Protein AF-L0PEI6-F1 (afdb_monomer_lite)

Secondary structure (DSSP, 8-state):
-HHHHHHHHHHHH---GGGTTSHHHHHHHHHHHHHHTT-TT--HHHHHS--HHHHHHHHHHHHHHHHHHHHHHHHHHHHHHHHHHHHHHHHHHHHHHHHHHHHHHHHHHHHHHHHHHHHHHHHHHHHHHHHHHHHHHHHHHHHHHHHHHHHHHHHHHHHHHHHHHHHHHHHHHHHHHHTTS---HHHHHHHHHHHHHHHHHHHHHHHHHHHHHHHHHHHHHHHHHHHHHHHHHHHHHHHHHHHHHHHHHHHHHHHHHHHHHHHHHHHHHHHHHHHHHHHHHHHHHHHHHHHHHHHHHHHHHHHHHHHHHHHHHHHHHHHHHHHHHHHHHHHHHHHHHHHHHHHHHHHHHHHHHHHHHHHHHHHHHHHHHHHHHTT-

Organism: Pneumocystis jirovecii (NCBI:txid42068)

InterPro domains:
  IPR005549 Kinetochore protein Nuf2, N-terminal [PF03800] (32-83)
  IPR038275 Nuf2, N-terminal domain superfamily [G3DSA:1.10.418.60] (26-105)
  IPR041112 Nuf2, DHR10-like domain [PF18595] (197-311)

Structure (mmCIF, N/CA/C/O backbone):
data_AF-L0PEI6-F1
#
_entry.id   AF-L0PEI6-F1
#
loop_
_atom_site.group_PDB
_atom_site.id
_atom_site.type_symbol
_atom_site.label_atom_id
_atom_site.label_alt_id
_atom_site.label_comp_id
_atom_site.label_asym_id
_atom_site.label_entity_id
_atom_site.label_seq_id
_atom_site.pdbx_PDB_ins_code
_atom_site.Cartn_x
_atom_site.Cartn_y
_atom_site.Cartn_z
_atom_site.occupancy
_atom_site.B_iso_or_equiv
_atom_site.auth_seq_id
_atom_site.auth_comp_id
_atom_site.auth_asym_id
_atom_site.auth_atom_id
_atom_site.pdbx_PDB_model_num
ATOM 1 N N . MET A 1 1 ? 43.734 39.176 -32.594 1.00 61.41 1 MET A N 1
ATOM 2 C CA . MET A 1 1 ? 44.671 38.708 -31.549 1.00 61.41 1 MET A CA 1
ATOM 3 C C . MET A 1 1 ? 44.105 38.915 -30.159 1.00 61.41 1 MET A C 1
ATOM 5 O O . MET A 1 1 ? 43.966 37.919 -29.477 1.00 61.41 1 MET A O 1
ATOM 9 N N . LYS A 1 2 ? 43.687 40.128 -29.771 1.00 66.62 2 LYS A N 1
ATOM 10 C CA . LYS A 1 2 ? 43.020 40.373 -28.478 1.00 66.62 2 LYS A CA 1
ATOM 11 C C . LYS A 1 2 ? 41.844 39.415 -28.192 1.00 66.62 2 LYS A C 1
ATOM 13 O O . LYS A 1 2 ? 41.918 38.651 -27.249 1.00 66.62 2 LYS A O 1
ATOM 18 N N . LEU A 1 3 ? 40.897 39.306 -29.129 1.00 69.81 3 LEU A N 1
ATOM 19 C CA . LEU A 1 3 ? 39.779 38.342 -29.079 1.00 69.81 3 LEU A CA 1
ATOM 20 C C . LEU A 1 3 ? 40.199 36.871 -28.902 1.00 69.81 3 LEU A C 1
ATOM 22 O O . LEU A 1 3 ? 39.442 36.066 -28.377 1.00 69.81 3 LEU A O 1
ATOM 26 N N . VAL A 1 4 ? 41.388 36.501 -29.385 1.00 72.12 4 VAL A N 1
ATOM 27 C CA . VAL A 1 4 ? 41.893 35.125 -29.281 1.00 72.12 4 VAL A CA 1
ATOM 28 C C . VAL A 1 4 ? 42.423 34.877 -27.871 1.00 72.12 4 VAL A C 1
ATOM 30 O O . VAL A 1 4 ? 42.142 33.833 -27.299 1.00 72.12 4 VAL A O 1
ATOM 33 N N . TYR A 1 5 ? 43.149 35.840 -27.298 1.00 71.19 5 TYR A N 1
ATOM 34 C CA . TYR A 1 5 ? 43.621 35.765 -25.915 1.00 71.19 5 TYR A CA 1
ATOM 35 C C . TYR A 1 5 ? 42.473 35.842 -24.905 1.00 71.19 5 TYR A C 1
ATOM 37 O O . TYR A 1 5 ? 42.450 35.038 -23.978 1.00 71.19 5 TYR A O 1
ATOM 45 N N . GLU A 1 6 ? 41.485 36.704 -25.153 1.00 71.62 6 GLU A N 1
ATOM 46 C CA . GLU A 1 6 ? 40.248 36.790 -24.366 1.00 71.62 6 GLU A CA 1
ATOM 47 C C . GLU A 1 6 ? 39.507 35.440 -24.377 1.00 71.62 6 GLU A C 1
ATOM 49 O O . GLU A 1 6 ? 39.239 34.876 -23.321 1.00 71.62 6 GLU A O 1
ATOM 54 N N . ALA A 1 7 ? 39.307 34.829 -25.552 1.00 72.81 7 ALA A N 1
ATOM 55 C CA . ALA A 1 7 ? 38.669 33.513 -25.648 1.00 72.81 7 ALA A CA 1
ATOM 56 C C . ALA A 1 7 ? 39.441 32.404 -24.906 1.00 72.81 7 ALA A C 1
ATOM 58 O O . ALA A 1 7 ? 38.833 31.523 -24.299 1.00 72.81 7 ALA A O 1
ATOM 59 N N . PHE A 1 8 ? 40.777 32.425 -24.932 1.00 72.56 8 PHE A N 1
ATOM 60 C CA . PHE A 1 8 ? 41.575 31.459 -24.171 1.00 72.56 8 PHE A CA 1
ATOM 61 C C . PHE A 1 8 ? 41.505 31.702 -22.662 1.00 72.56 8 PHE A C 1
ATOM 63 O O . PHE A 1 8 ? 41.464 30.732 -21.908 1.00 72.56 8 PHE A O 1
ATOM 70 N N . SER A 1 9 ? 41.457 32.960 -22.224 1.00 70.19 9 SER A N 1
ATOM 71 C CA . SER A 1 9 ? 41.293 33.320 -20.814 1.00 70.19 9 SER A CA 1
ATOM 72 C C . SER A 1 9 ? 39.944 32.850 -20.270 1.00 70.19 9 SER A C 1
ATOM 74 O O . SER A 1 9 ? 39.902 32.175 -19.241 1.00 70.19 9 SER A O 1
ATOM 76 N N . ASP A 1 10 ? 38.862 33.085 -21.013 1.00 71.88 10 ASP A N 1
ATOM 77 C CA . ASP A 1 10 ? 37.513 32.647 -20.642 1.00 71.88 10 ASP A CA 1
ATOM 78 C C . ASP A 1 10 ? 37.439 31.117 -20.515 1.00 71.88 10 ASP A C 1
ATOM 80 O O . ASP A 1 10 ? 36.929 30.578 -19.531 1.00 71.88 10 ASP A O 1
ATOM 84 N N . ILE A 1 11 ? 38.009 30.390 -21.482 1.00 73.75 11 ILE A N 1
ATOM 85 C CA . ILE A 1 11 ? 37.981 28.922 -21.500 1.00 73.75 11 ILE A CA 1
ATOM 86 C C . ILE A 1 11 ? 38.849 28.327 -20.386 1.00 73.75 11 ILE A C 1
ATOM 88 O O . ILE A 1 11 ? 38.460 27.325 -19.776 1.00 73.75 11 ILE A O 1
ATOM 92 N N . LEU A 1 12 ? 40.041 28.880 -20.145 1.00 70.06 12 LEU A N 1
ATOM 93 C CA . LEU A 1 12 ? 41.026 28.317 -19.216 1.00 70.06 12 LEU A CA 1
ATOM 94 C C . LEU A 1 12 ? 40.775 28.717 -17.759 1.00 70.06 12 LEU A C 1
ATOM 96 O O . LEU A 1 12 ? 40.947 27.869 -16.886 1.00 70.06 12 LEU A O 1
ATOM 100 N N . MET A 1 13 ? 40.334 29.951 -17.501 1.00 68.88 13 MET A N 1
ATOM 101 C CA . MET A 1 13 ? 40.130 30.478 -16.145 1.00 68.88 13 MET A CA 1
ATOM 102 C C . MET A 1 13 ? 38.657 30.566 -15.724 1.00 68.88 13 MET A C 1
ATOM 104 O O . MET A 1 13 ? 38.385 30.772 -14.543 1.00 68.88 13 MET A O 1
ATOM 108 N N . GLY A 1 14 ? 37.700 30.392 -16.645 1.00 64.81 14 GLY A N 1
ATOM 109 C CA . GLY A 1 14 ? 36.267 30.430 -16.326 1.00 64.81 14 GLY A CA 1
ATOM 110 C C . GLY A 1 14 ? 35.760 31.813 -15.898 1.00 64.81 14 GLY A C 1
ATOM 111 O O . GLY A 1 14 ? 34.736 31.906 -15.225 1.00 64.81 14 GLY A O 1
ATOM 112 N N . ILE A 1 15 ? 36.481 32.882 -16.249 1.00 58.91 15 ILE A N 1
ATOM 113 C CA . ILE A 1 15 ? 36.090 34.267 -15.967 1.00 58.91 15 ILE A CA 1
ATOM 114 C C . ILE A 1 15 ? 35.105 34.696 -17.057 1.00 58.91 15 ILE A C 1
ATOM 116 O O . ILE A 1 15 ? 35.416 34.611 -18.237 1.00 58.91 15 ILE A O 1
ATOM 120 N N . THR A 1 16 ? 33.898 35.119 -16.682 1.00 55.66 16 THR A N 1
ATOM 121 C CA . THR A 1 16 ? 32.890 35.606 -17.633 1.00 55.66 16 THR A CA 1
ATOM 122 C C . THR A 1 16 ? 33.048 37.106 -17.906 1.00 55.66 16 THR A C 1
ATOM 124 O O . THR A 1 16 ? 33.539 37.869 -17.069 1.00 55.66 16 THR A O 1
ATOM 127 N N . TRP A 1 17 ? 32.578 37.532 -19.084 1.00 49.84 17 TRP A N 1
ATOM 128 C CA . TRP A 1 17 ? 32.646 38.899 -19.630 1.00 49.84 17 TRP A CA 1
ATOM 129 C C . TRP A 1 17 ? 32.175 40.027 -18.689 1.00 49.84 17 TRP A C 1
ATOM 131 O O . TRP A 1 17 ? 32.570 41.173 -18.882 1.00 49.84 17 TRP A O 1
ATOM 141 N N . GLU A 1 18 ? 31.388 39.732 -17.651 1.00 52.88 18 GLU A N 1
ATOM 142 C CA . GLU A 1 18 ? 30.913 40.731 -16.677 1.00 52.88 18 GLU A CA 1
ATOM 143 C C . GLU A 1 18 ? 32.040 41.336 -15.816 1.00 52.88 18 GLU A C 1
ATOM 145 O O . GLU A 1 18 ? 31.894 42.441 -15.301 1.00 52.88 18 GLU A O 1
ATOM 150 N N . ASN A 1 19 ? 33.201 40.676 -15.709 1.00 51.94 19 ASN A N 1
ATOM 151 C CA . ASN A 1 19 ? 34.357 41.196 -14.964 1.00 51.94 19 ASN A CA 1
ATOM 152 C C . ASN A 1 19 ? 35.347 42.023 -15.815 1.00 51.94 19 ASN A C 1
ATOM 154 O O . ASN A 1 19 ? 36.285 42.611 -15.265 1.00 51.94 19 ASN A O 1
ATOM 158 N N . TYR A 1 20 ? 35.139 42.105 -17.136 1.00 53.09 20 TYR A N 1
ATOM 159 C CA . TYR A 1 20 ? 36.054 42.735 -18.101 1.00 53.09 20 TYR A CA 1
ATOM 160 C C . TYR A 1 20 ? 35.846 44.247 -18.300 1.00 53.09 20 TYR A C 1
ATOM 162 O O . TYR A 1 20 ? 36.570 44.867 -19.081 1.00 53.09 20 TYR A O 1
ATOM 170 N N . ASP A 1 21 ? 34.933 44.873 -17.550 1.00 53.91 21 ASP A N 1
ATOM 171 C CA . ASP A 1 21 ? 34.608 46.307 -17.672 1.00 53.91 21 ASP A CA 1
ATOM 172 C C . ASP A 1 21 ? 35.801 47.240 -17.341 1.00 53.91 21 ASP A C 1
ATOM 174 O O . ASP A 1 21 ? 35.794 48.435 -17.627 1.00 53.91 21 ASP A O 1
ATOM 178 N N . ASN A 1 22 ? 36.888 46.681 -16.792 1.00 59.09 22 ASN A N 1
ATOM 179 C CA . ASN A 1 22 ? 38.166 47.358 -16.598 1.00 59.09 22 ASN A CA 1
ATOM 180 C C . ASN A 1 22 ? 39.273 46.702 -17.437 1.00 59.09 22 ASN A C 1
ATOM 182 O O . ASN A 1 22 ? 39.826 45.671 -17.054 1.00 59.09 22 ASN A O 1
ATOM 186 N N . ALA A 1 23 ? 39.695 47.365 -18.520 1.00 59.72 23 ALA A N 1
ATOM 187 C CA . ALA A 1 23 ? 40.789 46.916 -19.397 1.00 59.72 23 ALA A CA 1
ATOM 188 C C . ALA A 1 23 ? 42.120 46.630 -18.660 1.00 59.72 23 ALA A C 1
ATOM 190 O O . ALA A 1 23 ? 42.945 45.852 -19.134 1.00 59.72 23 ALA A O 1
ATOM 191 N N . VAL A 1 24 ? 42.321 47.233 -17.482 1.00 62.94 24 VAL A N 1
ATOM 192 C CA . VAL A 1 24 ? 43.481 46.990 -16.608 1.00 62.94 24 VAL A CA 1
ATOM 193 C C . VAL A 1 24 ? 43.405 45.624 -15.915 1.00 62.94 24 VAL A C 1
ATOM 195 O O . VAL A 1 24 ? 44.426 44.952 -15.802 1.00 62.94 24 VAL A O 1
ATOM 198 N N . ARG A 1 25 ? 42.211 45.186 -15.485 1.00 64.06 25 ARG A N 1
ATOM 199 C CA . ARG A 1 25 ? 42.018 43.861 -14.865 1.00 64.06 25 ARG A CA 1
ATOM 200 C C . ARG A 1 25 ? 42.159 42.749 -15.896 1.00 64.06 25 ARG A C 1
ATOM 202 O O . ARG A 1 25 ? 42.898 41.809 -15.656 1.00 64.06 25 ARG A O 1
ATOM 209 N N . ALA A 1 26 ? 41.578 42.946 -17.077 1.00 64.56 26 ALA A N 1
ATOM 210 C CA . ALA A 1 26 ? 41.730 42.047 -18.217 1.00 64.56 26 ALA A CA 1
ATOM 211 C C . ALA A 1 26 ? 43.206 41.758 -18.542 1.00 64.56 26 ALA A C 1
ATOM 213 O O . ALA A 1 26 ? 43.623 40.608 -18.614 1.00 64.56 26 ALA A O 1
ATOM 214 N N . CYS A 1 27 ? 44.022 42.812 -18.657 1.00 67.06 27 CYS A N 1
ATOM 215 C CA . CYS A 1 27 ? 45.449 42.665 -18.931 1.00 67.06 27 CYS A CA 1
ATOM 216 C C . CYS A 1 27 ? 46.205 42.001 -17.767 1.00 67.06 27 CYS A C 1
ATOM 218 O O . CYS A 1 27 ? 47.161 41.266 -17.999 1.00 67.06 27 CYS A O 1
ATOM 220 N N . HIS A 1 28 ? 45.809 42.261 -16.520 1.00 73.38 28 HIS A N 1
ATOM 221 C CA . HIS A 1 28 ? 46.411 41.630 -15.345 1.00 73.38 28 HIS A CA 1
ATOM 222 C C . HIS A 1 28 ? 46.111 40.123 -15.291 1.00 73.38 28 HIS A C 1
ATOM 224 O O . HIS A 1 28 ? 47.006 39.325 -15.015 1.00 73.38 28 HIS A O 1
ATOM 230 N N . ASP A 1 29 ? 44.879 39.729 -15.604 1.00 72.19 29 ASP A N 1
ATOM 231 C CA . ASP A 1 29 ? 44.455 38.329 -15.612 1.00 72.19 29 ASP A CA 1
ATOM 232 C C . ASP A 1 29 ? 45.081 37.558 -16.784 1.00 72.19 29 ASP A C 1
ATOM 234 O O . ASP A 1 29 ? 45.526 36.424 -16.607 1.00 72.19 29 ASP A O 1
ATOM 238 N N . GLU A 1 30 ? 45.243 38.200 -17.946 1.00 74.38 30 GLU A N 1
ATOM 239 C CA . GLU A 1 30 ? 46.002 37.651 -19.077 1.00 74.38 30 GLU A CA 1
ATOM 240 C C . GLU A 1 30 ? 47.490 37.471 -18.742 1.00 74.38 30 GLU A C 1
ATOM 242 O O . GLU A 1 30 ? 48.063 36.429 -19.048 1.00 74.38 30 GLU A O 1
ATOM 247 N N . VAL A 1 31 ? 48.127 38.441 -18.074 1.00 77.75 31 VAL A N 1
ATOM 248 C CA . VAL A 1 31 ? 49.526 38.311 -17.619 1.00 77.75 31 VAL A CA 1
ATOM 249 C C . VAL A 1 31 ? 49.667 37.156 -16.629 1.00 77.75 31 VAL A C 1
ATOM 251 O O . VAL A 1 31 ? 50.595 36.354 -16.751 1.00 77.75 31 VAL A O 1
ATOM 254 N N . ARG A 1 32 ? 48.728 37.029 -15.685 1.00 78.69 32 ARG A N 1
ATOM 255 C CA . ARG A 1 32 ? 48.715 35.947 -14.696 1.00 78.69 32 ARG A CA 1
ATOM 256 C C . ARG A 1 32 ? 48.568 34.575 -15.355 1.00 78.69 32 ARG A C 1
ATOM 258 O O . ARG A 1 32 ? 49.350 33.679 -15.050 1.00 78.69 32 ARG A O 1
ATOM 265 N N . LEU A 1 33 ? 47.638 34.436 -16.301 1.00 79.94 33 LEU A N 1
ATOM 266 C CA . LEU A 1 33 ? 47.477 33.212 -17.085 1.00 79.94 33 LEU A CA 1
ATOM 267 C C . LEU A 1 33 ? 48.756 32.879 -17.861 1.00 79.94 33 LEU A C 1
ATOM 269 O O . LEU A 1 33 ? 49.202 31.738 -17.857 1.00 79.94 33 LEU A O 1
ATOM 273 N N . MET A 1 34 ? 49.375 33.871 -18.505 1.00 82.69 34 MET A N 1
ATOM 274 C CA . MET A 1 34 ? 50.603 33.650 -19.274 1.00 82.69 34 MET A CA 1
ATOM 275 C C . MET A 1 34 ? 51.776 33.240 -18.380 1.00 82.69 34 MET A C 1
ATOM 277 O O . MET A 1 34 ? 52.560 32.386 -18.787 1.00 82.69 34 MET A O 1
ATOM 281 N N . THR A 1 35 ? 51.841 33.743 -17.144 1.00 82.88 35 THR A N 1
ATOM 282 C CA . THR A 1 35 ? 52.819 33.287 -16.141 1.00 82.88 35 THR A CA 1
ATOM 283 C C . THR A 1 35 ? 52.577 31.823 -15.757 1.00 82.88 35 THR A C 1
ATOM 285 O O . THR A 1 35 ? 53.510 31.026 -15.752 1.00 82.88 35 THR A O 1
ATOM 288 N N . GLU A 1 36 ? 51.324 31.418 -15.521 1.00 80.19 36 GLU A N 1
ATOM 289 C CA . GLU A 1 36 ? 50.969 30.021 -15.204 1.00 80.19 36 GLU A CA 1
ATOM 290 C C . GLU A 1 36 ? 51.220 29.053 -16.378 1.00 80.19 36 GLU A C 1
ATOM 292 O O . GLU A 1 36 ? 51.556 27.886 -16.177 1.00 80.19 36 GLU A O 1
ATOM 297 N N . VAL A 1 37 ? 51.122 29.551 -17.613 1.00 84.06 37 VAL A N 1
ATOM 298 C CA . VAL A 1 37 ? 51.432 28.824 -18.855 1.00 84.06 37 VAL A CA 1
ATOM 299 C C . VAL A 1 37 ? 52.952 28.747 -19.129 1.00 84.06 37 VAL A C 1
ATOM 301 O O . VAL A 1 37 ? 53.386 27.975 -19.988 1.00 84.06 37 VAL A O 1
ATOM 304 N N . GLY A 1 38 ? 53.780 29.493 -18.383 1.00 82.50 38 GLY A N 1
ATOM 305 C CA . GLY A 1 38 ? 55.248 29.466 -18.464 1.00 82.50 38 GLY A CA 1
ATOM 306 C C . GLY A 1 38 ? 55.876 30.575 -19.318 1.00 82.50 38 GLY A C 1
ATOM 307 O O . GLY A 1 38 ? 56.949 30.380 -19.895 1.00 82.50 38 GLY A O 1
ATOM 308 N N . ILE A 1 39 ? 55.201 31.720 -19.452 1.00 85.44 39 ILE A N 1
ATOM 309 C CA . ILE A 1 39 ? 55.691 32.928 -20.128 1.00 85.44 39 ILE A CA 1
ATOM 310 C C . ILE A 1 39 ? 55.701 34.089 -19.135 1.00 85.44 39 ILE A C 1
ATOM 312 O O . ILE A 1 39 ? 54.695 34.767 -18.930 1.00 85.44 39 ILE A O 1
ATOM 316 N N . ASP A 1 40 ? 56.873 34.339 -18.559 1.00 82.69 40 ASP A N 1
ATOM 317 C CA . ASP A 1 40 ? 57.063 35.342 -17.502 1.00 82.69 40 ASP A CA 1
ATOM 318 C C . ASP A 1 40 ? 57.185 36.779 -18.039 1.00 82.69 40 ASP A C 1
ATOM 320 O O . ASP A 1 40 ? 57.067 37.747 -17.291 1.00 82.69 40 ASP A O 1
ATOM 324 N N . ASP A 1 41 ? 57.445 36.941 -19.341 1.00 84.19 41 ASP A N 1
ATOM 325 C CA . ASP A 1 41 ? 57.743 38.227 -19.977 1.00 84.19 41 ASP A CA 1
ATOM 326 C C . ASP A 1 41 ? 56.590 38.775 -20.834 1.00 84.19 41 ASP A C 1
ATOM 328 O O . ASP A 1 41 ? 56.821 39.616 -21.705 1.00 84.19 41 ASP A O 1
ATOM 332 N N . PHE A 1 42 ? 55.353 38.310 -20.621 1.00 83.62 42 PHE A N 1
ATOM 333 C CA . PHE A 1 42 ? 54.173 38.782 -21.355 1.00 83.62 42 PHE A CA 1
ATOM 334 C C . PHE A 1 42 ? 53.860 40.254 -21.037 1.00 83.62 42 PHE A C 1
ATOM 336 O O . PHE A 1 42 ? 53.832 40.668 -19.879 1.00 83.62 42 PHE A O 1
ATOM 343 N N . SER A 1 43 ? 53.621 41.069 -22.069 1.00 81.69 43 SER A N 1
ATOM 344 C CA . SER A 1 43 ? 53.422 42.516 -21.915 1.00 81.69 43 SER A CA 1
ATOM 345 C C . SER A 1 43 ? 52.320 43.051 -22.829 1.00 81.69 43 SER A C 1
ATOM 347 O O . SER A 1 43 ? 51.993 42.455 -23.850 1.00 81.69 43 SER A O 1
ATOM 349 N N . ILE A 1 44 ? 51.812 44.255 -22.540 1.00 77.31 44 ILE A N 1
ATOM 350 C CA . ILE A 1 44 ? 50.818 44.979 -23.360 1.00 77.31 44 ILE A CA 1
ATOM 351 C C . ILE A 1 44 ? 51.262 45.105 -24.830 1.00 77.31 44 ILE A C 1
ATOM 353 O O . ILE A 1 44 ? 50.433 45.150 -25.742 1.00 77.31 44 ILE A O 1
ATOM 357 N N . ARG A 1 45 ? 52.576 45.115 -25.093 1.00 79.25 45 ARG A N 1
ATOM 358 C CA . ARG A 1 45 ? 53.123 45.119 -26.458 1.00 79.25 45 ARG A CA 1
ATOM 359 C C . ARG A 1 45 ? 52.677 43.898 -27.274 1.00 79.25 45 ARG A C 1
ATOM 361 O O . ARG A 1 45 ? 52.441 44.052 -28.468 1.00 79.25 45 ARG A O 1
ATOM 368 N N . ASP A 1 46 ? 52.485 42.745 -26.641 1.00 81.44 46 ASP A N 1
ATOM 369 C CA . ASP A 1 46 ? 52.046 41.503 -27.290 1.00 81.44 46 ASP A CA 1
ATOM 370 C C . ASP A 1 46 ? 50.578 41.546 -27.726 1.00 81.44 46 ASP A C 1
ATOM 372 O O . ASP A 1 46 ? 50.190 40.885 -28.692 1.00 81.44 46 ASP A O 1
ATOM 376 N N . LEU A 1 47 ? 49.779 42.389 -27.067 1.00 75.44 47 LEU A N 1
ATOM 377 C CA . LEU A 1 47 ? 48.377 42.639 -27.395 1.00 75.44 47 LEU A CA 1
ATOM 378 C C . LEU A 1 47 ? 48.226 43.714 -28.478 1.00 75.44 47 LEU A C 1
ATOM 380 O O . LEU A 1 47 ? 47.423 43.562 -29.400 1.00 75.44 47 LEU A O 1
ATOM 384 N N . VAL A 1 48 ? 48.999 44.800 -28.372 1.00 77.38 48 VAL A N 1
ATOM 385 C CA . VAL A 1 48 ? 48.854 45.996 -29.222 1.00 77.38 48 VAL A CA 1
ATOM 386 C C . VAL A 1 48 ? 49.678 45.903 -30.511 1.00 77.38 48 VAL A C 1
ATOM 388 O O . VAL A 1 48 ? 49.251 46.409 -31.548 1.00 77.38 48 VAL A O 1
ATOM 391 N N . LYS A 1 49 ? 50.847 45.251 -30.484 1.00 81.94 49 LYS A N 1
ATOM 392 C CA . LYS A 1 49 ? 51.747 45.123 -31.642 1.00 81.94 49 LYS A CA 1
ATOM 393 C C . LYS A 1 49 ? 52.375 43.717 -31.714 1.00 81.94 49 LYS A C 1
ATOM 395 O O . LYS A 1 49 ? 53.554 43.553 -31.404 1.00 81.94 49 LYS A O 1
ATOM 400 N N . PRO A 1 50 ? 51.600 42.704 -32.141 1.00 82.12 50 PRO A N 1
ATOM 401 C CA . PRO A 1 50 ? 52.041 41.313 -32.148 1.00 82.12 50 PRO A CA 1
ATOM 402 C C . PRO A 1 50 ? 53.157 41.045 -33.168 1.00 82.12 50 PRO A C 1
ATOM 404 O O . PRO A 1 50 ? 52.995 41.277 -34.367 1.00 82.12 50 PRO A O 1
ATOM 407 N N . GLU A 1 51 ? 54.271 40.475 -32.707 1.00 86.25 51 GLU A N 1
ATOM 408 C CA . GLU A 1 51 ? 55.346 39.973 -33.569 1.00 86.25 51 GLU A CA 1
ATOM 409 C C . GLU A 1 51 ? 55.132 38.491 -33.900 1.00 86.25 51 GLU A C 1
ATOM 411 O O . GLU A 1 51 ? 54.906 37.668 -33.012 1.00 86.25 51 GLU A O 1
ATOM 416 N N . SER A 1 52 ? 55.238 38.119 -35.181 1.00 82.00 52 SER A N 1
ATOM 417 C CA . SER A 1 52 ? 54.874 36.772 -35.660 1.00 82.00 52 SER A CA 1
ATOM 418 C C . SER A 1 52 ? 55.607 35.636 -34.929 1.00 82.00 52 SER A C 1
ATOM 420 O O . SER A 1 52 ? 54.991 34.632 -34.570 1.00 82.00 52 SER A O 1
ATOM 422 N N . ALA A 1 53 ? 56.908 35.790 -34.664 1.00 84.44 53 ALA A N 1
ATOM 423 C CA . ALA A 1 53 ? 57.696 34.781 -33.953 1.00 84.44 53 ALA A CA 1
ATOM 424 C C . ALA A 1 53 ? 57.269 34.639 -32.481 1.00 84.44 53 ALA A C 1
ATOM 426 O O . ALA A 1 53 ? 57.150 33.523 -31.970 1.00 84.44 53 ALA A O 1
ATOM 427 N N . ARG A 1 54 ? 56.980 35.763 -31.817 1.00 84.94 54 ARG A N 1
ATOM 428 C CA . ARG A 1 54 ? 56.587 35.809 -30.406 1.00 84.94 54 ARG A CA 1
ATOM 429 C C . ARG A 1 54 ? 55.176 35.273 -30.189 1.00 84.94 54 ARG A C 1
ATOM 431 O O . ARG A 1 54 ? 54.977 34.436 -29.316 1.00 84.94 54 ARG A O 1
ATOM 438 N N . VAL A 1 55 ? 54.231 35.634 -31.056 1.00 84.44 55 VAL A N 1
ATOM 439 C CA . VAL A 1 55 ? 52.867 35.084 -31.040 1.00 84.44 55 VAL A CA 1
ATOM 440 C C . VAL A 1 55 ? 52.873 33.566 -31.203 1.00 84.44 55 VAL A C 1
ATOM 442 O O . VAL A 1 55 ? 52.172 32.878 -30.469 1.00 84.44 55 VAL A O 1
ATOM 445 N N . LYS A 1 56 ? 53.689 33.018 -32.114 1.00 85.88 56 LYS A N 1
ATOM 446 C CA . LYS A 1 56 ? 53.809 31.560 -32.280 1.00 85.88 56 LYS A CA 1
ATOM 447 C C . LYS A 1 56 ? 54.314 30.880 -31.009 1.00 85.88 56 LYS A C 1
ATOM 449 O O . LYS A 1 56 ? 53.786 29.831 -30.648 1.00 85.88 56 LYS A O 1
ATOM 454 N N . LYS A 1 57 ? 55.292 31.475 -30.318 1.00 86.12 57 LYS A N 1
ATOM 455 C CA . LYS A 1 57 ? 55.800 30.966 -29.035 1.00 86.12 57 LYS A CA 1
ATOM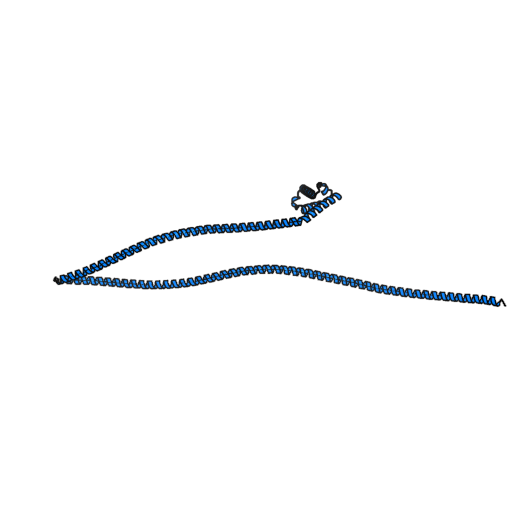 456 C C . LYS A 1 57 ? 54.714 30.997 -27.954 1.00 86.12 57 LYS A C 1
ATOM 458 O O . LYS A 1 57 ? 54.508 29.987 -27.290 1.00 86.12 57 LYS A O 1
ATOM 463 N N . ILE A 1 58 ? 53.981 32.109 -27.849 1.00 84.94 58 ILE A N 1
ATOM 464 C CA . ILE A 1 58 ? 52.887 32.273 -26.883 1.00 84.94 58 ILE A CA 1
ATOM 465 C C . ILE A 1 58 ? 51.774 31.254 -27.130 1.00 84.94 58 ILE A C 1
ATOM 467 O O . ILE A 1 58 ? 51.405 30.508 -26.230 1.00 84.94 58 ILE A O 1
ATOM 471 N N . LEU A 1 59 ? 51.287 31.154 -28.367 1.00 84.62 59 LEU A N 1
ATOM 472 C CA . LEU A 1 59 ? 50.245 30.192 -28.721 1.00 84.62 59 LEU A CA 1
ATOM 473 C C . LEU A 1 59 ? 50.708 28.746 -28.528 1.00 84.62 59 LEU A C 1
ATOM 475 O O . LEU A 1 59 ? 49.918 27.916 -28.098 1.00 84.62 59 LEU A O 1
ATOM 479 N N . SER A 1 60 ? 51.980 28.434 -28.789 1.00 86.69 60 SER A N 1
ATOM 480 C CA . SER A 1 60 ? 52.515 27.087 -28.548 1.00 86.69 60 SER A CA 1
ATOM 481 C C . SER A 1 60 ? 52.498 26.724 -27.063 1.00 86.69 60 SER A C 1
ATOM 483 O O . SER A 1 60 ? 52.128 25.602 -26.722 1.00 86.69 60 SER A O 1
ATOM 485 N N . ALA A 1 61 ? 52.848 27.665 -26.181 1.00 86.12 61 ALA A N 1
ATOM 486 C CA . ALA A 1 61 ? 52.785 27.455 -24.737 1.00 86.12 61 ALA A CA 1
ATOM 487 C C . ALA A 1 61 ? 51.333 27.283 -24.259 1.00 86.12 61 ALA A C 1
ATOM 489 O O . ALA A 1 61 ? 51.031 26.323 -23.554 1.00 86.12 61 ALA A O 1
ATOM 490 N N . VAL A 1 62 ? 50.415 28.134 -24.734 1.00 86.12 62 VAL A N 1
ATOM 491 C CA . VAL A 1 62 ? 48.976 28.044 -24.421 1.00 86.12 62 VAL A CA 1
ATOM 492 C C . VAL A 1 62 ? 48.377 26.722 -24.904 1.00 86.12 62 VAL A C 1
ATOM 494 O O . VAL A 1 62 ? 47.643 26.078 -24.162 1.00 86.12 62 VAL A O 1
ATOM 497 N N . ILE A 1 63 ? 48.720 26.265 -26.113 1.00 86.31 63 ILE A N 1
ATOM 498 C CA . ILE A 1 63 ? 48.270 24.967 -26.638 1.00 86.31 63 ILE A CA 1
ATOM 499 C C . ILE A 1 63 ? 48.810 23.821 -25.781 1.00 86.31 63 ILE A C 1
ATOM 501 O O . ILE A 1 63 ? 48.086 22.864 -25.517 1.00 86.31 63 ILE A O 1
ATOM 505 N N . ASN A 1 64 ? 50.068 23.898 -25.342 1.00 87.50 64 ASN A N 1
ATOM 506 C CA . ASN A 1 64 ? 50.653 22.873 -24.484 1.00 87.50 64 ASN A CA 1
ATOM 507 C C . ASN A 1 64 ? 49.943 22.802 -23.124 1.00 87.50 64 ASN A C 1
ATOM 509 O O . ASN A 1 64 ? 49.606 21.718 -22.654 1.00 87.50 64 ASN A O 1
ATOM 513 N N . PHE A 1 65 ? 49.640 23.958 -22.533 1.00 86.69 65 PHE A N 1
ATOM 514 C CA . PHE A 1 65 ? 48.850 24.042 -21.309 1.00 86.69 65 PHE A CA 1
ATOM 515 C C . PHE A 1 65 ? 47.421 23.517 -21.502 1.00 86.69 65 PHE A C 1
ATOM 517 O O . PHE A 1 65 ? 46.930 22.752 -20.676 1.00 86.69 65 PHE A O 1
ATOM 524 N N . ALA A 1 66 ? 46.769 23.856 -22.619 1.00 84.81 66 ALA A N 1
ATOM 525 C CA . ALA A 1 66 ? 45.436 23.357 -22.946 1.00 84.81 66 ALA A CA 1
ATOM 526 C C . ALA A 1 66 ? 45.420 21.826 -23.089 1.00 84.81 66 ALA A C 1
ATOM 528 O O . ALA A 1 66 ? 44.546 21.179 -22.519 1.00 84.81 66 ALA A O 1
ATOM 529 N N . LYS A 1 67 ? 46.423 21.242 -23.759 1.00 86.25 67 LYS A N 1
ATOM 530 C CA . LYS A 1 67 ? 46.589 19.783 -23.853 1.00 86.25 67 LYS A CA 1
ATOM 531 C C . LYS A 1 67 ? 46.798 19.141 -22.487 1.00 86.25 67 LYS A C 1
ATOM 533 O O . LYS A 1 67 ? 46.141 18.156 -22.174 1.00 86.25 67 LYS A O 1
ATOM 538 N N . PHE A 1 68 ? 47.665 19.718 -21.655 1.00 86.44 68 PHE A N 1
ATOM 539 C CA . PHE A 1 68 ? 47.900 19.218 -20.301 1.00 86.44 68 PHE A CA 1
ATOM 540 C C . PHE A 1 68 ? 46.630 19.266 -19.441 1.00 86.44 68 PHE A C 1
ATOM 542 O O . PHE A 1 68 ? 46.327 18.316 -18.718 1.00 86.44 68 PHE A O 1
ATOM 549 N N . ARG A 1 69 ? 45.856 20.353 -19.543 1.00 85.44 69 ARG A N 1
ATOM 550 C CA . ARG A 1 69 ? 44.553 20.468 -18.889 1.00 85.44 69 ARG A CA 1
ATOM 551 C C . ARG A 1 69 ? 43.612 19.378 -19.389 1.00 85.44 69 ARG A C 1
ATOM 553 O O . ARG A 1 69 ? 43.059 18.669 -18.562 1.00 85.44 69 ARG A O 1
ATOM 560 N N . GLU A 1 70 ? 43.466 19.212 -20.700 1.00 86.12 70 GLU A N 1
ATOM 561 C CA . GLU A 1 70 ? 42.569 18.225 -21.314 1.00 86.12 70 GLU A CA 1
ATOM 562 C C . GLU A 1 70 ? 42.932 16.780 -20.932 1.00 86.12 70 GLU A C 1
ATOM 564 O O . GLU A 1 70 ? 42.046 15.995 -20.609 1.00 86.12 70 GLU A O 1
ATOM 569 N N . GLU A 1 71 ? 44.221 16.447 -20.829 1.00 89.19 71 GLU A N 1
ATOM 570 C CA . GLU A 1 71 ? 44.683 15.147 -20.318 1.00 89.19 71 GLU A CA 1
ATOM 571 C C . GLU A 1 71 ? 44.316 14.914 -18.840 1.00 89.19 71 GLU A C 1
ATOM 573 O O . GLU A 1 71 ? 44.091 13.776 -18.419 1.00 89.19 71 GLU A O 1
ATOM 578 N N . ARG A 1 72 ? 44.249 15.978 -18.029 1.00 86.56 72 ARG A N 1
ATOM 579 C CA . ARG A 1 72 ? 43.916 15.913 -16.594 1.00 86.56 72 ARG A CA 1
ATOM 580 C C . ARG A 1 72 ? 42.430 16.122 -16.295 1.00 86.56 72 ARG A C 1
ATOM 582 O O . ARG A 1 72 ? 41.988 15.726 -15.213 1.00 86.56 72 ARG A O 1
ATOM 589 N N . MET A 1 73 ? 41.657 16.670 -17.236 1.00 86.12 73 MET A N 1
ATOM 590 C CA . MET A 1 73 ? 40.222 16.934 -17.088 1.00 86.12 73 MET A CA 1
ATOM 591 C C . MET A 1 73 ? 39.417 15.696 -16.670 1.00 86.12 73 MET A C 1
ATOM 593 O O . MET A 1 73 ? 38.636 15.838 -15.733 1.00 86.12 73 MET A O 1
ATOM 597 N N . PRO A 1 74 ? 39.622 14.485 -17.233 1.00 89.44 74 PRO A N 1
ATOM 598 C CA . PRO A 1 74 ? 38.845 13.312 -16.830 1.00 89.44 74 PRO A CA 1
ATOM 599 C C . PRO A 1 74 ? 39.006 12.971 -15.345 1.00 89.44 74 PRO A C 1
ATOM 601 O O . PRO A 1 74 ? 38.047 12.607 -14.672 1.00 89.44 74 PRO A O 1
ATOM 604 N N . VAL A 1 75 ? 40.216 13.130 -14.795 1.00 89.44 75 VAL A N 1
ATOM 605 C CA . VAL A 1 75 ? 40.468 12.888 -13.367 1.00 89.44 75 VAL A CA 1
ATOM 606 C C . VAL A 1 75 ? 39.716 13.917 -12.528 1.00 89.44 75 VAL A C 1
ATOM 608 O O . VAL A 1 75 ? 39.019 13.546 -11.584 1.00 89.44 75 VAL A O 1
ATOM 611 N N . PHE A 1 76 ? 39.796 15.196 -12.896 1.00 88.12 76 PHE A N 1
ATOM 612 C CA . PHE A 1 76 ? 39.073 16.257 -12.201 1.00 88.12 76 PHE A CA 1
ATOM 613 C C . PHE A 1 76 ? 37.553 16.065 -12.277 1.00 88.12 76 PHE A C 1
ATOM 615 O O . PHE A 1 76 ? 36.878 16.172 -11.258 1.00 88.12 76 PHE A O 1
ATOM 622 N N . GLU A 1 77 ? 37.025 15.697 -13.442 1.00 89.50 77 GLU A N 1
ATOM 623 C CA . GLU A 1 77 ? 35.601 15.445 -13.656 1.00 89.50 77 GLU A CA 1
ATOM 624 C C . GLU A 1 77 ? 35.092 14.301 -12.771 1.00 89.50 77 GLU A C 1
ATOM 626 O O . GLU A 1 77 ? 34.049 14.438 -12.135 1.00 89.50 77 GLU A O 1
ATOM 631 N N . THR A 1 78 ? 35.863 13.218 -12.603 1.00 91.69 78 THR A N 1
ATOM 632 C CA . THR A 1 78 ? 35.478 12.146 -11.665 1.00 91.69 78 THR A CA 1
ATOM 633 C C . THR A 1 78 ? 35.425 12.620 -10.211 1.00 91.69 78 THR A C 1
ATOM 635 O O . THR A 1 78 ? 34.600 12.138 -9.433 1.00 91.69 78 THR A O 1
ATOM 638 N N . HIS A 1 79 ? 36.293 13.554 -9.815 1.00 92.56 79 HIS A N 1
ATOM 639 C CA . HIS A 1 79 ? 36.273 14.132 -8.472 1.00 92.56 79 HIS A CA 1
ATOM 640 C C . HIS A 1 79 ? 35.142 15.148 -8.301 1.00 92.56 79 HIS A C 1
ATOM 642 O O . HIS A 1 79 ? 34.511 15.147 -7.245 1.00 92.56 79 HIS A O 1
ATOM 648 N N . ALA A 1 80 ? 34.842 15.945 -9.328 1.00 91.38 80 ALA A N 1
ATOM 649 C CA . ALA A 1 80 ? 33.709 16.864 -9.350 1.00 91.38 80 ALA A CA 1
ATOM 650 C C . ALA A 1 80 ? 32.379 16.100 -9.244 1.00 91.38 80 ALA A C 1
ATOM 652 O O . ALA A 1 80 ? 31.604 16.359 -8.332 1.00 91.38 80 ALA A O 1
ATOM 653 N N . GLN A 1 81 ? 32.182 15.053 -10.053 1.00 92.69 81 GLN A N 1
ATOM 654 C CA . GLN A 1 81 ? 31.000 14.184 -9.969 1.00 92.69 81 GLN A CA 1
ATOM 655 C C . GLN A 1 81 ? 30.854 13.530 -8.587 1.00 92.69 81 GLN A C 1
ATOM 657 O O . GLN A 1 81 ? 29.751 13.424 -8.050 1.00 92.69 81 GLN A O 1
ATOM 662 N N . LYS A 1 82 ? 31.967 13.104 -7.969 1.00 94.12 82 LYS A N 1
ATOM 663 C CA . LYS A 1 82 ? 31.949 12.597 -6.588 1.00 94.12 82 LYS A CA 1
ATOM 664 C C . LYS A 1 82 ? 31.544 13.686 -5.598 1.00 94.12 82 LYS A C 1
ATOM 666 O O . LYS A 1 82 ? 30.720 13.408 -4.731 1.00 94.12 82 LYS A O 1
ATOM 671 N N . ALA A 1 83 ? 32.087 14.897 -5.718 1.00 93.31 83 ALA A N 1
ATOM 672 C CA . ALA A 1 83 ? 31.717 16.026 -4.870 1.00 93.31 83 ALA A CA 1
ATOM 673 C C . ALA A 1 83 ? 30.218 16.342 -4.986 1.00 93.31 83 ALA A C 1
ATOM 675 O O . ALA A 1 83 ? 29.544 16.412 -3.961 1.00 93.31 83 ALA A O 1
ATOM 676 N N . ASP A 1 84 ? 29.679 16.394 -6.205 1.00 94.25 84 ASP A N 1
ATOM 677 C CA . ASP A 1 84 ? 28.249 16.607 -6.451 1.00 94.25 84 ASP A CA 1
ATOM 678 C C . ASP A 1 84 ? 27.397 15.490 -5.834 1.00 94.25 84 ASP A C 1
ATOM 680 O O . ASP A 1 84 ? 26.406 15.759 -5.152 1.00 94.25 84 ASP A O 1
ATOM 684 N N . SER A 1 85 ? 27.821 14.227 -5.971 1.00 94.50 85 SER A N 1
ATOM 685 C CA . SER A 1 85 ? 27.130 13.092 -5.344 1.00 94.50 85 SER A CA 1
ATOM 686 C C . SER A 1 85 ? 27.129 13.174 -3.813 1.00 94.50 85 SER A C 1
ATOM 688 O O . SER A 1 85 ? 26.132 12.836 -3.170 1.00 94.50 85 SER A O 1
ATOM 690 N N . TYR A 1 86 ? 28.219 13.662 -3.210 1.00 94.69 86 TYR A N 1
ATOM 691 C CA . TYR A 1 86 ? 28.300 13.865 -1.766 1.00 94.69 86 TYR A CA 1
ATOM 692 C C . TYR A 1 86 ? 27.435 15.034 -1.305 1.00 94.69 86 TYR A C 1
ATOM 694 O O . TYR A 1 86 ? 26.810 14.924 -0.253 1.00 94.69 86 TYR A O 1
ATOM 702 N N . ILE A 1 87 ? 27.361 16.115 -2.083 1.00 96.06 87 ILE A N 1
ATOM 703 C CA . ILE A 1 87 ? 26.481 17.253 -1.799 1.00 96.06 87 ILE A CA 1
ATOM 704 C C . ILE A 1 87 ? 25.018 16.806 -1.841 1.00 96.06 87 ILE A C 1
ATOM 706 O O . ILE A 1 87 ? 24.293 17.052 -0.878 1.00 96.06 87 ILE A O 1
ATOM 710 N N . SER A 1 88 ? 24.605 16.080 -2.885 1.00 95.00 88 SER A N 1
ATOM 711 C CA . SER A 1 88 ? 23.246 15.529 -2.988 1.00 95.00 88 SER A CA 1
ATOM 712 C C . SER A 1 88 ? 22.931 14.617 -1.802 1.00 95.00 88 SER A C 1
ATOM 714 O O . SER A 1 88 ? 21.936 14.807 -1.110 1.00 95.00 88 SER A O 1
ATOM 716 N N . ARG A 1 89 ? 23.832 13.679 -1.482 1.00 95.75 89 ARG A N 1
ATOM 717 C CA . ARG A 1 89 ? 23.651 12.769 -0.344 1.00 95.75 89 ARG A CA 1
ATOM 718 C C . ARG A 1 89 ? 23.590 13.506 0.994 1.00 95.75 89 ARG A C 1
ATOM 720 O O . ARG A 1 89 ? 22.870 13.086 1.896 1.00 95.75 89 ARG A O 1
ATOM 727 N N . HIS A 1 90 ? 24.365 14.575 1.155 1.00 95.25 90 HIS A N 1
ATOM 728 C CA . HIS A 1 90 ? 24.320 15.400 2.355 1.00 95.25 90 HIS A CA 1
ATOM 729 C C . HIS A 1 90 ? 22.968 16.106 2.487 1.00 95.25 90 HIS A C 1
ATOM 731 O O . HIS A 1 90 ? 22.387 16.079 3.568 1.00 95.25 90 HIS A O 1
ATOM 737 N N . GLN A 1 91 ? 22.445 16.675 1.399 1.00 95.69 91 GLN A N 1
ATOM 738 C CA . GLN A 1 91 ? 21.123 17.305 1.380 1.00 95.69 91 GLN A CA 1
ATOM 739 C C . GLN A 1 91 ? 20.017 16.304 1.737 1.00 95.69 91 GLN A C 1
ATOM 741 O O . GLN A 1 91 ? 19.197 16.603 2.607 1.00 95.69 91 GLN A O 1
ATOM 746 N N . ASP A 1 92 ? 20.056 15.094 1.172 1.00 95.38 92 ASP A N 1
ATOM 747 C CA . ASP A 1 92 ? 19.098 14.029 1.492 1.00 95.38 92 ASP A CA 1
ATOM 748 C C . ASP A 1 92 ? 19.149 13.641 2.977 1.00 95.38 92 ASP A C 1
ATOM 750 O O . ASP A 1 92 ? 18.117 13.524 3.639 1.00 95.38 92 ASP A O 1
ATOM 754 N N . LEU A 1 93 ? 20.354 13.476 3.534 1.00 95.31 93 LEU A N 1
ATOM 755 C CA . LEU A 1 93 ? 20.536 13.141 4.949 1.00 95.31 93 LEU A CA 1
ATOM 756 C C . LEU A 1 93 ? 20.078 14.268 5.879 1.00 95.31 93 LEU A C 1
ATOM 758 O O . LEU A 1 93 ? 19.508 13.991 6.933 1.00 95.31 93 LEU A O 1
ATOM 762 N N . VAL A 1 94 ? 20.314 15.528 5.509 1.00 96.88 94 VAL A N 1
ATOM 763 C CA . VAL A 1 94 ? 19.833 16.688 6.272 1.00 96.88 94 VAL A CA 1
ATOM 764 C C . VAL A 1 94 ? 18.308 16.726 6.269 1.00 96.88 94 VAL A C 1
ATOM 766 O O . VAL A 1 94 ? 17.715 16.903 7.333 1.00 96.88 94 VAL A O 1
ATOM 769 N N . PHE A 1 95 ? 17.675 16.494 5.118 1.00 96.38 95 PHE A N 1
ATOM 770 C CA . PHE A 1 95 ? 16.220 16.421 5.012 1.00 96.38 95 PHE A CA 1
ATOM 771 C C . PHE A 1 95 ? 15.644 15.289 5.875 1.00 96.38 95 PHE A C 1
ATOM 773 O O . PHE A 1 95 ? 14.759 15.528 6.695 1.00 96.38 95 PHE A O 1
ATOM 780 N N . GLN A 1 96 ? 16.207 14.080 5.782 1.00 95.50 96 GLN A N 1
ATOM 781 C CA . GLN A 1 96 ? 15.790 12.943 6.612 1.00 95.50 96 GLN A CA 1
ATOM 782 C C . GLN A 1 96 ? 15.968 13.220 8.109 1.00 95.50 96 GLN A C 1
ATOM 784 O O . GLN A 1 96 ? 15.116 12.858 8.918 1.00 95.50 96 GLN A O 1
ATOM 789 N N . ASN A 1 97 ? 17.063 13.875 8.504 1.00 94.62 97 ASN A N 1
ATOM 790 C CA . ASN A 1 97 ? 17.297 14.221 9.902 1.00 94.62 97 ASN A CA 1
ATOM 791 C C . ASN A 1 97 ? 16.266 15.236 10.417 1.00 94.62 97 ASN A C 1
ATOM 793 O O . ASN A 1 97 ? 15.780 15.101 11.540 1.00 94.62 97 ASN A O 1
ATOM 797 N N . GLN A 1 98 ? 15.909 16.227 9.595 1.00 95.94 98 GLN A N 1
ATOM 798 C CA . GLN A 1 98 ? 14.881 17.212 9.928 1.00 95.94 98 GLN A CA 1
ATOM 799 C C . GLN A 1 98 ? 13.504 16.560 10.085 1.00 95.94 98 GLN A C 1
ATOM 801 O O . GLN A 1 98 ? 12.852 16.797 11.103 1.00 95.94 98 GLN A O 1
ATOM 806 N N . ASP A 1 99 ? 13.107 15.693 9.151 1.00 95.25 99 ASP A N 1
ATOM 807 C CA . ASP A 1 99 ? 11.836 14.962 9.218 1.00 95.25 99 ASP A CA 1
ATOM 808 C C . ASP A 1 99 ? 11.766 14.064 10.466 1.00 95.25 99 ASP A C 1
ATOM 810 O O . ASP A 1 99 ? 10.841 14.173 11.275 1.00 95.25 99 ASP A O 1
ATOM 814 N N . LEU A 1 100 ? 12.808 13.263 10.721 1.00 93.62 100 LEU A N 1
ATOM 815 C CA . LEU A 1 100 ? 12.890 12.429 11.925 1.00 93.62 100 LEU A CA 1
ATOM 816 C C . LEU A 1 100 ? 12.854 13.260 13.215 1.00 93.62 100 LEU A C 1
ATOM 818 O O . LEU A 1 100 ? 12.207 12.872 14.187 1.00 93.62 100 LEU A O 1
ATOM 822 N N . SER A 1 101 ? 13.520 14.416 13.240 1.00 94.25 101 SER A N 1
ATOM 823 C CA . SER A 1 101 ? 13.498 15.331 14.386 1.00 94.25 101 SER A CA 1
ATOM 824 C C . SER A 1 101 ? 12.097 15.900 14.634 1.00 94.25 101 SER A C 1
ATOM 826 O O . SER A 1 101 ? 11.664 16.010 15.786 1.00 94.25 101 SER A O 1
ATOM 828 N N . GLU A 1 102 ? 11.348 16.217 13.577 1.00 95.19 102 GLU A N 1
ATOM 829 C CA . GLU A 1 102 ? 9.965 16.678 13.690 1.00 95.19 102 GLU A CA 1
ATOM 830 C C . GLU A 1 102 ? 9.029 15.567 14.184 1.00 95.19 102 GLU A C 1
ATOM 832 O O . GLU A 1 102 ? 8.224 15.795 15.094 1.00 95.19 102 GLU A O 1
ATOM 837 N N . GLN A 1 103 ? 9.174 14.347 13.664 1.00 94.12 103 GLN A N 1
ATOM 838 C CA . GLN A 1 103 ? 8.430 13.181 14.144 1.00 94.12 103 GLN A CA 1
ATOM 839 C C . GLN A 1 103 ? 8.705 12.914 15.630 1.00 94.12 103 GLN A C 1
ATOM 841 O O . GLN A 1 103 ? 7.774 12.703 16.410 1.00 94.12 103 GLN A O 1
ATOM 846 N N . LEU A 1 104 ? 9.967 13.008 16.057 1.00 94.06 104 LEU A N 1
ATOM 847 C CA . LEU A 1 104 ? 10.364 12.814 17.452 1.00 94.06 104 LEU A CA 1
ATOM 848 C C . LEU A 1 104 ? 9.750 13.891 18.363 1.00 94.06 104 LEU A C 1
ATOM 850 O O . LEU A 1 104 ? 9.258 13.575 19.446 1.00 94.06 104 LEU A O 1
ATOM 854 N N . LYS A 1 105 ? 9.699 15.155 17.918 1.00 95.00 105 LYS A N 1
ATOM 855 C CA . LYS A 1 105 ? 8.992 16.227 18.644 1.00 95.00 105 LYS A CA 1
ATOM 856 C C . LYS A 1 105 ? 7.496 15.935 18.775 1.00 95.00 105 LYS A C 1
ATOM 858 O O . LYS A 1 105 ? 6.962 16.054 19.874 1.00 95.00 105 LYS A O 1
ATOM 863 N N . LYS A 1 106 ? 6.834 15.503 17.696 1.00 93.19 106 LYS A N 1
ATOM 864 C CA . LYS A 1 106 ? 5.409 15.124 17.719 1.00 93.19 106 LYS A CA 1
ATOM 865 C C . LYS A 1 106 ? 5.149 13.972 18.694 1.00 93.19 106 LYS A C 1
ATOM 867 O O . LYS A 1 106 ? 4.184 14.027 19.451 1.00 93.19 106 LYS A O 1
ATOM 872 N N . LEU A 1 107 ? 6.015 12.958 18.714 1.00 92.12 107 LEU A N 1
ATOM 873 C CA . LEU A 1 107 ? 5.909 11.833 19.648 1.00 92.12 107 LEU A CA 1
ATOM 874 C C . LEU A 1 107 ? 6.127 12.257 21.104 1.00 92.12 107 LEU A C 1
ATOM 876 O O . LEU A 1 107 ? 5.389 11.804 21.971 1.00 92.12 107 LEU A O 1
ATOM 880 N N . LYS A 1 108 ? 7.081 13.155 21.379 1.00 93.12 108 LYS A N 1
ATOM 881 C CA . LYS A 1 108 ? 7.295 13.691 22.733 1.00 93.12 108 LYS A CA 1
ATOM 882 C C . LYS A 1 108 ? 6.081 14.451 23.260 1.00 93.12 108 LYS A C 1
ATOM 884 O O . LYS A 1 108 ? 5.689 14.217 24.395 1.00 93.12 108 LYS A O 1
ATOM 889 N N . ILE A 1 109 ? 5.464 15.297 22.433 1.00 92.44 109 ILE A N 1
ATOM 890 C CA . ILE A 1 109 ? 4.248 16.032 22.817 1.00 92.44 109 ILE A CA 1
ATOM 891 C C . ILE A 1 109 ? 3.117 15.047 23.145 1.00 92.44 109 ILE A C 1
ATOM 893 O O . ILE A 1 109 ? 2.522 15.131 24.214 1.00 92.44 109 ILE A O 1
ATOM 897 N N . LYS A 1 110 ? 2.886 14.046 22.281 1.00 90.00 110 LYS A N 1
ATOM 898 C CA . LYS A 1 110 ? 1.894 12.990 22.546 1.00 90.00 110 LYS A CA 1
ATOM 899 C C . LYS A 1 110 ? 2.183 12.234 23.844 1.00 90.00 110 LYS A C 1
ATOM 901 O O . LYS A 1 110 ? 1.266 11.978 24.615 1.00 90.00 110 LYS A O 1
ATOM 906 N N . GLN A 1 111 ? 3.448 11.907 24.103 1.00 90.12 111 GLN A N 1
ATOM 907 C CA . GLN A 1 111 ? 3.851 11.218 25.325 1.00 90.12 111 GLN A CA 1
ATOM 908 C C . GLN A 1 111 ? 3.591 12.072 26.576 1.00 90.12 111 GLN A C 1
ATOM 910 O O . GLN A 1 111 ? 3.134 11.543 27.585 1.00 90.12 111 GLN A O 1
ATOM 915 N N . GLU A 1 112 ? 3.856 13.380 26.531 1.00 90.31 112 GLU A N 1
ATOM 916 C CA . GLU A 1 112 ? 3.553 14.296 27.640 1.00 90.31 112 GLU A CA 1
ATOM 917 C C . GLU A 1 112 ? 2.041 14.384 27.913 1.00 90.31 112 GLU A C 1
ATOM 919 O O . GLU A 1 112 ? 1.618 14.284 29.072 1.00 90.31 112 GLU A O 1
ATOM 924 N N . ASP A 1 113 ? 1.225 14.476 26.859 1.00 87.25 113 ASP A N 1
ATOM 925 C CA . ASP A 1 113 ? -0.238 14.482 26.962 1.00 87.25 113 ASP A CA 1
ATOM 926 C C . ASP A 1 113 ? -0.775 13.163 27.547 1.00 87.25 113 ASP A C 1
ATOM 928 O O . ASP A 1 113 ? -1.591 13.166 28.477 1.00 87.25 113 ASP A O 1
ATOM 932 N N . GLU A 1 114 ? -0.271 12.023 27.067 1.00 89.19 114 GLU A N 1
ATOM 933 C CA . GLU A 1 114 ? -0.626 10.693 27.569 1.00 89.19 114 GLU A CA 1
ATOM 934 C C . GLU A 1 114 ? -0.223 10.505 29.035 1.00 89.19 114 GLU A C 1
ATOM 936 O O . GLU A 1 114 ? -1.015 10.006 29.835 1.00 89.19 114 GLU A O 1
ATOM 941 N N . VAL A 1 115 ? 0.974 10.946 29.435 1.00 91.00 115 VAL A N 1
ATOM 942 C CA . VAL A 1 115 ? 1.427 10.873 30.834 1.00 91.00 115 VAL A CA 1
ATOM 943 C C . VAL A 1 115 ? 0.510 11.692 31.746 1.00 91.00 115 VAL A C 1
ATOM 945 O O . VAL A 1 115 ? 0.160 11.229 32.837 1.00 91.00 115 VAL A O 1
ATOM 948 N N . SER A 1 116 ? 0.074 12.873 31.304 1.00 88.62 116 SER A N 1
ATOM 949 C CA . SER A 1 116 ? -0.881 13.711 32.039 1.00 88.62 116 SER A CA 1
ATOM 950 C C . SER A 1 116 ? -2.241 13.020 32.204 1.00 88.62 116 SER A C 1
ATOM 952 O O . SER A 1 116 ? -2.788 12.969 33.311 1.00 88.62 116 SER A O 1
ATOM 954 N N . LEU A 1 117 ? -2.762 12.411 31.135 1.00 89.88 117 LEU A N 1
ATOM 955 C CA . LEU A 1 117 ? -4.007 11.635 31.153 1.00 89.88 117 LEU A CA 1
ATOM 956 C C . LEU A 1 117 ? -3.914 10.410 32.071 1.00 89.88 117 LEU A C 1
ATOM 958 O O . LEU A 1 117 ? -4.798 10.191 32.902 1.00 89.88 117 LEU A O 1
ATOM 962 N N . ILE A 1 118 ? -2.823 9.644 31.980 1.00 90.81 118 ILE A N 1
ATOM 963 C CA . ILE A 1 118 ? -2.575 8.473 32.829 1.00 90.81 118 ILE A CA 1
ATOM 964 C C . ILE A 1 118 ? -2.490 8.890 34.297 1.00 90.81 118 ILE A C 1
ATOM 966 O O . ILE A 1 118 ? -3.045 8.208 35.159 1.00 90.81 118 ILE A O 1
ATOM 970 N N . LYS A 1 119 ? -1.827 10.011 34.606 1.00 93.25 119 LYS A N 1
ATOM 971 C CA . LYS A 1 119 ? -1.735 10.522 35.978 1.00 93.25 119 LYS A CA 1
ATOM 972 C C . LYS A 1 119 ? -3.116 10.876 36.535 1.00 93.25 119 LYS A C 1
ATOM 974 O O . LYS A 1 119 ? -3.460 10.388 37.609 1.00 93.25 119 LYS A O 1
ATOM 979 N N . LYS A 1 120 ? -3.935 11.620 35.781 1.00 92.31 120 LYS A N 1
ATOM 980 C CA . LYS A 1 120 ? -5.324 11.938 36.169 1.00 92.31 120 LYS A CA 1
ATOM 981 C C . LYS A 1 120 ? -6.164 10.674 36.367 1.00 92.31 120 LYS A C 1
ATOM 983 O O . LYS A 1 120 ? -6.863 10.547 37.365 1.00 92.31 120 LYS A O 1
ATOM 988 N N . SER A 1 121 ? -6.064 9.710 35.452 1.00 89.31 121 SER A N 1
ATOM 989 C CA . SER A 1 121 ? -6.778 8.431 35.556 1.00 89.31 121 SER A CA 1
ATOM 990 C C . SER A 1 121 ? -6.353 7.620 36.789 1.00 89.31 121 SER A C 1
ATOM 992 O O . SER A 1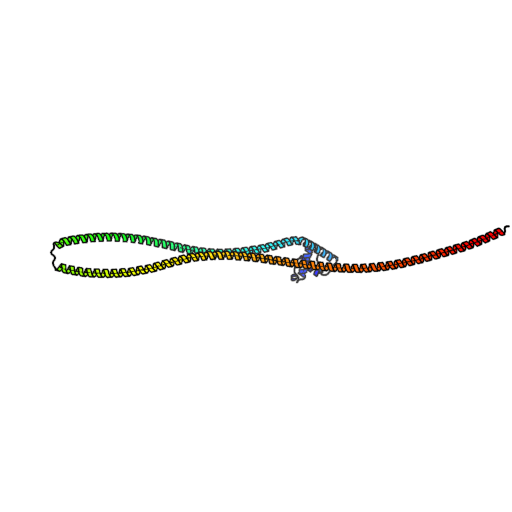 121 ? -7.196 7.028 37.466 1.00 89.31 121 SER A O 1
ATOM 994 N N . LYS A 1 122 ? -5.057 7.626 37.134 1.00 93.56 122 LYS A N 1
ATOM 995 C CA . LYS A 1 122 ? -4.545 7.004 38.364 1.00 93.56 122 LYS A CA 1
ATOM 996 C C . LYS A 1 122 ? -5.065 7.701 39.618 1.00 93.56 122 LYS A C 1
ATOM 998 O O . LYS A 1 122 ? -5.473 7.011 40.544 1.00 93.56 122 LYS A O 1
ATOM 1003 N N . GLU A 1 123 ? -5.078 9.032 39.648 1.00 94.31 123 GLU A N 1
ATOM 1004 C CA . GLU A 1 123 ? -5.621 9.808 40.772 1.00 94.31 123 GLU A CA 1
ATOM 1005 C C . GLU A 1 123 ? -7.109 9.496 40.996 1.00 94.31 123 GLU A C 1
ATOM 1007 O O . GLU A 1 123 ? -7.509 9.197 42.121 1.00 94.31 123 GLU A O 1
ATOM 1012 N N . ILE A 1 124 ? -7.903 9.446 39.920 1.00 93.69 124 ILE A N 1
ATOM 1013 C CA . ILE A 1 124 ? -9.323 9.060 39.967 1.00 93.69 124 ILE A CA 1
ATOM 1014 C C . ILE A 1 124 ? -9.491 7.616 40.461 1.00 93.69 124 ILE A C 1
ATOM 1016 O O . ILE A 1 124 ? -10.326 7.358 41.325 1.00 93.69 124 ILE A O 1
ATOM 1020 N N . ASN A 1 125 ? -8.682 6.673 39.969 1.00 92.50 125 ASN A N 1
ATOM 1021 C CA . ASN A 1 125 ? -8.727 5.281 40.429 1.00 92.50 125 ASN A CA 1
ATOM 1022 C C . ASN A 1 125 ? -8.406 5.150 41.921 1.00 92.50 125 ASN A C 1
ATOM 1024 O O . ASN A 1 125 ? -9.064 4.387 42.628 1.00 92.50 125 ASN A O 1
ATOM 1028 N N . VAL A 1 126 ? -7.405 5.883 42.413 1.00 95.62 126 VAL A N 1
ATOM 1029 C CA . VAL A 1 126 ? -7.049 5.883 43.837 1.00 95.62 126 VAL A CA 1
ATOM 1030 C C . VAL A 1 126 ? -8.194 6.450 44.676 1.00 95.62 126 VAL A C 1
ATOM 1032 O O . VAL A 1 126 ? -8.536 5.844 45.691 1.00 95.62 126 VAL A O 1
ATOM 1035 N N . ALA A 1 127 ? -8.822 7.548 44.239 1.00 94.44 127 ALA A N 1
ATOM 1036 C CA . ALA A 1 127 ? -9.989 8.123 44.908 1.00 94.44 127 ALA A CA 1
ATOM 1037 C C . ALA A 1 127 ? -11.156 7.121 44.971 1.00 94.44 127 ALA A C 1
ATOM 1039 O O . ALA A 1 127 ? -11.590 6.763 46.061 1.00 94.44 127 ALA A O 1
ATOM 1040 N N . LEU A 1 128 ? -11.558 6.551 43.829 1.00 93.06 128 LEU A N 1
ATOM 1041 C CA . LEU A 1 128 ? -12.612 5.527 43.754 1.00 93.06 128 LEU A CA 1
ATOM 1042 C C . LEU A 1 128 ? -12.308 4.295 44.616 1.00 93.06 128 LEU A C 1
ATOM 1044 O O . LEU A 1 128 ? -13.199 3.728 45.245 1.00 93.06 128 LEU A O 1
ATOM 1048 N N . THR A 1 129 ? -11.045 3.868 44.665 1.00 93.75 129 THR A N 1
ATOM 1049 C CA . THR A 1 129 ? -10.627 2.730 45.496 1.00 93.75 129 THR A CA 1
ATOM 1050 C C . THR A 1 129 ? -10.762 3.045 46.985 1.00 93.75 129 THR A C 1
ATOM 1052 O O . THR A 1 129 ? -11.130 2.167 47.771 1.00 93.75 129 THR A O 1
ATOM 1055 N N . ASN A 1 130 ? -10.468 4.281 47.390 1.00 95.44 130 ASN A N 1
ATOM 1056 C CA . ASN A 1 130 ? -10.652 4.724 48.768 1.00 95.44 130 ASN A CA 1
ATOM 1057 C C . ASN A 1 130 ? -12.140 4.816 49.121 1.00 95.44 130 ASN A C 1
ATOM 1059 O O . ASN A 1 130 ? -12.535 4.240 50.135 1.00 95.44 130 ASN A O 1
ATOM 1063 N N . ASP A 1 131 ? -12.963 5.399 48.249 1.00 94.50 131 ASP A N 1
ATOM 1064 C CA . ASP A 1 131 ? -14.417 5.476 48.431 1.00 94.50 131 ASP A CA 1
ATOM 1065 C C . ASP A 1 131 ? -15.032 4.075 48.562 1.00 94.50 131 ASP A C 1
ATOM 1067 O O . ASP A 1 131 ? -15.809 3.805 49.477 1.00 94.50 131 ASP A O 1
ATOM 1071 N N . LEU A 1 132 ? -14.614 3.124 47.717 1.00 94.00 132 LEU A N 1
ATOM 1072 C CA . LEU A 1 132 ? -15.033 1.722 47.821 1.00 94.00 132 LEU A CA 1
ATOM 1073 C C . LEU A 1 132 ? -14.636 1.088 49.157 1.00 94.00 132 LEU A C 1
ATOM 1075 O O . LEU A 1 132 ? -15.406 0.312 49.728 1.00 94.00 132 LEU A O 1
ATOM 1079 N N . ARG A 1 133 ? -13.441 1.390 49.677 1.00 95.38 133 ARG A N 1
ATOM 1080 C CA . ARG A 1 133 ? -13.006 0.893 50.992 1.00 95.38 133 ARG A CA 1
ATOM 1081 C C . ARG A 1 133 ? -13.842 1.486 52.121 1.00 95.38 133 ARG A C 1
ATOM 1083 O O . ARG A 1 133 ? -14.170 0.754 53.055 1.00 95.38 133 ARG A O 1
ATOM 1090 N N . GLU A 1 134 ? -14.183 2.769 52.055 1.00 95.12 134 GLU A N 1
ATOM 1091 C CA . GLU A 1 134 ? -15.047 3.422 53.043 1.00 95.12 134 GLU A CA 1
ATOM 1092 C C . GLU A 1 134 ? -16.470 2.871 53.001 1.00 95.12 134 GLU A C 1
ATOM 1094 O O . GLU A 1 134 ? -16.987 2.435 54.031 1.00 95.12 134 GLU A O 1
ATOM 1099 N N . LEU A 1 135 ? -17.063 2.768 51.811 1.00 94.00 135 LEU A N 1
ATOM 1100 C CA . LEU A 1 135 ? -18.380 2.162 51.620 1.00 94.00 135 LEU A CA 1
ATOM 1101 C C . LEU A 1 135 ? -18.414 0.719 52.125 1.00 94.00 135 LEU A C 1
ATOM 1103 O O . LEU A 1 135 ? -19.368 0.325 52.792 1.00 94.00 135 LEU A O 1
ATOM 1107 N N . LYS A 1 136 ? -17.351 -0.062 51.896 1.00 95.12 136 LYS A N 1
ATOM 1108 C CA . LYS A 1 136 ? -17.245 -1.426 52.426 1.00 95.12 136 LYS A CA 1
ATOM 1109 C C . LYS A 1 136 ? -17.178 -1.451 53.954 1.00 95.12 136 LYS A C 1
ATOM 1111 O O . LYS A 1 136 ? -17.810 -2.309 54.565 1.00 95.12 136 LYS A O 1
ATOM 1116 N N . LYS A 1 137 ? -16.470 -0.510 54.593 1.00 95.88 137 LYS A N 1
ATOM 1117 C CA . LYS A 1 137 ? -16.477 -0.375 56.063 1.00 95.88 137 LYS A CA 1
ATOM 1118 C C . LYS A 1 137 ? -17.879 -0.059 56.584 1.00 95.88 137 LYS A C 1
ATOM 1120 O O . LYS A 1 137 ? -18.343 -0.729 57.507 1.00 95.88 137 LYS A O 1
ATOM 1125 N N . ILE A 1 138 ? -18.567 0.903 55.968 1.00 95.31 138 ILE A N 1
ATOM 1126 C CA . ILE A 1 138 ? -19.946 1.270 56.326 1.00 95.31 138 ILE A CA 1
ATOM 1127 C C . ILE A 1 138 ? -20.874 0.062 56.156 1.00 95.31 138 ILE A C 1
ATOM 1129 O O . ILE A 1 138 ? -21.615 -0.270 57.076 1.00 95.31 138 ILE A O 1
ATOM 1133 N N . GLN A 1 139 ? -20.769 -0.656 55.035 1.00 94.06 139 GLN A N 1
ATOM 1134 C CA . GLN A 1 139 ? -21.528 -1.879 54.779 1.00 94.06 139 GLN A CA 1
ATOM 1135 C C . GLN A 1 139 ? -21.294 -2.925 55.874 1.00 94.06 139 GLN A C 1
ATOM 1137 O O . GLN A 1 139 ? -22.257 -3.482 56.400 1.00 94.06 139 GLN A O 1
ATOM 1142 N N . THR A 1 140 ? -20.038 -3.188 56.252 1.00 95.62 140 THR A N 1
ATOM 1143 C CA . THR A 1 140 ? -19.735 -4.148 57.325 1.00 95.62 140 THR A CA 1
ATOM 1144 C C . THR A 1 140 ? -20.291 -3.704 58.678 1.00 95.62 140 THR A C 1
ATOM 1146 O O . THR A 1 140 ? -20.831 -4.531 59.407 1.00 95.62 140 THR A O 1
ATOM 1149 N N . SER A 1 141 ? -20.235 -2.405 58.992 1.00 95.69 141 SER A N 1
ATOM 1150 C CA . SER A 1 141 ? -20.810 -1.849 60.222 1.00 95.69 141 SER A CA 1
ATOM 1151 C C . SER A 1 141 ? -22.328 -2.021 60.263 1.00 95.69 141 SER A C 1
ATOM 1153 O O . SER A 1 141 ? -22.854 -2.554 61.234 1.00 95.69 141 SER A O 1
ATOM 1155 N N . LEU A 1 142 ? -23.023 -1.637 59.188 1.00 94.50 142 LEU A N 1
ATOM 1156 C CA . LEU A 1 142 ? -24.476 -1.788 59.070 1.00 94.50 142 LEU A CA 1
ATOM 1157 C C . LEU A 1 142 ? -24.900 -3.256 59.117 1.00 94.50 142 LEU A C 1
ATOM 1159 O O . LEU A 1 142 ? -25.914 -3.586 59.718 1.00 94.50 142 LEU A O 1
ATOM 1163 N N . THR A 1 143 ? -24.118 -4.154 58.515 1.00 95.00 143 THR A N 1
ATOM 1164 C CA . THR A 1 143 ? -24.395 -5.598 58.565 1.00 95.00 143 THR A CA 1
ATOM 1165 C C . THR A 1 143 ? -24.312 -6.118 60.001 1.00 95.00 143 THR A C 1
ATOM 1167 O O . THR A 1 143 ? -25.215 -6.821 60.449 1.00 95.00 143 THR A O 1
ATOM 1170 N N . ASN A 1 144 ? -23.284 -5.710 60.751 1.00 95.44 144 ASN A N 1
ATOM 1171 C CA . ASN A 1 144 ? -23.157 -6.057 62.167 1.00 95.44 144 ASN A CA 1
ATOM 1172 C C . ASN A 1 144 ? -24.317 -5.491 63.000 1.00 95.44 144 ASN A C 1
ATOM 1174 O O . ASN A 1 144 ? -24.848 -6.192 63.858 1.00 95.44 144 ASN A O 1
ATOM 1178 N N . GLU 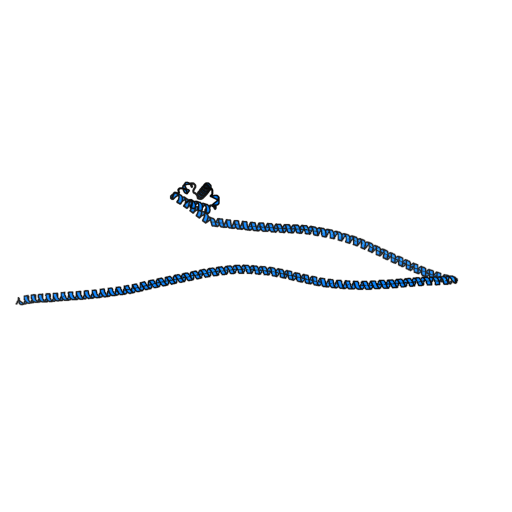A 1 145 ? -24.729 -4.249 62.741 1.00 95.38 145 GLU A N 1
ATOM 1179 C CA . GLU A 1 145 ? -25.864 -3.616 63.421 1.00 95.38 145 GLU A CA 1
ATOM 1180 C C . GLU A 1 145 ? -27.182 -4.345 63.122 1.00 95.38 145 GLU A C 1
ATOM 1182 O O . GLU A 1 145 ? -27.940 -4.658 64.038 1.00 95.38 145 GLU A O 1
ATOM 1187 N N . ILE A 1 146 ? -27.418 -4.722 61.862 1.00 94.56 146 ILE A N 1
ATOM 1188 C CA . ILE A 1 146 ? -28.563 -5.548 61.458 1.00 94.56 146 ILE A CA 1
ATOM 1189 C C . ILE A 1 146 ? -28.557 -6.889 62.198 1.00 94.56 146 ILE A C 1
ATOM 1191 O O . ILE A 1 146 ? -29.609 -7.345 62.647 1.00 94.56 146 ILE A O 1
ATOM 1195 N N . ASP A 1 147 ? -27.399 -7.532 62.336 1.00 94.88 147 ASP A N 1
ATOM 1196 C CA . ASP A 1 147 ? -27.296 -8.808 63.039 1.00 94.88 147 ASP A CA 1
ATOM 1197 C C . ASP A 1 147 ? -27.539 -8.667 64.546 1.00 94.88 147 ASP A C 1
ATOM 1199 O O . ASP A 1 147 ? -28.176 -9.541 65.139 1.00 94.88 147 ASP A O 1
ATOM 1203 N N . VAL A 1 148 ? -27.106 -7.565 65.166 1.00 95.50 148 VAL A N 1
ATOM 1204 C CA . VAL A 1 148 ? -27.447 -7.239 66.561 1.00 95.50 148 VAL A CA 1
ATOM 1205 C C . VAL A 1 148 ? -28.952 -7.025 66.706 1.00 95.50 148 VAL A C 1
ATOM 1207 O O . VAL A 1 148 ? -29.584 -7.709 67.510 1.00 95.50 148 VAL A O 1
ATOM 1210 N N . LEU A 1 149 ? -29.555 -6.180 65.865 1.00 94.00 149 LEU A N 1
ATOM 1211 C CA . LEU A 1 149 ? -30.996 -5.911 65.886 1.00 94.00 149 LEU A CA 1
ATOM 1212 C C . LEU A 1 149 ? -31.830 -7.179 65.646 1.00 94.00 149 LEU A C 1
ATOM 1214 O O . LEU A 1 149 ? -32.892 -7.354 66.243 1.00 94.00 149 LEU A O 1
ATOM 1218 N N . LYS A 1 150 ? -31.361 -8.106 64.801 1.00 94.62 150 LYS A N 1
ATOM 1219 C CA . LYS A 1 150 ? -32.004 -9.418 64.613 1.00 94.62 150 LYS A CA 1
ATOM 1220 C C . LYS A 1 150 ? -31.966 -10.267 65.882 1.00 94.62 150 LYS A C 1
ATOM 1222 O O . LYS A 1 150 ? -32.972 -10.909 66.186 1.00 94.62 150 LYS A O 1
ATOM 1227 N N . ARG A 1 151 ? -30.843 -10.282 66.611 1.00 95.25 151 ARG A N 1
ATOM 1228 C CA . ARG A 1 151 ? -30.729 -11.002 67.893 1.00 95.25 151 ARG A CA 1
ATOM 1229 C C . ARG A 1 151 ? -31.634 -10.383 68.951 1.00 95.25 151 ARG A C 1
ATOM 1231 O O . ARG A 1 151 ? -32.391 -11.114 69.578 1.00 95.25 151 ARG A O 1
ATOM 1238 N N . GLU A 1 152 ? -31.628 -9.059 69.083 1.00 95.06 152 GLU A N 1
ATOM 1239 C CA . GLU A 1 152 ? -32.512 -8.343 70.012 1.00 95.06 152 GLU A CA 1
ATOM 1240 C C . GLU A 1 152 ? -33.987 -8.597 69.690 1.00 95.06 152 GLU A C 1
ATOM 1242 O O . GLU A 1 152 ? -34.780 -8.903 70.579 1.00 95.06 152 GLU A O 1
ATOM 1247 N N . LYS A 1 153 ? -34.365 -8.556 68.406 1.00 94.12 153 LYS A N 1
ATOM 1248 C CA . LYS A 1 153 ? -35.716 -8.914 67.962 1.00 94.12 153 LYS A CA 1
ATOM 1249 C C . LYS A 1 153 ? -36.082 -10.342 68.367 1.00 94.12 153 LYS A C 1
ATOM 1251 O O . LYS A 1 153 ? -37.205 -10.561 68.816 1.00 94.12 153 LYS A O 1
ATOM 1256 N N . ALA A 1 154 ? -35.178 -11.305 68.180 1.00 94.00 154 ALA A N 1
ATOM 1257 C CA . ALA A 1 154 ? -35.416 -12.697 68.554 1.00 94.00 154 ALA A CA 1
ATOM 1258 C C . ALA A 1 154 ? -35.597 -12.849 70.073 1.00 94.00 154 ALA A C 1
ATOM 1260 O O . ALA A 1 154 ? -36.552 -13.488 70.505 1.00 94.00 154 ALA A O 1
ATOM 1261 N N . GLU A 1 155 ? -34.759 -12.188 70.873 1.00 95.00 155 GLU A N 1
ATOM 1262 C CA . GLU A 1 155 ? -34.851 -12.210 72.336 1.00 95.00 155 GLU A CA 1
ATOM 1263 C C . GLU A 1 155 ? -36.148 -11.558 72.841 1.00 95.00 155 GLU A C 1
ATOM 1265 O O . GLU A 1 155 ? -36.842 -12.106 73.698 1.00 95.00 155 GLU A O 1
ATOM 1270 N N . ILE A 1 156 ? -36.529 -10.402 72.287 1.00 92.75 156 ILE A N 1
ATOM 1271 C CA . ILE A 1 156 ? -37.794 -9.739 72.625 1.00 92.75 156 ILE A CA 1
ATOM 1272 C C . ILE A 1 156 ? -38.983 -10.616 72.221 1.00 92.75 156 ILE A C 1
ATOM 1274 O O . ILE A 1 156 ? -39.946 -10.714 72.982 1.00 92.75 156 ILE A O 1
ATOM 1278 N N . ALA A 1 157 ? -38.929 -11.270 71.057 1.00 93.06 157 ALA A N 1
ATOM 1279 C CA . ALA A 1 157 ? -39.971 -12.194 70.622 1.00 93.06 157 ALA A CA 1
ATOM 1280 C C . ALA A 1 157 ? -40.093 -13.391 71.578 1.00 93.06 157 ALA A C 1
ATOM 1282 O O . ALA A 1 157 ? -41.204 -13.741 71.972 1.00 93.06 157 ALA A O 1
ATOM 1283 N N . GLU A 1 158 ? -38.977 -13.966 72.028 1.00 94.38 158 GLU A N 1
ATOM 1284 C CA . GLU A 1 158 ? -38.972 -15.046 73.017 1.00 94.38 158 GLU A CA 1
ATOM 1285 C C . GLU A 1 158 ? -39.567 -14.580 74.355 1.00 94.38 158 GLU A C 1
ATOM 1287 O O . GLU A 1 158 ? -40.503 -15.198 74.872 1.00 94.38 158 GLU A O 1
ATOM 1292 N N . ARG A 1 159 ? -39.135 -13.423 74.874 1.00 93.12 159 ARG A N 1
ATOM 1293 C CA . ARG A 1 159 ? -39.717 -12.820 76.086 1.00 93.12 159 ARG A CA 1
ATOM 1294 C C . ARG A 1 159 ? -41.212 -12.555 75.936 1.00 93.12 159 ARG A C 1
ATOM 1296 O O . ARG A 1 159 ? -41.965 -12.784 76.880 1.00 93.12 159 ARG A O 1
ATOM 1303 N N . LEU A 1 160 ? -41.656 -12.092 74.768 1.00 92.00 160 LEU A N 1
ATOM 1304 C CA . LEU A 1 160 ? -43.070 -11.886 74.471 1.00 92.00 160 LEU A CA 1
ATOM 1305 C C . LEU A 1 160 ? -43.838 -13.210 74.533 1.00 92.00 160 LEU A C 1
ATOM 1307 O O . LEU A 1 160 ? -44.872 -13.260 75.194 1.00 92.00 160 LEU A O 1
ATOM 1311 N N . THR A 1 161 ? -43.328 -14.279 73.913 1.00 92.12 161 THR A N 1
ATOM 1312 C CA . THR A 1 161 ? -43.972 -15.603 73.962 1.00 92.12 161 THR A CA 1
ATOM 1313 C C . THR A 1 161 ? -44.027 -16.169 75.380 1.00 92.12 161 THR A C 1
ATOM 1315 O O . THR A 1 161 ? -45.068 -16.677 75.794 1.00 92.12 161 THR A O 1
ATOM 1318 N N . ASN A 1 162 ? -42.963 -16.003 76.173 1.00 93.38 162 ASN A N 1
ATOM 1319 C CA . ASN A 1 162 ? -42.942 -16.423 77.571 1.00 93.38 162 ASN A CA 1
ATOM 1320 C C . ASN A 1 162 ? -43.951 -15.623 78.413 1.00 93.38 162 ASN A C 1
ATOM 1322 O O . ASN A 1 162 ? -44.754 -16.196 79.144 1.00 93.38 162 ASN A O 1
ATOM 1326 N N . ASN A 1 163 ? -43.994 -14.297 78.253 1.00 90.56 163 ASN A N 1
ATOM 1327 C CA . ASN A 1 163 ? -44.983 -13.453 78.924 1.00 90.56 163 ASN A CA 1
ATOM 1328 C C . ASN A 1 163 ? -46.417 -13.782 78.494 1.00 90.56 163 ASN A C 1
ATOM 1330 O O . ASN A 1 163 ? -47.320 -13.766 79.331 1.00 90.56 163 ASN A O 1
ATOM 1334 N N . GLN A 1 164 ? -46.650 -14.103 77.219 1.00 91.00 164 GLN A N 1
ATOM 1335 C CA . GLN A 1 164 ? -47.946 -14.582 76.738 1.00 91.00 164 GLN A CA 1
ATOM 1336 C C . GLN A 1 164 ? -48.321 -15.911 77.397 1.00 91.00 164 GLN A C 1
ATOM 1338 O O . GLN A 1 164 ? -49.449 -16.044 77.869 1.00 91.00 164 GLN A O 1
ATOM 1343 N N . PHE A 1 165 ? -47.387 -16.860 77.497 1.00 91.62 165 PHE A N 1
ATOM 1344 C CA . PHE A 1 165 ? -47.602 -18.133 78.183 1.00 91.62 165 PHE A CA 1
ATOM 1345 C C . PHE A 1 165 ? -47.947 -17.931 79.662 1.00 91.62 165 PHE A C 1
ATOM 1347 O O . PHE A 1 165 ? -48.968 -18.442 80.126 1.00 91.62 165 PHE A O 1
ATOM 1354 N N . ILE A 1 166 ? -47.163 -17.115 80.377 1.00 90.88 166 ILE A N 1
ATOM 1355 C CA . ILE A 1 166 ? -47.437 -16.735 81.769 1.00 90.88 166 ILE A CA 1
ATOM 1356 C C . ILE A 1 166 ? -48.828 -16.114 81.859 1.00 90.88 166 ILE A C 1
ATOM 1358 O O . ILE A 1 166 ? -49.649 -16.601 82.621 1.00 90.88 166 ILE A O 1
ATOM 1362 N N . THR A 1 167 ? -49.140 -15.119 81.026 1.00 88.56 167 THR A N 1
ATOM 1363 C CA . THR A 1 167 ? -50.441 -14.433 81.020 1.00 88.56 167 THR A CA 1
ATOM 1364 C C . THR A 1 167 ? -51.602 -15.397 80.790 1.00 88.56 167 THR A C 1
ATOM 1366 O O . THR A 1 167 ? -52.633 -15.278 81.451 1.00 88.56 167 THR A O 1
ATOM 1369 N N . VAL A 1 168 ? -51.474 -16.351 79.864 1.00 89.06 168 VAL A N 1
ATOM 1370 C CA . VAL A 1 168 ? -52.494 -17.382 79.621 1.00 89.06 168 VAL A CA 1
ATOM 1371 C C . VAL A 1 168 ? -52.651 -18.272 80.849 1.00 89.06 168 VAL A C 1
ATOM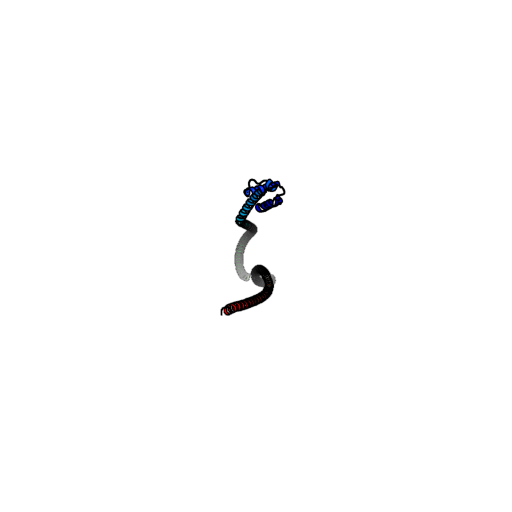 1373 O O . VAL A 1 168 ? -53.781 -18.513 81.272 1.00 89.06 168 VAL A O 1
ATOM 1376 N N . ASN A 1 169 ? -51.550 -18.700 81.465 1.00 87.12 169 ASN A N 1
ATOM 1377 C CA . ASN A 1 169 ? -51.580 -19.528 82.666 1.00 87.12 169 ASN A CA 1
ATOM 1378 C C . ASN A 1 169 ? -52.208 -18.776 83.856 1.00 87.12 169 ASN A C 1
ATOM 1380 O O . ASN A 1 169 ? -53.128 -19.283 84.494 1.00 87.12 169 ASN A O 1
ATOM 1384 N N . THR A 1 170 ? -51.830 -17.512 84.082 1.00 82.44 170 THR A N 1
ATOM 1385 C CA . THR A 1 170 ? -52.441 -16.655 85.110 1.00 82.44 170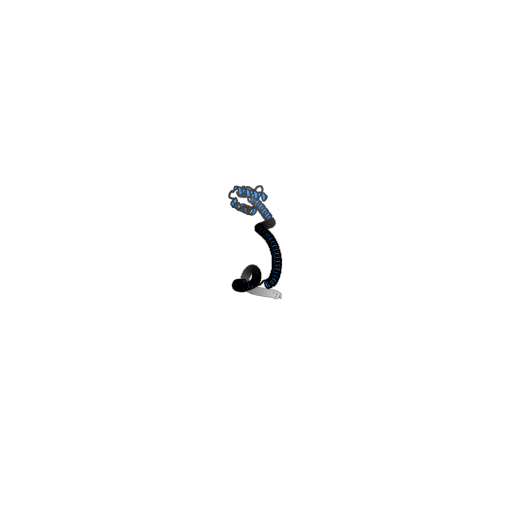 THR A CA 1
ATOM 1386 C C . THR A 1 170 ? -53.906 -16.370 84.800 1.00 82.44 170 THR A C 1
ATOM 1388 O O . THR A 1 170 ? -54.722 -16.328 85.711 1.00 82.44 170 THR A O 1
ATOM 1391 N N . LYS A 1 171 ? -54.296 -16.204 83.526 1.00 84.38 171 LYS A N 1
ATOM 1392 C CA . LYS A 1 171 ? -55.710 -16.099 83.131 1.00 84.38 171 LYS A CA 1
ATOM 1393 C C . LYS A 1 171 ? -56.468 -17.388 83.434 1.00 84.38 171 LYS A C 1
ATOM 1395 O O . LYS A 1 171 ? -57.588 -17.299 83.923 1.00 84.38 171 LYS A O 1
ATOM 1400 N N . GLN A 1 172 ? -55.885 -18.562 83.198 1.00 82.31 172 GLN A N 1
ATOM 1401 C CA . GLN A 1 172 ? -56.494 -19.848 83.549 1.00 82.31 172 GLN A CA 1
ATOM 1402 C C . GLN A 1 172 ? -56.624 -20.024 85.068 1.00 82.31 172 GLN A C 1
ATOM 1404 O O . GLN A 1 172 ? -57.671 -20.465 85.539 1.00 82.31 172 GLN A O 1
ATOM 1409 N N . GLU A 1 173 ? -55.620 -19.633 85.853 1.00 78.31 173 GLU A N 1
ATOM 1410 C CA . GLU A 1 173 ? -55.698 -19.600 87.319 1.00 78.31 173 GLU A CA 1
ATOM 1411 C C . GLU A 1 173 ? -56.744 -18.595 87.806 1.00 78.31 173 GLU A C 1
ATOM 1413 O O . GLU A 1 173 ? -57.601 -18.939 88.618 1.00 78.31 173 GLU A O 1
ATOM 1418 N N . CYS A 1 174 ? -56.766 -17.390 87.237 1.00 74.94 174 CYS A N 1
ATOM 1419 C CA . CYS A 1 174 ? -57.800 -16.391 87.476 1.00 74.94 174 CYS A CA 1
ATOM 1420 C C . CYS A 1 174 ? -59.187 -16.891 87.073 1.00 74.94 174 CYS A C 1
ATOM 1422 O O . CYS A 1 174 ? -60.138 -16.541 87.752 1.00 74.94 174 CYS A O 1
ATOM 1424 N N . MET A 1 175 ? -59.343 -17.700 86.019 1.00 72.62 175 MET A N 1
ATOM 1425 C CA . MET A 1 175 ? -60.613 -18.333 85.634 1.00 72.62 175 MET A CA 1
ATOM 1426 C C . MET A 1 175 ? -61.024 -19.426 86.625 1.00 72.62 175 MET A C 1
ATOM 1428 O O . MET A 1 175 ? -62.188 -19.472 87.021 1.00 72.62 175 MET A O 1
ATOM 1432 N N . LYS A 1 176 ? -60.081 -20.252 87.097 1.00 71.12 176 LYS A N 1
ATOM 1433 C CA . LYS A 1 176 ? -60.314 -21.221 88.182 1.00 71.12 176 LYS A CA 1
ATOM 1434 C C . LYS A 1 176 ? -60.743 -20.506 89.471 1.00 71.12 176 LYS A C 1
ATOM 1436 O O . LYS A 1 176 ? -61.707 -20.925 90.107 1.00 71.12 176 LYS A O 1
ATOM 1441 N N . LEU A 1 177 ? -60.110 -19.383 89.813 1.00 63.84 177 LEU A N 1
ATOM 1442 C CA . LEU A 1 177 ? -60.466 -18.537 90.957 1.00 63.84 177 LEU A CA 1
ATOM 1443 C C . LEU A 1 177 ? -61.779 -17.760 90.731 1.00 63.84 177 LEU A C 1
ATOM 1445 O O . LEU A 1 177 ? -62.595 -17.675 91.643 1.00 63.84 177 LEU A O 1
ATOM 1449 N N . ARG A 1 178 ? -62.052 -17.274 89.511 1.00 59.31 178 ARG A N 1
ATOM 1450 C CA . ARG A 1 178 ? -63.327 -16.643 89.110 1.00 59.31 178 ARG A CA 1
ATOM 1451 C C . ARG A 1 178 ? -64.493 -17.621 89.153 1.00 59.31 178 ARG A C 1
ATOM 1453 O O . ARG A 1 178 ? -65.585 -17.200 89.499 1.00 59.31 178 ARG A O 1
ATOM 1460 N N . SER A 1 179 ? -64.281 -18.907 88.869 1.00 54.66 179 SER A N 1
ATOM 1461 C CA . SER A 1 179 ? -65.315 -19.943 89.031 1.00 54.66 179 SER A CA 1
ATOM 1462 C C . SER A 1 179 ? -65.708 -20.181 90.499 1.00 54.66 179 SER A C 1
ATOM 1464 O O . SER A 1 179 ? -66.784 -20.706 90.768 1.00 54.66 179 SER A O 1
ATOM 1466 N N . ARG A 1 180 ? -64.870 -19.738 91.453 1.00 47.56 180 ARG A N 1
ATOM 1467 C CA . ARG A 1 180 ? -65.147 -19.705 92.903 1.00 47.56 180 ARG A CA 1
ATOM 1468 C C . ARG A 1 180 ? -65.644 -18.352 93.408 1.00 47.56 180 ARG A C 1
ATOM 1470 O O . ARG A 1 180 ? -65.990 -18.229 94.578 1.00 47.56 180 ARG A O 1
ATOM 1477 N N . ILE A 1 181 ? -65.689 -17.338 92.551 1.00 51.62 181 ILE A N 1
ATOM 1478 C CA . ILE A 1 181 ? -66.181 -16.011 92.900 1.00 51.62 181 ILE A CA 1
ATOM 1479 C C . ILE A 1 181 ? -67.423 -15.761 92.062 1.00 51.62 181 ILE A C 1
ATOM 1481 O O . ILE A 1 181 ? -67.352 -15.338 90.905 1.00 51.62 181 ILE A O 1
ATOM 1485 N N . VAL A 1 182 ? -68.559 -16.033 92.707 1.00 47.69 182 VAL A N 1
ATOM 1486 C CA . VAL A 1 182 ? -69.909 -15.633 92.303 1.00 47.69 182 VAL A CA 1
ATOM 1487 C C . VAL A 1 182 ? -69.841 -14.270 91.615 1.00 47.69 182 VAL A C 1
ATOM 1489 O O . VAL A 1 182 ? -69.446 -13.271 92.221 1.00 47.69 182 VAL A O 1
ATOM 1492 N N . HIS A 1 183 ? -70.146 -14.242 90.318 1.00 48.28 183 HIS A N 1
ATOM 1493 C CA . HIS A 1 183 ? -70.152 -13.006 89.550 1.00 48.28 183 HIS A CA 1
ATOM 1494 C C . HIS A 1 183 ? -71.515 -12.347 89.646 1.00 48.28 183 HIS A C 1
ATOM 1496 O O . HIS A 1 183 ? -72.544 -12.944 89.331 1.00 48.28 183 HIS A O 1
ATOM 1502 N N . SER A 1 184 ? -71.478 -11.082 90.054 1.00 53.28 184 SER A N 1
ATOM 1503 C CA . SER A 1 184 ? -72.599 -10.183 89.890 1.00 53.28 184 SER A CA 1
ATOM 1504 C C . SER A 1 184 ? -72.928 -10.037 88.389 1.00 53.28 184 SER A C 1
ATOM 1506 O O . SER A 1 184 ? -72.012 -9.894 87.565 1.00 53.28 184 SER A O 1
ATOM 1508 N N . PRO A 1 185 ? -74.218 -10.061 88.020 1.00 57.16 185 PRO A N 1
ATOM 1509 C CA . PRO A 1 185 ? -74.703 -9.917 86.645 1.00 57.16 185 PRO A CA 1
ATOM 1510 C C . PRO A 1 185 ? -74.198 -8.662 85.906 1.00 57.16 185 PRO A C 1
ATOM 1512 O O . PRO A 1 185 ? -74.058 -8.690 84.682 1.00 57.16 185 PRO A O 1
ATOM 1515 N N . GLU A 1 186 ? -73.856 -7.582 86.618 1.00 57.56 186 GLU A N 1
ATOM 1516 C CA . GLU A 1 186 ? -73.279 -6.357 86.042 1.00 57.56 186 GLU A CA 1
ATOM 1517 C C . GLU A 1 186 ? -71.948 -6.572 85.301 1.00 57.56 186 GLU A C 1
ATOM 1519 O O . GLU A 1 186 ? -71.750 -6.008 84.223 1.00 57.56 186 GLU A O 1
ATOM 1524 N N . LYS A 1 187 ? -71.035 -7.407 85.825 1.00 57.47 187 LYS A N 1
ATOM 1525 C CA . LYS A 1 187 ? -69.703 -7.602 85.214 1.00 57.47 187 LYS A CA 1
ATOM 1526 C C . LYS A 1 187 ? -69.770 -8.346 83.880 1.00 57.47 187 LYS A C 1
ATOM 1528 O O . LYS A 1 187 ? -68.908 -8.155 83.030 1.00 57.47 187 LYS A O 1
ATOM 1533 N N . LEU A 1 188 ? -70.793 -9.180 83.690 1.00 60.53 188 LEU A N 1
ATOM 1534 C CA . LEU A 1 188 ? -71.018 -9.939 82.458 1.00 60.53 188 LEU A CA 1
ATOM 1535 C C . LEU A 1 188 ? -71.571 -9.039 81.344 1.00 60.53 188 LEU A C 1
ATOM 1537 O O . LEU A 1 188 ? -71.142 -9.155 80.201 1.00 60.53 188 LEU A O 1
ATOM 1541 N N . LYS A 1 189 ? -72.441 -8.076 81.684 1.00 64.31 189 LYS A N 1
ATOM 1542 C CA . LYS A 1 189 ? -72.909 -7.051 80.735 1.00 64.31 189 LYS A CA 1
ATOM 1543 C C . LYS A 1 189 ? -71.780 -6.121 80.282 1.00 64.31 189 LYS A C 1
ATOM 1545 O O . LYS A 1 189 ? -71.688 -5.842 79.090 1.00 64.31 189 LYS A O 1
ATOM 1550 N N . GLN A 1 190 ? -70.899 -5.700 81.195 1.00 68.38 190 GLN A N 1
ATOM 1551 C CA . GLN A 1 190 ? -69.692 -4.942 80.834 1.00 68.38 190 GLN A CA 1
ATOM 1552 C C . GLN A 1 190 ? -68.752 -5.758 79.939 1.00 68.38 190 GLN A C 1
ATOM 1554 O O . GLN A 1 190 ? -68.357 -5.273 78.889 1.00 68.38 190 GLN A O 1
ATOM 1559 N N . LEU A 1 191 ? -68.483 -7.025 80.272 1.00 74.50 191 LEU A N 1
ATOM 1560 C CA . LEU A 1 191 ? -67.602 -7.877 79.467 1.00 74.50 191 LEU A CA 1
ATOM 1561 C C . LEU A 1 191 ? -68.145 -8.129 78.049 1.00 74.50 191 LEU A C 1
ATOM 1563 O O . LEU A 1 191 ? -67.374 -8.174 77.096 1.00 74.50 191 LEU A O 1
ATOM 1567 N N . ILE A 1 192 ? -69.465 -8.285 77.898 1.00 73.00 192 ILE A N 1
ATOM 1568 C CA . ILE A 1 192 ? -70.118 -8.426 76.587 1.00 73.00 192 ILE A CA 1
ATOM 1569 C C . ILE A 1 192 ? -70.015 -7.119 75.790 1.00 73.00 192 ILE A C 1
ATOM 1571 O O . ILE A 1 192 ? -69.758 -7.163 74.587 1.00 73.00 192 ILE A O 1
ATOM 1575 N N . SER A 1 193 ? -70.161 -5.965 76.450 1.00 78.25 193 SER A N 1
ATOM 1576 C CA . SER A 1 193 ? -69.939 -4.652 75.831 1.00 78.25 193 SER A CA 1
ATOM 1577 C C . SER A 1 193 ? -68.487 -4.489 75.364 1.00 78.25 193 SER A C 1
ATOM 1579 O O . SER A 1 193 ? -68.256 -4.104 74.221 1.00 78.25 193 SER A O 1
ATOM 1581 N N . ASP A 1 194 ? -67.516 -4.856 76.202 1.00 79.31 194 ASP A N 1
ATOM 1582 C CA . ASP A 1 194 ? -66.081 -4.783 75.894 1.00 79.31 194 ASP A CA 1
ATOM 1583 C C . ASP A 1 194 ? -65.673 -5.770 74.787 1.00 79.31 194 ASP A C 1
ATOM 1585 O O . ASP A 1 194 ? -64.855 -5.463 73.921 1.00 79.31 194 ASP A O 1
ATOM 1589 N N . MET A 1 195 ? -66.277 -6.960 74.753 1.00 78.56 195 MET A N 1
ATOM 1590 C CA . MET A 1 195 ? -66.113 -7.895 73.637 1.00 78.56 195 MET A CA 1
ATOM 1591 C C . MET A 1 195 ? -66.718 -7.348 72.345 1.00 78.56 195 MET A C 1
ATOM 1593 O O . MET A 1 195 ? -66.136 -7.539 71.282 1.00 78.56 195 MET A O 1
ATOM 1597 N N . GLY A 1 196 ? -67.865 -6.667 72.416 1.00 83.38 196 GLY A N 1
ATOM 1598 C CA . GLY A 1 196 ? -68.495 -6.033 71.260 1.00 83.38 196 GLY A CA 1
ATOM 1599 C C . GLY A 1 196 ? -67.626 -4.926 70.662 1.00 83.38 196 GLY A C 1
ATOM 1600 O O . GLY A 1 196 ? -67.439 -4.880 69.445 1.00 83.38 196 GLY A O 1
ATOM 1601 N N . THR A 1 197 ? -67.032 -4.078 71.508 1.00 85.88 197 THR A N 1
ATOM 1602 C CA . THR A 1 197 ? -66.099 -3.027 71.068 1.00 85.88 197 THR A CA 1
ATOM 1603 C C . THR A 1 197 ? -64.787 -3.612 70.540 1.00 85.88 197 THR A C 1
ATOM 1605 O O . THR A 1 197 ? -64.311 -3.178 69.490 1.00 85.88 197 THR A O 1
ATOM 1608 N N . SER A 1 198 ? -64.243 -4.652 71.180 1.00 85.75 198 SER A N 1
ATOM 1609 C CA . SER A 1 198 ? -63.054 -5.362 70.692 1.00 85.75 198 SER A CA 1
ATOM 1610 C C . SER A 1 198 ? -63.302 -6.053 69.349 1.00 85.75 198 SER A C 1
ATOM 1612 O O . SER A 1 198 ? -62.467 -5.964 68.455 1.00 85.75 198 SER A O 1
ATOM 1614 N N . LEU A 1 199 ? -64.462 -6.691 69.164 1.00 86.75 199 LEU A N 1
ATOM 1615 C CA . LEU A 1 199 ? -64.846 -7.336 67.906 1.00 86.75 199 LEU A CA 1
ATOM 1616 C C . LEU A 1 199 ? -65.024 -6.313 66.775 1.00 86.75 199 LEU A C 1
ATOM 1618 O O . LEU A 1 199 ? -64.643 -6.582 65.638 1.00 86.75 199 LEU A O 1
ATOM 1622 N N . ALA A 1 200 ? -65.587 -5.139 67.072 1.00 87.69 200 ALA A N 1
ATOM 1623 C CA . ALA A 1 200 ? -65.686 -4.047 66.106 1.00 87.69 200 ALA A CA 1
ATOM 1624 C C . ALA A 1 200 ? -64.299 -3.503 65.714 1.00 87.69 200 ALA A C 1
ATOM 1626 O O . ALA A 1 200 ? -64.042 -3.273 64.533 1.00 87.69 200 ALA A O 1
ATOM 1627 N N . SER A 1 201 ? -63.388 -3.357 66.683 1.00 90.31 201 SER A N 1
ATOM 1628 C CA . SER A 1 201 ? -61.996 -2.950 66.445 1.00 90.31 201 SER A CA 1
ATOM 1629 C C . SER A 1 201 ? -61.233 -3.961 65.578 1.00 90.31 201 SER A C 1
ATOM 1631 O O . SER A 1 201 ? -60.639 -3.589 64.567 1.00 90.31 201 SER A O 1
ATOM 1633 N N . GLU A 1 202 ? -61.322 -5.253 65.908 1.00 88.12 202 GLU A N 1
ATOM 1634 C CA . GLU A 1 202 ? -60.732 -6.360 65.141 1.00 88.12 202 GLU A CA 1
ATOM 1635 C C . GLU A 1 202 ? -61.261 -6.392 63.699 1.00 88.12 202 GLU A C 1
ATOM 1637 O O . GLU A 1 202 ? -60.478 -6.468 62.755 1.00 88.12 202 GLU A O 1
ATOM 1642 N N . LYS A 1 203 ? -62.579 -6.238 63.498 1.00 91.00 203 LYS A N 1
ATOM 1643 C CA . LYS A 1 203 ? -63.177 -6.164 62.152 1.00 91.00 203 LYS A CA 1
ATOM 1644 C C . LYS A 1 203 ? -62.651 -4.980 61.340 1.00 91.00 203 LYS A C 1
ATOM 1646 O O . LYS A 1 203 ? -62.358 -5.142 60.157 1.00 91.00 203 LYS A O 1
ATOM 1651 N N . ASN A 1 204 ? -62.493 -3.812 61.963 1.00 92.19 204 ASN A N 1
ATOM 1652 C CA . ASN A 1 204 ? -61.904 -2.644 61.303 1.00 92.19 204 ASN A CA 1
ATOM 1653 C C . ASN A 1 204 ? -60.422 -2.869 60.963 1.00 92.19 204 ASN A C 1
ATOM 1655 O O . ASN A 1 204 ? -59.972 -2.487 59.882 1.00 92.19 204 ASN A O 1
ATOM 1659 N N . SER A 1 205 ? -59.674 -3.528 61.852 1.00 92.75 205 SER A N 1
ATOM 1660 C CA . SER A 1 205 ? -58.279 -3.908 61.616 1.00 92.75 205 SER A CA 1
ATOM 1661 C C . SER A 1 205 ? -58.152 -4.868 60.428 1.00 92.75 205 SER A C 1
ATOM 1663 O O . SER A 1 205 ? -57.378 -4.596 59.508 1.00 92.75 205 SER A O 1
ATOM 1665 N N . ILE A 1 206 ? -58.983 -5.917 60.377 1.00 92.62 206 ILE A N 1
ATOM 1666 C CA . ILE A 1 206 ? -59.041 -6.881 59.266 1.00 92.62 206 ILE A CA 1
ATOM 1667 C C . ILE A 1 206 ? -59.356 -6.169 57.948 1.00 92.62 206 ILE A C 1
ATOM 1669 O O . ILE A 1 206 ? -58.619 -6.339 56.981 1.00 92.62 206 ILE A O 1
ATOM 1673 N N . ALA A 1 207 ? -60.373 -5.302 57.916 1.00 93.75 207 ALA A N 1
ATOM 1674 C CA . ALA A 1 207 ? -60.706 -4.535 56.716 1.00 93.75 207 ALA A CA 1
ATOM 1675 C C . ALA A 1 207 ? -59.535 -3.649 56.240 1.00 93.75 207 ALA A C 1
ATOM 1677 O O . ALA A 1 207 ? -59.281 -3.533 55.038 1.00 93.75 207 ALA A O 1
ATOM 1678 N N . SER A 1 208 ? -58.778 -3.052 57.170 1.00 93.94 208 SER A N 1
ATOM 1679 C CA . SER A 1 208 ? -57.582 -2.269 56.831 1.00 93.94 208 SER A CA 1
ATOM 1680 C C . SER A 1 208 ? -56.450 -3.137 56.265 1.00 93.94 208 SER A C 1
ATOM 1682 O O . SER A 1 208 ? -55.801 -2.747 55.291 1.00 93.94 208 SER A O 1
ATOM 1684 N N . LEU A 1 209 ? -56.241 -4.331 56.831 1.00 93.31 209 LEU A N 1
ATOM 1685 C CA . LEU A 1 209 ? -55.221 -5.283 56.394 1.00 93.31 209 LEU A CA 1
ATOM 1686 C C . LEU A 1 209 ? -55.562 -5.876 55.026 1.00 93.31 209 LEU A C 1
ATOM 1688 O O . LEU A 1 209 ? -54.679 -5.975 54.180 1.00 93.31 209 LEU A O 1
ATOM 1692 N N . GLU A 1 210 ? -56.831 -6.190 54.764 1.00 94.75 210 GLU A N 1
ATOM 1693 C CA . GLU A 1 210 ? -57.293 -6.637 53.447 1.00 94.75 210 GLU A CA 1
ATOM 1694 C C . GLU A 1 210 ? -57.084 -5.567 52.374 1.00 94.75 210 GLU A C 1
ATOM 1696 O O . GLU A 1 210 ? -56.625 -5.873 51.272 1.00 94.75 210 GLU A O 1
ATOM 1701 N N . ARG A 1 211 ? -57.377 -4.297 52.687 1.00 95.00 211 ARG A N 1
ATOM 1702 C CA . ARG A 1 211 ? -57.105 -3.185 51.768 1.00 95.00 211 ARG A CA 1
ATOM 1703 C C . ARG A 1 211 ? -55.610 -3.075 51.471 1.00 95.00 211 ARG A C 1
ATOM 1705 O O . ARG A 1 211 ? -55.224 -2.978 50.310 1.00 95.00 211 ARG A O 1
ATOM 1712 N N . LYS A 1 212 ? -54.772 -3.166 52.506 1.00 95.00 212 LYS A N 1
ATOM 1713 C CA . LYS A 1 212 ? -53.312 -3.113 52.371 1.00 95.00 212 LYS A CA 1
ATOM 1714 C C . LYS A 1 212 ? -52.755 -4.310 51.595 1.00 95.00 212 LYS A C 1
ATOM 1716 O O . LYS A 1 212 ? -51.826 -4.145 50.813 1.00 95.00 212 LYS A O 1
ATOM 1721 N N . SER A 1 213 ? -53.342 -5.494 51.762 1.00 94.75 213 SER A N 1
ATOM 1722 C CA . SER A 1 213 ? -53.003 -6.694 50.992 1.00 94.75 213 SER A CA 1
ATOM 1723 C C . SER A 1 213 ? -53.316 -6.514 49.506 1.00 94.75 213 SER A C 1
ATOM 1725 O O . SER A 1 213 ? -52.452 -6.796 48.681 1.00 94.75 213 SER A O 1
ATOM 1727 N N . ARG A 1 214 ? -54.483 -5.955 49.153 1.00 95.50 214 ARG A N 1
ATOM 1728 C CA . ARG A 1 214 ? -54.818 -5.634 47.752 1.00 95.50 214 ARG A CA 1
ATOM 1729 C C . ARG A 1 214 ? -53.884 -4.578 47.159 1.00 95.50 214 ARG A C 1
ATOM 1731 O O . ARG A 1 214 ? -53.435 -4.726 46.030 1.00 95.50 214 ARG A O 1
ATOM 1738 N N . GLU A 1 215 ? -53.555 -3.535 47.921 1.00 95.31 215 GLU A N 1
ATOM 1739 C CA . GLU A 1 215 ? -52.591 -2.513 47.489 1.00 95.31 215 GLU A CA 1
ATOM 1740 C C . GLU A 1 215 ? -51.195 -3.105 47.242 1.00 95.31 215 GLU A C 1
ATOM 1742 O O . GLU A 1 215 ? -50.535 -2.733 46.274 1.00 95.31 215 GLU A O 1
ATOM 1747 N N . LEU A 1 216 ? -50.742 -4.032 48.092 1.00 94.88 216 LEU A N 1
ATOM 1748 C CA . LEU A 1 216 ? -49.478 -4.744 47.899 1.00 94.88 216 LEU A CA 1
ATOM 1749 C C . LEU A 1 216 ? -49.529 -5.689 46.695 1.00 94.88 216 LEU A C 1
ATOM 1751 O O . LEU A 1 216 ? -48.559 -5.729 45.947 1.00 94.88 216 LEU A O 1
ATOM 1755 N N . GLN A 1 217 ? -50.646 -6.384 46.466 1.00 96.00 217 GLN A N 1
ATOM 1756 C CA . GLN A 1 217 ? -50.813 -7.242 45.292 1.00 96.00 217 GLN A CA 1
ATOM 1757 C C . GLN A 1 217 ? -50.700 -6.438 43.991 1.00 96.00 217 GLN A C 1
ATOM 1759 O O . GLN A 1 217 ? -49.902 -6.789 43.132 1.00 96.00 217 GLN A O 1
ATOM 1764 N N . ASN A 1 218 ? -51.379 -5.290 43.897 1.00 96.25 218 ASN A N 1
ATOM 1765 C CA . ASN A 1 218 ? -51.268 -4.409 42.729 1.00 96.25 218 ASN A CA 1
ATOM 1766 C C . ASN A 1 218 ? -49.824 -3.930 42.493 1.00 96.25 218 ASN A C 1
ATOM 1768 O O . ASN A 1 218 ? -49.403 -3.750 41.352 1.00 96.25 218 ASN A O 1
ATOM 1772 N N . LYS A 1 219 ? -49.051 -3.707 43.567 1.00 95.56 219 LYS A N 1
ATOM 1773 C CA . LYS A 1 219 ? -47.627 -3.351 43.459 1.00 95.56 219 LYS A CA 1
ATOM 1774 C C . LYS A 1 219 ? -46.777 -4.521 42.971 1.00 95.56 219 LYS A C 1
ATOM 1776 O O . LYS A 1 219 ? -45.864 -4.286 42.191 1.00 95.56 219 LYS A O 1
ATOM 1781 N N . ILE A 1 220 ? -47.062 -5.745 43.417 1.00 96.75 220 ILE A N 1
ATOM 1782 C CA . ILE A 1 220 ? -46.387 -6.958 42.933 1.00 96.75 220 ILE A CA 1
ATOM 1783 C C . ILE A 1 220 ? -46.645 -7.131 41.437 1.00 96.75 220 ILE A C 1
ATOM 1785 O O . ILE A 1 220 ? -45.695 -7.312 40.682 1.00 96.75 220 ILE A O 1
ATOM 1789 N N . ASP A 1 221 ? -47.896 -6.985 41.000 1.00 96.69 221 ASP A N 1
ATOM 1790 C CA . ASP A 1 221 ? -48.257 -7.113 39.587 1.00 96.69 221 ASP A CA 1
ATOM 1791 C C . ASP A 1 221 ? -47.551 -6.039 38.735 1.00 96.69 221 ASP A C 1
ATOM 1793 O O . ASP A 1 221 ? -47.013 -6.339 37.671 1.00 96.69 221 ASP A O 1
ATOM 1797 N N . ALA A 1 222 ? -47.463 -4.798 39.233 1.00 96.38 222 ALA A N 1
ATOM 1798 C CA . ALA A 1 222 ? -46.712 -3.728 38.575 1.00 96.38 222 ALA A CA 1
ATOM 1799 C C . ALA A 1 222 ? -45.201 -4.018 38.496 1.00 96.38 222 ALA A C 1
ATOM 1801 O O . ALA A 1 222 ? -44.581 -3.756 37.468 1.00 96.38 222 ALA A O 1
ATOM 1802 N N . ILE A 1 223 ? -44.605 -4.579 39.556 1.00 96.44 223 ILE A N 1
ATOM 1803 C CA . ILE A 1 223 ? -43.196 -5.001 39.552 1.00 96.44 223 ILE A CA 1
ATOM 1804 C C . ILE A 1 223 ? -42.977 -6.133 38.543 1.00 96.44 223 ILE A C 1
ATOM 1806 O O . ILE A 1 223 ? -41.974 -6.102 37.839 1.00 96.44 223 ILE A O 1
ATOM 1810 N N . GLY A 1 224 ? -43.916 -7.074 38.412 1.00 97.69 224 GLY A N 1
ATOM 1811 C CA . GLY A 1 224 ? -43.830 -8.150 37.421 1.00 97.69 224 GLY A CA 1
ATOM 1812 C C . GLY A 1 224 ? -43.811 -7.640 35.976 1.00 97.69 224 GLY A C 1
ATOM 1813 O O . GLY A 1 224 ? -43.080 -8.172 35.144 1.00 97.69 224 GLY A O 1
ATOM 1814 N N . ILE A 1 225 ? -44.549 -6.565 35.674 1.00 97.50 225 ILE A N 1
ATOM 1815 C CA . ILE A 1 225 ? -44.482 -5.905 34.358 1.00 97.50 225 ILE A CA 1
ATOM 1816 C C . ILE A 1 225 ? -43.090 -5.298 34.136 1.00 97.50 225 ILE A C 1
ATOM 1818 O O . ILE A 1 225 ? -42.480 -5.528 33.096 1.00 97.50 225 ILE A O 1
ATOM 1822 N N . VAL A 1 226 ? -42.560 -4.579 35.131 1.00 97.25 226 VAL A N 1
ATOM 1823 C CA . VAL A 1 226 ? -41.221 -3.972 35.048 1.00 97.25 226 VAL A CA 1
ATOM 1824 C C . VAL A 1 226 ? -40.129 -5.036 34.906 1.00 97.25 226 VAL A C 1
ATOM 1826 O O . VAL A 1 226 ? -39.191 -4.851 34.137 1.00 97.25 226 VAL A O 1
ATOM 1829 N N . GLU A 1 227 ? -40.241 -6.160 35.612 1.00 97.12 227 GLU A N 1
ATOM 1830 C CA . GLU A 1 227 ? -39.328 -7.298 35.475 1.00 97.12 227 GLU A CA 1
ATOM 1831 C C . GLU A 1 227 ? -39.337 -7.844 34.042 1.00 97.12 227 GLU A C 1
ATOM 1833 O O . GLU A 1 227 ? -38.275 -8.063 33.456 1.00 97.12 227 GLU A O 1
ATOM 1838 N N . GLN A 1 228 ? -40.520 -7.989 33.443 1.00 97.75 228 GLN A N 1
ATOM 1839 C CA . GLN A 1 228 ? -40.647 -8.444 32.064 1.00 97.75 228 GLN A CA 1
ATOM 1840 C C . GLN A 1 228 ? -40.037 -7.452 31.064 1.00 97.75 228 GLN A C 1
ATOM 1842 O O . GLN A 1 228 ? -39.371 -7.869 30.113 1.00 97.75 228 GLN A O 1
ATOM 1847 N N . ASP A 1 229 ? -40.207 -6.149 31.291 1.00 97.44 229 ASP A N 1
ATOM 1848 C CA . ASP A 1 229 ? -39.578 -5.107 30.476 1.00 97.44 229 ASP A CA 1
ATOM 1849 C C . ASP A 1 229 ? -38.048 -5.150 30.593 1.00 97.44 229 ASP A C 1
ATOM 1851 O O . ASP A 1 229 ? -37.349 -5.059 29.584 1.00 97.44 229 ASP A O 1
ATOM 1855 N N . ILE A 1 230 ? -37.510 -5.373 31.798 1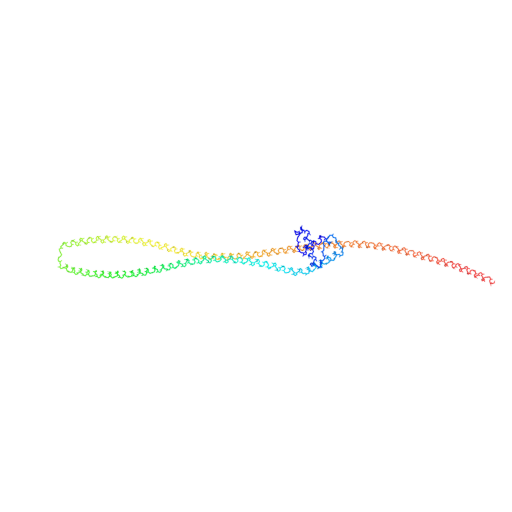.00 97.44 230 ILE A N 1
ATOM 1856 C CA . ILE A 1 230 ? -36.065 -5.547 32.014 1.00 97.44 230 ILE A CA 1
ATOM 1857 C C . ILE A 1 230 ? -35.549 -6.778 31.261 1.00 97.44 230 ILE A C 1
ATOM 1859 O O . ILE A 1 230 ? -34.520 -6.692 30.593 1.00 97.44 230 ILE A O 1
ATOM 1863 N N . LEU A 1 231 ? -36.263 -7.906 31.309 1.00 97.75 231 LEU A N 1
ATOM 1864 C CA . LEU A 1 231 ? -35.888 -9.111 30.560 1.00 97.75 231 LEU A CA 1
ATOM 1865 C C . LEU A 1 231 ? -35.887 -8.875 29.043 1.00 97.75 231 LEU A C 1
ATOM 1867 O O . LEU A 1 231 ? -35.015 -9.388 28.342 1.00 97.75 231 LEU A O 1
ATOM 1871 N N . ASN A 1 232 ? -36.829 -8.085 28.528 1.00 97.69 232 ASN A N 1
ATOM 1872 C CA . ASN A 1 232 ? -36.846 -7.702 27.117 1.00 97.69 232 ASN A CA 1
ATOM 1873 C C . ASN A 1 232 ? -35.667 -6.783 26.763 1.00 97.69 232 ASN A C 1
ATOM 1875 O O . ASN A 1 232 ? -35.029 -6.986 25.733 1.00 97.69 232 ASN A O 1
ATOM 1879 N N . CYS A 1 233 ? -35.328 -5.822 27.628 1.00 96.94 233 CYS A N 1
ATOM 1880 C CA . CYS A 1 233 ? -34.146 -4.975 27.457 1.00 96.94 233 CYS A CA 1
ATOM 1881 C C . CYS A 1 233 ? -32.849 -5.794 27.432 1.00 96.94 233 CYS A C 1
ATOM 1883 O O . CYS A 1 233 ? -31.991 -5.528 26.598 1.00 96.94 233 CYS A O 1
ATOM 1885 N N . ILE A 1 234 ? -32.720 -6.809 28.293 1.00 97.00 234 ILE A N 1
ATOM 1886 C CA . ILE A 1 234 ? -31.551 -7.702 28.303 1.00 97.00 234 ILE A CA 1
ATOM 1887 C C . ILE A 1 234 ? -31.416 -8.430 26.960 1.00 97.00 234 ILE A C 1
ATOM 1889 O O . ILE A 1 234 ? -30.339 -8.411 26.374 1.00 97.00 234 ILE A O 1
ATOM 1893 N N . LYS A 1 235 ? -32.506 -8.988 26.420 1.00 97.31 235 LYS A N 1
ATOM 1894 C CA . LYS A 1 235 ? -32.480 -9.649 25.101 1.00 97.31 235 LYS A CA 1
ATOM 1895 C C . LYS A 1 235 ? -32.062 -8.699 23.982 1.00 97.31 235 LYS A C 1
ATOM 1897 O O . LYS A 1 235 ? -31.243 -9.060 23.146 1.00 97.31 235 LYS A O 1
ATOM 1902 N N . LEU A 1 236 ? -32.582 -7.470 23.987 1.00 97.31 236 LEU A N 1
ATOM 1903 C CA . LEU A 1 236 ? -32.180 -6.456 23.010 1.00 97.31 236 LEU A CA 1
ATOM 1904 C C . LEU A 1 236 ? -30.692 -6.102 23.141 1.00 97.31 236 LEU A C 1
ATOM 1906 O O . LEU A 1 236 ? -30.033 -5.874 22.129 1.00 97.31 236 LEU A O 1
ATOM 1910 N N . MET A 1 237 ? -30.145 -6.079 24.361 1.00 96.12 237 MET A N 1
ATOM 1911 C CA . MET A 1 237 ? -28.713 -5.860 24.574 1.00 96.12 237 MET A CA 1
ATOM 1912 C C . MET A 1 237 ? -27.874 -7.020 24.032 1.00 96.12 237 MET A C 1
ATOM 1914 O O . MET A 1 237 ? -26.881 -6.764 23.357 1.00 96.12 237 MET A O 1
ATOM 1918 N N . GLU A 1 238 ? -28.289 -8.268 24.257 1.00 97.44 238 GLU A N 1
ATOM 1919 C CA . GLU A 1 238 ? -27.623 -9.454 23.698 1.00 97.44 238 GLU A CA 1
ATOM 1920 C C . GLU A 1 238 ? -27.627 -9.432 22.157 1.00 97.44 238 GLU A C 1
ATOM 1922 O O . GLU A 1 238 ? -26.604 -9.687 21.523 1.00 97.44 238 GLU A O 1
ATOM 1927 N N . GLU A 1 239 ? -28.747 -9.055 21.534 1.00 97.38 239 GLU A N 1
ATOM 1928 C CA . GLU A 1 239 ? -28.832 -8.871 20.077 1.00 97.38 239 GLU A CA 1
ATOM 1929 C C . GLU A 1 239 ? -27.906 -7.746 19.583 1.00 97.38 239 GLU A C 1
ATOM 1931 O O . GLU A 1 239 ? -27.216 -7.904 18.572 1.00 97.38 239 GLU A O 1
ATOM 1936 N N . CYS A 1 240 ? -27.832 -6.628 20.314 1.00 97.25 240 CYS A N 1
ATOM 1937 C CA . CYS A 1 240 ? -26.906 -5.538 19.999 1.00 97.25 240 CYS A CA 1
ATOM 1938 C C . CYS A 1 240 ? -25.443 -5.987 20.071 1.00 97.25 240 CYS A C 1
ATOM 1940 O O . CYS A 1 240 ? -24.657 -5.608 19.206 1.00 97.25 240 CYS A O 1
ATOM 1942 N N . GLU A 1 241 ? -25.062 -6.795 21.064 1.00 97.12 241 GLU A N 1
ATOM 1943 C CA . GLU A 1 241 ? -23.696 -7.320 21.181 1.00 97.12 241 GLU A CA 1
ATOM 1944 C C . GLU A 1 241 ? -23.310 -8.189 19.977 1.00 97.12 241 GLU A C 1
ATOM 1946 O O . GLU A 1 241 ? -22.208 -8.047 19.436 1.00 97.12 241 GLU A O 1
ATOM 1951 N N . VAL A 1 242 ? -24.226 -9.041 19.506 1.00 97.88 242 VAL A N 1
ATOM 1952 C CA . VAL A 1 242 ? -24.004 -9.865 18.307 1.00 97.88 242 VAL A CA 1
ATOM 1953 C C . VAL A 1 242 ? -23.812 -8.991 17.066 1.00 97.88 242 VAL A C 1
ATOM 1955 O O . VAL A 1 242 ? -22.889 -9.226 16.280 1.00 97.88 242 VAL A O 1
ATOM 1958 N N . GLU A 1 243 ? -24.638 -7.960 16.890 1.00 96.31 243 GLU A N 1
ATOM 1959 C CA . GLU A 1 243 ? -24.507 -7.052 15.748 1.00 96.31 243 GLU A CA 1
ATOM 1960 C C . GLU A 1 243 ? -23.242 -6.183 15.829 1.00 96.31 243 GLU A C 1
ATOM 1962 O O . GLU A 1 243 ? -22.586 -5.971 14.807 1.00 96.31 243 GLU A O 1
ATOM 1967 N N . ILE A 1 244 ? -22.809 -5.762 17.023 1.00 97.12 244 ILE A N 1
ATOM 1968 C CA . ILE A 1 244 ? -21.517 -5.081 17.212 1.00 97.12 244 ILE A CA 1
ATOM 1969 C C . ILE A 1 244 ? -20.368 -5.985 16.754 1.00 97.12 244 ILE A C 1
ATOM 1971 O O . ILE A 1 244 ? -19.538 -5.558 15.948 1.00 97.12 244 ILE A O 1
ATOM 1975 N N . ALA A 1 245 ? -20.343 -7.248 17.190 1.00 96.94 245 ALA A N 1
ATOM 1976 C CA . ALA A 1 245 ? -19.310 -8.198 16.777 1.00 96.94 245 ALA A CA 1
ATOM 1977 C C . ALA A 1 245 ? -19.290 -8.397 15.248 1.00 96.94 245 ALA A C 1
ATOM 1979 O O . ALA A 1 245 ? -18.222 -8.456 14.627 1.00 96.94 245 ALA A O 1
ATOM 1980 N N . ARG A 1 246 ? -20.471 -8.436 14.619 1.00 97.44 246 ARG A N 1
ATOM 1981 C CA . ARG A 1 246 ? -20.621 -8.545 13.163 1.00 97.44 246 ARG A CA 1
ATOM 1982 C C . ARG A 1 246 ? -20.088 -7.312 12.430 1.00 97.44 246 ARG A C 1
ATOM 1984 O O . ARG A 1 246 ? -19.403 -7.453 11.413 1.00 97.44 246 ARG A O 1
ATOM 1991 N N . VAL A 1 247 ? -20.358 -6.113 12.946 1.00 97.25 247 VAL A N 1
ATOM 1992 C CA . VAL A 1 247 ? -19.837 -4.847 12.406 1.00 97.25 247 VAL A CA 1
ATOM 1993 C C . VAL A 1 247 ? -18.316 -4.774 12.548 1.00 97.25 247 VAL A C 1
ATOM 1995 O O . VAL A 1 247 ? -17.637 -4.383 11.600 1.00 97.25 247 VAL A O 1
ATOM 1998 N N . GLU A 1 248 ? -17.751 -5.205 13.676 1.00 96.94 248 GLU A N 1
ATOM 1999 C CA . GLU A 1 248 ? -16.297 -5.262 13.864 1.00 96.94 248 GLU A CA 1
ATOM 2000 C C . GLU A 1 248 ? -15.615 -6.237 12.895 1.00 96.94 248 GLU A C 1
ATOM 2002 O O . GLU A 1 248 ? -14.523 -5.963 12.388 1.00 96.94 248 GLU A O 1
ATOM 2007 N N . GLU A 1 249 ? -16.227 -7.391 12.622 1.00 97.00 249 GLU A N 1
ATOM 2008 C CA . GLU A 1 249 ? -15.718 -8.331 11.620 1.00 97.00 249 GLU A CA 1
ATOM 2009 C C . GLU A 1 249 ? -15.782 -7.732 10.207 1.00 97.00 249 GLU A C 1
ATOM 2011 O O . GLU A 1 249 ? -14.811 -7.820 9.449 1.00 97.00 249 GLU A O 1
ATOM 2016 N N . ALA A 1 250 ? -16.894 -7.080 9.855 1.00 95.44 250 ALA A N 1
ATOM 2017 C CA . ALA A 1 250 ? -17.042 -6.397 8.573 1.00 95.44 250 ALA A CA 1
ATOM 2018 C C . ALA A 1 250 ? -16.020 -5.260 8.412 1.00 95.44 250 ALA A C 1
ATOM 2020 O O . ALA A 1 250 ? -15.366 -5.171 7.375 1.00 95.44 250 ALA A O 1
ATOM 2021 N N . SER A 1 251 ? -15.811 -4.451 9.453 1.00 96.19 251 SER A N 1
ATOM 2022 C CA . SER A 1 251 ? -14.816 -3.373 9.478 1.00 96.19 251 SER A CA 1
ATOM 2023 C C . SER A 1 251 ? -13.394 -3.903 9.265 1.00 96.19 251 SER A C 1
ATOM 2025 O O . SER A 1 251 ? -12.652 -3.385 8.431 1.00 96.19 251 SER A O 1
ATOM 2027 N N . ARG A 1 252 ? -13.033 -5.020 9.916 1.00 96.69 252 ARG A N 1
ATOM 2028 C CA . ARG A 1 252 ? -11.747 -5.702 9.684 1.00 96.69 252 ARG A CA 1
ATOM 2029 C C . ARG A 1 252 ? -11.583 -6.181 8.241 1.00 96.69 252 ARG A C 1
ATOM 2031 O O . ARG A 1 252 ? -10.499 -6.048 7.675 1.00 96.69 252 ARG A O 1
ATOM 2038 N N . LYS A 1 253 ? -12.642 -6.722 7.628 1.00 96.88 253 LYS A N 1
ATOM 2039 C CA . LYS A 1 253 ? -12.623 -7.126 6.210 1.00 96.88 253 LYS A CA 1
ATOM 2040 C C . LYS A 1 253 ? -12.448 -5.922 5.287 1.00 96.88 253 LYS A C 1
ATOM 2042 O O . LYS A 1 253 ? -11.652 -6.002 4.358 1.00 96.88 253 LYS A O 1
ATOM 2047 N N . VAL A 1 254 ? -13.139 -4.815 5.560 1.00 97.50 254 VAL A N 1
ATOM 2048 C CA . VAL A 1 254 ? -13.001 -3.565 4.798 1.00 97.50 254 VAL A CA 1
ATOM 2049 C C . VAL A 1 254 ? -11.575 -3.029 4.886 1.00 97.50 254 VAL A C 1
ATOM 2051 O O . VAL A 1 254 ? -10.984 -2.766 3.847 1.00 97.50 254 VAL A O 1
ATOM 2054 N N . ALA A 1 255 ? -10.988 -2.953 6.084 1.00 96.44 255 ALA A N 1
ATOM 2055 C CA . ALA A 1 255 ? -9.605 -2.506 6.259 1.00 96.44 255 ALA A CA 1
ATOM 2056 C C . ALA A 1 255 ? -8.616 -3.375 5.463 1.00 96.44 255 ALA A C 1
ATOM 2058 O O . ALA A 1 255 ? -7.787 -2.854 4.723 1.00 96.44 255 ALA A O 1
ATOM 2059 N N . LYS A 1 256 ? -8.768 -4.705 5.524 1.00 97.12 256 LYS A N 1
ATOM 2060 C CA . LYS A 1 256 ? -7.940 -5.635 4.744 1.00 97.12 256 LYS A CA 1
ATOM 2061 C C . LYS A 1 256 ? -8.112 -5.445 3.234 1.00 97.12 256 LYS A C 1
ATOM 2063 O O . LYS A 1 256 ? -7.139 -5.517 2.490 1.00 97.12 256 LYS A O 1
ATOM 2068 N N . HIS A 1 257 ? -9.341 -5.243 2.763 1.00 96.38 257 HIS A N 1
ATOM 2069 C CA . HIS A 1 257 ? -9.589 -4.990 1.346 1.00 96.38 257 HIS A CA 1
ATOM 2070 C C . HIS A 1 257 ? -9.031 -3.640 0.898 1.00 96.38 257 HIS A C 1
ATOM 2072 O O . HIS A 1 257 ? -8.505 -3.572 -0.207 1.00 96.38 257 HIS A O 1
ATOM 2078 N N . GLN A 1 258 ? -9.070 -2.616 1.751 1.00 97.00 258 GLN A N 1
ATOM 2079 C CA . GLN A 1 258 ? -8.456 -1.325 1.463 1.00 97.00 258 GLN A CA 1
ATOM 2080 C C . GLN A 1 258 ? -6.936 -1.456 1.313 1.00 97.00 258 GLN A C 1
ATOM 2082 O O . GLN A 1 258 ? -6.399 -1.038 0.298 1.00 97.00 258 GLN A O 1
ATOM 2087 N N . GLU A 1 259 ? -6.256 -2.150 2.234 1.00 96.88 259 GLU A N 1
ATOM 2088 C CA . GLU A 1 259 ? -4.814 -2.419 2.108 1.00 96.88 259 GLU A CA 1
ATOM 2089 C C . GLU A 1 259 ? -4.471 -3.177 0.813 1.00 96.88 259 GLU A C 1
ATOM 2091 O O . GLU A 1 259 ? -3.454 -2.905 0.176 1.00 96.88 259 GLU A O 1
ATOM 2096 N N . MET A 1 260 ? -5.319 -4.126 0.397 1.00 96.88 260 MET A N 1
ATOM 2097 C CA . MET A 1 260 ? -5.141 -4.836 -0.875 1.00 96.88 260 MET A CA 1
ATOM 2098 C C . MET A 1 260 ? -5.337 -3.923 -2.090 1.00 96.88 260 MET A C 1
ATOM 2100 O O . MET A 1 260 ? -4.631 -4.094 -3.083 1.00 96.88 260 MET A O 1
ATOM 2104 N N . VAL A 1 261 ? -6.293 -2.992 -2.037 1.00 97.62 261 VAL A N 1
ATOM 2105 C CA . VAL A 1 261 ? -6.513 -2.000 -3.098 1.00 97.62 261 VAL A CA 1
ATOM 2106 C C . VAL A 1 261 ? -5.302 -1.083 -3.201 1.00 97.62 261 VAL A C 1
ATOM 2108 O O . VAL A 1 261 ? -4.734 -0.990 -4.283 1.00 97.62 261 VAL A O 1
ATOM 2111 N N . ASP A 1 262 ? -4.836 -0.526 -2.085 1.00 96.69 262 ASP A N 1
ATOM 2112 C CA . ASP A 1 262 ? -3.679 0.371 -2.055 1.00 96.69 262 ASP A CA 1
ATOM 2113 C C . ASP A 1 262 ? -2.419 -0.332 -2.609 1.00 96.69 262 ASP A C 1
ATOM 2115 O O . ASP A 1 262 ? -1.677 0.229 -3.417 1.00 96.69 262 ASP A O 1
ATOM 2119 N N . GLN A 1 263 ? -2.198 -1.608 -2.258 1.00 96.81 263 GLN A N 1
ATOM 2120 C CA . GLN A 1 263 ? -1.114 -2.415 -2.839 1.00 96.81 263 GLN A CA 1
ATOM 2121 C C . GLN A 1 263 ? -1.266 -2.604 -4.353 1.00 96.81 263 GLN A C 1
ATOM 2123 O O . GLN A 1 263 ? -0.280 -2.529 -5.088 1.00 96.81 263 GLN A O 1
ATOM 2128 N N . LYS A 1 264 ? -2.487 -2.855 -4.837 1.00 95.75 264 LYS A N 1
ATOM 2129 C CA . LYS A 1 264 ? -2.743 -3.032 -6.271 1.00 95.75 264 LYS A CA 1
ATOM 2130 C C . LYS A 1 264 ? -2.623 -1.730 -7.052 1.00 95.75 264 LYS A C 1
ATOM 2132 O O . LYS A 1 264 ? -2.140 -1.771 -8.178 1.00 95.75 264 LYS A O 1
ATOM 2137 N N . GLU A 1 265 ? -2.987 -0.595 -6.471 1.00 97.06 265 GLU A N 1
ATOM 2138 C CA . GLU A 1 265 ? -2.766 0.720 -7.075 1.00 97.06 265 GLU A CA 1
ATOM 2139 C C . GLU A 1 265 ? -1.271 1.016 -7.245 1.00 97.06 265 GLU A C 1
ATOM 2141 O O . GLU A 1 265 ? -0.856 1.478 -8.308 1.00 97.06 265 GLU A O 1
ATOM 2146 N N . LEU A 1 266 ? -0.443 0.662 -6.255 1.00 96.31 266 LEU A N 1
ATOM 2147 C CA . LEU A 1 266 ? 1.015 0.762 -6.372 1.00 96.31 266 LEU A CA 1
ATOM 2148 C C . LEU A 1 266 ? 1.567 -0.144 -7.483 1.00 96.31 266 LEU A C 1
ATOM 2150 O O . LEU A 1 266 ? 2.364 0.314 -8.302 1.00 96.31 266 LEU A O 1
ATOM 2154 N N . GLU A 1 267 ? 1.119 -1.403 -7.559 1.00 96.44 267 GLU A N 1
ATOM 2155 C CA . GLU A 1 267 ? 1.511 -2.319 -8.641 1.00 96.44 267 GLU A CA 1
ATOM 2156 C C . GLU A 1 267 ? 1.121 -1.774 -10.025 1.00 96.44 267 GLU A C 1
ATOM 2158 O O . GLU A 1 267 ? 1.924 -1.829 -10.959 1.00 96.44 267 GLU A O 1
ATOM 2163 N N . VAL A 1 268 ? -0.092 -1.230 -10.167 1.00 97.38 268 VAL A N 1
ATOM 2164 C CA . VAL A 1 268 ? -0.558 -0.614 -11.419 1.00 97.38 268 VAL A CA 1
ATOM 2165 C C . VAL A 1 268 ? 0.331 0.567 -11.788 1.00 97.38 268 VAL A C 1
ATOM 2167 O O . VAL A 1 268 ? 0.801 0.633 -12.923 1.00 97.38 268 VAL A O 1
ATOM 2170 N N . HIS A 1 269 ? 0.638 1.446 -10.835 1.00 96.62 269 HIS A N 1
ATOM 2171 C CA . HIS A 1 269 ? 1.495 2.599 -11.084 1.00 96.62 269 HIS A CA 1
ATOM 2172 C C . HIS A 1 269 ? 2.912 2.193 -11.524 1.00 96.62 269 HIS A C 1
ATOM 2174 O O . HIS A 1 269 ? 3.466 2.759 -12.469 1.00 96.62 269 HIS A O 1
ATOM 2180 N N . GLU A 1 270 ? 3.500 1.165 -10.904 1.00 96.44 270 GLU A N 1
ATOM 2181 C CA . GLU A 1 270 ? 4.793 0.626 -11.338 1.00 96.44 270 GLU A CA 1
ATOM 2182 C C . GLU A 1 270 ? 4.752 0.068 -12.766 1.00 96.44 270 GLU A C 1
ATOM 2184 O O . GLU A 1 270 ? 5.706 0.238 -13.535 1.00 96.44 270 GLU A O 1
ATOM 2189 N N . VAL A 1 271 ? 3.668 -0.626 -13.124 1.00 97.12 271 VAL A N 1
ATOM 2190 C CA . VAL A 1 271 ? 3.473 -1.165 -14.475 1.00 97.12 271 VAL A CA 1
ATOM 2191 C C . VAL A 1 271 ? 3.294 -0.036 -15.488 1.00 97.12 271 VAL A C 1
ATOM 2193 O O . VAL A 1 271 ? 3.910 -0.094 -16.549 1.00 97.12 271 VAL A O 1
ATOM 2196 N N . GLU A 1 272 ? 2.547 1.018 -15.160 1.00 97.19 272 GLU A N 1
ATOM 2197 C CA . GLU A 1 272 ? 2.384 2.199 -16.016 1.00 97.19 272 GLU A CA 1
ATOM 2198 C C . GLU A 1 272 ? 3.715 2.910 -16.283 1.00 97.19 272 GLU A C 1
ATOM 2200 O O . GLU A 1 272 ? 4.004 3.278 -17.423 1.00 97.19 272 GLU A O 1
ATOM 2205 N N . ILE A 1 273 ? 4.571 3.063 -15.266 1.00 96.81 273 ILE A N 1
ATOM 2206 C CA . ILE A 1 273 ? 5.910 3.645 -15.447 1.00 96.81 273 ILE A CA 1
ATOM 2207 C C . ILE A 1 273 ? 6.746 2.784 -16.405 1.00 96.81 273 ILE A C 1
ATOM 2209 O O . ILE A 1 273 ? 7.404 3.314 -17.308 1.00 96.81 273 ILE A O 1
ATOM 2213 N N . LYS A 1 274 ? 6.714 1.454 -16.238 1.00 96.12 274 LYS A N 1
ATOM 2214 C CA . LYS A 1 274 ? 7.422 0.515 -17.125 1.00 96.12 274 LYS A CA 1
ATOM 2215 C C . LYS A 1 274 ? 6.883 0.576 -18.552 1.00 96.12 274 LYS A C 1
ATOM 2217 O O . LYS A 1 274 ? 7.680 0.598 -19.490 1.00 96.12 274 LYS A O 1
ATOM 2222 N N . ASP A 1 275 ? 5.568 0.651 -18.722 1.00 96.81 275 ASP A N 1
ATOM 2223 C CA . ASP A 1 275 ? 4.921 0.781 -20.027 1.00 96.81 275 ASP A CA 1
ATOM 2224 C C . ASP A 1 275 ? 5.330 2.084 -20.728 1.00 96.81 275 ASP A C 1
ATOM 2226 O O . ASP A 1 275 ? 5.785 2.064 -21.872 1.00 96.81 275 ASP A O 1
ATOM 2230 N N . GLN A 1 276 ? 5.311 3.218 -20.022 1.00 97.50 276 GLN A N 1
ATOM 2231 C CA . GLN A 1 276 ? 5.787 4.494 -20.564 1.00 97.50 276 GLN A CA 1
ATOM 2232 C C . GLN A 1 276 ? 7.266 4.439 -20.971 1.00 97.50 276 GLN A C 1
ATOM 2234 O O . GLN A 1 276 ? 7.650 4.984 -22.013 1.00 97.50 276 GLN A O 1
ATOM 2239 N N . GLN A 1 277 ? 8.114 3.782 -20.175 1.00 96.31 277 GLN A N 1
ATOM 2240 C CA . GLN A 1 277 ? 9.527 3.606 -20.503 1.00 96.31 277 GLN A CA 1
ATOM 2241 C C . GLN A 1 277 ? 9.712 2.740 -21.757 1.00 96.31 277 GLN A C 1
ATOM 2243 O O . GLN A 1 277 ? 10.497 3.106 -22.635 1.00 96.31 277 GLN A O 1
ATOM 2248 N N . LEU A 1 278 ? 8.988 1.623 -21.860 1.00 96.69 278 LEU A N 1
ATOM 2249 C CA . LEU A 1 278 ? 9.026 0.732 -23.020 1.00 96.69 278 LEU A CA 1
ATOM 2250 C C . LEU A 1 278 ? 8.497 1.421 -24.278 1.00 96.69 278 LEU A C 1
ATOM 2252 O O . LEU A 1 278 ? 9.142 1.336 -25.319 1.00 96.69 278 LEU A O 1
ATOM 2256 N N . ASN A 1 279 ? 7.411 2.186 -24.179 1.00 97.25 279 ASN A N 1
ATOM 2257 C CA . ASN A 1 279 ? 6.876 2.965 -25.295 1.00 97.25 279 ASN A CA 1
ATOM 2258 C C . ASN A 1 279 ? 7.880 4.011 -25.803 1.00 97.25 279 ASN A C 1
ATOM 2260 O O . ASN A 1 279 ? 8.054 4.171 -27.011 1.00 97.25 279 ASN A O 1
ATOM 2264 N N . ARG A 1 280 ? 8.626 4.674 -24.908 1.00 97.06 280 ARG A N 1
ATOM 2265 C CA . ARG A 1 280 ? 9.730 5.567 -25.315 1.00 97.06 280 ARG A CA 1
ATOM 2266 C C . ARG A 1 280 ? 10.861 4.810 -26.013 1.00 97.06 280 ARG A C 1
ATOM 2268 O O . ARG A 1 280 ? 11.424 5.312 -26.983 1.00 97.06 280 ARG A O 1
ATOM 2275 N N . GLN A 1 281 ? 11.217 3.618 -25.531 1.00 96.50 281 GLN A N 1
ATOM 2276 C CA . GLN A 1 281 ? 12.236 2.783 -26.177 1.00 96.50 281 GLN A CA 1
ATOM 2277 C C . GLN A 1 281 ? 11.787 2.305 -27.562 1.00 96.50 281 GLN A C 1
ATOM 2279 O O . GLN A 1 281 ? 12.588 2.349 -28.496 1.00 96.50 281 GLN A O 1
ATOM 2284 N N . LEU A 1 282 ? 10.519 1.909 -27.699 1.00 96.81 282 LEU A N 1
ATOM 2285 C CA . LEU A 1 282 ? 9.903 1.520 -28.963 1.00 96.81 282 LEU A CA 1
ATOM 2286 C C . LEU A 1 282 ? 9.962 2.677 -29.965 1.00 96.81 282 LEU A C 1
ATOM 2288 O O . LEU A 1 282 ? 10.541 2.510 -31.034 1.00 96.81 282 LEU A O 1
ATOM 2292 N N . ALA A 1 283 ? 9.481 3.864 -29.585 1.00 97.69 283 ALA A N 1
ATOM 2293 C CA . ALA A 1 283 ? 9.498 5.047 -30.445 1.00 97.69 283 ALA A CA 1
ATOM 2294 C C . ALA A 1 283 ? 10.922 5.404 -30.913 1.00 97.69 283 ALA A C 1
ATOM 2296 O O . ALA A 1 283 ? 11.161 5.647 -32.095 1.00 97.69 283 ALA A O 1
ATOM 2297 N N . ASN A 1 284 ? 11.909 5.350 -30.011 1.00 97.06 284 ASN A N 1
ATOM 2298 C CA . ASN A 1 284 ? 13.313 5.581 -30.365 1.00 97.06 284 ASN A CA 1
ATOM 2299 C C . ASN A 1 284 ? 13.859 4.525 -31.343 1.00 97.06 284 ASN A C 1
ATOM 2301 O O . ASN A 1 284 ? 14.664 4.843 -32.227 1.00 97.06 284 ASN A O 1
ATOM 2305 N N . ALA A 1 285 ? 13.466 3.259 -31.178 1.00 95.81 285 ALA A N 1
ATOM 2306 C CA . ALA A 1 285 ? 13.866 2.176 -32.067 1.00 95.81 285 ALA A CA 1
ATOM 2307 C C . ALA A 1 285 ? 13.219 2.316 -33.453 1.00 95.81 285 ALA A C 1
ATOM 2309 O O . ALA A 1 285 ? 13.914 2.151 -34.458 1.00 95.81 285 ALA A O 1
ATOM 2310 N N . GLU A 1 286 ? 11.937 2.679 -33.513 1.00 97.19 286 GLU A N 1
ATOM 2311 C CA . GLU A 1 286 ? 11.203 2.966 -34.749 1.00 97.19 286 GLU A CA 1
ATOM 2312 C C . GLU A 1 286 ? 11.823 4.143 -35.508 1.00 97.19 286 GLU A C 1
ATOM 2314 O O . GLU A 1 286 ? 12.122 4.017 -36.697 1.00 97.19 286 GLU A O 1
ATOM 2319 N N . ASP A 1 287 ? 12.140 5.243 -34.822 1.00 97.38 287 ASP A N 1
ATOM 2320 C CA . ASP A 1 287 ? 12.819 6.398 -35.417 1.00 97.38 287 ASP A CA 1
ATOM 2321 C C . ASP A 1 287 ? 14.196 6.030 -35.979 1.00 97.38 287 ASP A C 1
ATOM 2323 O O . ASP A 1 287 ? 14.581 6.450 -37.080 1.00 97.38 287 ASP A O 1
ATOM 2327 N N . LYS A 1 288 ? 14.965 5.220 -35.243 1.00 96.81 288 LYS A N 1
ATOM 2328 C CA . LYS A 1 288 ? 16.271 4.733 -35.701 1.00 96.81 288 LYS A CA 1
ATOM 2329 C C . LYS A 1 288 ? 16.125 3.836 -36.928 1.00 96.81 288 LYS A C 1
ATOM 2331 O O . LYS A 1 288 ? 16.894 3.984 -37.880 1.00 96.81 288 LYS A O 1
ATOM 2336 N N . LEU A 1 289 ? 15.143 2.939 -36.924 1.00 96.00 289 LEU A N 1
ATOM 2337 C CA . LEU A 1 289 ? 14.850 2.040 -38.034 1.00 96.00 289 LEU A CA 1
ATOM 2338 C C . LEU A 1 289 ? 14.434 2.837 -39.277 1.00 96.00 289 LEU A C 1
ATOM 2340 O O . LEU A 1 289 ? 15.008 2.626 -40.346 1.00 96.00 289 LEU A O 1
ATOM 2344 N N . ALA A 1 290 ? 13.552 3.827 -39.129 1.00 97.31 290 ALA A N 1
ATOM 2345 C CA . ALA A 1 290 ? 13.134 4.715 -40.209 1.00 97.31 290 ALA A CA 1
ATOM 2346 C C . ALA A 1 290 ? 14.313 5.510 -40.798 1.00 97.31 290 ALA A C 1
ATOM 2348 O O . ALA A 1 290 ? 14.440 5.629 -42.019 1.00 97.31 290 ALA A O 1
ATOM 2349 N N . ARG A 1 291 ? 15.228 6.024 -39.961 1.00 96.44 291 ARG A N 1
ATOM 2350 C CA . ARG A 1 291 ? 16.452 6.705 -40.430 1.00 96.44 291 ARG A CA 1
ATOM 2351 C C . ARG A 1 291 ? 17.364 5.771 -41.223 1.00 96.44 291 ARG A C 1
ATOM 2353 O O . ARG A 1 291 ? 17.874 6.168 -42.273 1.00 96.44 291 ARG A O 1
ATOM 2360 N N . ILE A 1 292 ? 17.568 4.546 -40.737 1.00 95.56 292 ILE A N 1
ATOM 2361 C CA . ILE A 1 292 ? 18.392 3.541 -41.420 1.00 95.56 292 ILE A CA 1
ATOM 2362 C C . ILE A 1 292 ? 17.760 3.159 -42.760 1.00 95.56 292 ILE A C 1
ATOM 2364 O O . ILE A 1 292 ? 18.470 3.141 -43.763 1.00 95.56 292 ILE A O 1
ATOM 2368 N N . GLN A 1 293 ? 16.445 2.928 -42.804 1.00 96.06 293 GLN A N 1
ATOM 2369 C CA . GLN A 1 293 ? 15.722 2.628 -44.041 1.00 96.06 293 GLN A CA 1
ATOM 2370 C C . GLN A 1 293 ? 15.860 3.758 -45.064 1.00 96.06 293 GLN A C 1
ATOM 2372 O O . GLN A 1 293 ? 16.314 3.504 -46.174 1.00 96.06 293 GLN A O 1
ATOM 2377 N N . ARG A 1 294 ? 15.598 5.017 -44.679 1.00 96.56 294 ARG A N 1
ATOM 2378 C CA . ARG A 1 294 ? 15.776 6.176 -45.578 1.00 96.56 294 ARG A CA 1
ATOM 2379 C C . ARG A 1 294 ? 17.212 6.296 -46.093 1.00 96.56 294 ARG A C 1
ATOM 2381 O O . ARG A 1 294 ? 17.426 6.593 -47.264 1.00 96.56 294 ARG A O 1
ATOM 2388 N N . SER A 1 295 ? 18.208 6.057 -45.236 1.00 96.12 295 SER A N 1
ATOM 2389 C CA . SER A 1 295 ? 19.617 6.079 -45.647 1.00 96.12 295 SER A CA 1
ATOM 2390 C C . SER A 1 295 ? 19.958 4.939 -46.612 1.00 96.12 295 SER A C 1
ATOM 2392 O O . SER A 1 295 ? 20.702 5.153 -47.571 1.00 96.12 295 SER A O 1
ATOM 2394 N N . ALA A 1 296 ? 19.421 3.739 -46.383 1.00 96.06 296 ALA A N 1
ATOM 2395 C CA . ALA A 1 296 ? 19.603 2.592 -47.263 1.00 96.06 296 ALA A CA 1
ATOM 2396 C C . ALA A 1 296 ? 18.947 2.822 -48.634 1.00 96.06 296 ALA A C 1
ATOM 2398 O O . ALA A 1 296 ? 19.595 2.581 -49.651 1.00 96.06 296 ALA A O 1
ATOM 2399 N N . GLU A 1 297 ? 17.720 3.351 -48.660 1.00 96.31 297 GLU A N 1
ATOM 2400 C CA . GLU A 1 297 ? 16.992 3.738 -49.876 1.00 96.31 297 GLU A CA 1
ATOM 2401 C C . GLU A 1 297 ? 17.799 4.766 -50.684 1.00 96.31 297 GLU A C 1
ATOM 2403 O O . GLU A 1 297 ? 18.128 4.530 -51.845 1.00 96.31 297 GLU A O 1
ATOM 2408 N N . ALA A 1 298 ? 18.252 5.847 -50.040 1.00 95.88 298 ALA A N 1
ATOM 2409 C CA . ALA A 1 298 ? 19.049 6.888 -50.688 1.00 95.88 298 ALA A CA 1
ATOM 2410 C C . ALA A 1 298 ? 20.381 6.353 -51.247 1.00 95.88 298 ALA A C 1
ATOM 2412 O O . ALA A 1 298 ? 20.796 6.719 -52.348 1.00 95.88 298 ALA A O 1
ATOM 2413 N N . LYS A 1 299 ? 21.063 5.457 -50.515 1.00 95.56 299 LYS A N 1
ATOM 2414 C CA . LYS A 1 299 ? 22.283 4.792 -51.006 1.00 95.56 299 LYS A CA 1
ATOM 2415 C C . LYS A 1 299 ? 21.993 3.879 -52.194 1.00 95.56 299 LYS A C 1
ATOM 2417 O O . LYS A 1 299 ? 22.796 3.841 -53.126 1.00 95.56 299 LYS A O 1
ATOM 2422 N N . ARG A 1 300 ? 20.869 3.159 -52.173 1.00 95.50 300 ARG A N 1
ATOM 2423 C CA . ARG A 1 300 ? 20.433 2.284 -53.266 1.00 95.50 300 ARG A CA 1
ATOM 2424 C C . ARG A 1 300 ? 20.127 3.094 -54.524 1.00 95.50 300 ARG A C 1
ATOM 2426 O O . ARG A 1 300 ? 20.647 2.755 -55.583 1.00 95.50 300 ARG A O 1
ATOM 2433 N N . GLU A 1 301 ? 19.379 4.188 -54.404 1.00 96.19 301 GLU A N 1
ATOM 2434 C CA . GLU A 1 301 ? 19.106 5.105 -55.515 1.00 96.19 301 GLU A CA 1
ATOM 2435 C C . GLU A 1 301 ? 20.390 5.728 -56.077 1.00 96.19 301 GLU A C 1
ATOM 2437 O O . GLU A 1 301 ? 20.588 5.760 -57.291 1.00 96.19 301 GLU A O 1
ATOM 2442 N N . ALA A 1 302 ? 21.303 6.183 -55.212 1.00 95.19 302 ALA A N 1
ATOM 2443 C CA . ALA A 1 302 ? 22.582 6.743 -55.642 1.00 95.19 302 ALA A CA 1
ATOM 2444 C C . ALA A 1 302 ? 23.454 5.708 -56.375 1.00 95.19 302 ALA A C 1
ATOM 2446 O O . ALA A 1 302 ? 24.074 6.027 -57.390 1.00 95.19 302 ALA A O 1
ATOM 2447 N N . ALA A 1 303 ? 23.491 4.463 -55.890 1.00 94.06 303 ALA A N 1
ATOM 2448 C CA . ALA A 1 303 ? 24.196 3.371 -56.555 1.00 94.06 303 ALA A CA 1
ATOM 2449 C C . ALA A 1 303 ? 23.564 3.023 -57.911 1.00 94.06 303 ALA A C 1
ATOM 2451 O O . ALA A 1 303 ? 24.288 2.784 -58.876 1.00 94.06 303 ALA A O 1
ATOM 2452 N N . GLN A 1 304 ? 22.231 3.038 -58.005 1.00 95.50 304 GLN A N 1
ATOM 2453 C CA . GLN A 1 304 ? 21.514 2.790 -59.254 1.00 95.50 304 GLN A CA 1
ATOM 2454 C C . GLN A 1 304 ? 21.790 3.883 -60.295 1.00 95.50 304 GLN A C 1
ATOM 2456 O O . GLN A 1 304 ? 22.129 3.552 -61.429 1.00 95.50 304 GLN A O 1
ATOM 2461 N N . LYS A 1 305 ? 21.763 5.164 -59.900 1.00 95.62 305 LYS A N 1
ATOM 2462 C CA . LYS A 1 305 ? 22.140 6.287 -60.778 1.00 95.62 305 LYS A CA 1
ATOM 2463 C C . LYS A 1 305 ? 23.573 6.154 -61.292 1.00 95.62 305 LYS A C 1
ATOM 2465 O O . LYS A 1 305 ? 23.792 6.224 -62.496 1.00 95.62 305 LYS A O 1
ATOM 2470 N N . LYS A 1 306 ? 24.533 5.857 -60.407 1.00 94.69 306 LYS A N 1
ATOM 2471 C CA . LYS A 1 306 ? 25.929 5.608 -60.809 1.00 94.69 306 LYS A CA 1
ATOM 2472 C C . LYS A 1 306 ? 26.060 4.427 -61.770 1.00 94.69 306 LYS A C 1
ATOM 2474 O O . LYS A 1 306 ? 26.820 4.494 -62.727 1.00 94.69 306 LYS A O 1
ATOM 2479 N N . MET A 1 307 ? 25.323 3.341 -61.538 1.00 92.94 307 MET A N 1
ATOM 2480 C CA . MET A 1 307 ? 25.324 2.184 -62.437 1.00 92.94 307 MET A CA 1
ATOM 2481 C C . MET A 1 307 ? 24.770 2.550 -63.823 1.00 92.94 307 MET A C 1
ATOM 2483 O O . MET A 1 307 ? 25.298 2.098 -64.836 1.00 92.94 307 MET A O 1
ATOM 2487 N N . GLU A 1 308 ? 23.720 3.369 -63.886 1.00 94.62 308 GLU A N 1
ATOM 2488 C CA . GLU A 1 308 ? 23.163 3.871 -65.146 1.00 94.62 308 GLU A CA 1
ATOM 2489 C C . GLU A 1 308 ? 24.129 4.810 -65.880 1.00 94.62 308 GLU A C 1
ATOM 2491 O O . GLU A 1 308 ? 24.270 4.691 -67.096 1.00 94.62 308 GLU A O 1
ATOM 2496 N N . GLU A 1 309 ? 24.825 5.696 -65.165 1.00 94.44 309 GLU A N 1
ATOM 2497 C CA . GLU A 1 309 ? 25.883 6.555 -65.717 1.00 94.44 309 GLU A CA 1
ATOM 2498 C C . GLU A 1 309 ? 27.018 5.718 -66.316 1.00 94.44 309 GLU A C 1
ATOM 2500 O O . GLU A 1 309 ? 27.322 5.861 -67.499 1.00 94.44 309 GLU A O 1
ATOM 2505 N N . ILE A 1 310 ? 27.552 4.754 -65.558 1.00 94.06 310 ILE A N 1
ATOM 2506 C CA . ILE A 1 310 ? 28.610 3.848 -66.031 1.00 94.06 310 ILE A CA 1
ATOM 2507 C C . ILE A 1 310 ? 28.142 3.042 -67.250 1.00 94.06 310 ILE A C 1
ATOM 2509 O O . ILE A 1 310 ? 28.905 2.847 -68.193 1.00 94.06 310 ILE A O 1
ATOM 2513 N N . ARG A 1 311 ? 26.884 2.580 -67.281 1.00 93.75 311 ARG A N 1
ATOM 2514 C CA . ARG A 1 311 ? 26.324 1.886 -68.456 1.00 93.75 311 ARG A CA 1
ATOM 2515 C C . ARG A 1 311 ? 26.259 2.794 -69.683 1.00 93.75 311 ARG A C 1
ATOM 2517 O O . ARG A 1 311 ? 26.555 2.332 -70.782 1.00 93.75 311 ARG A O 1
ATOM 2524 N N . LYS A 1 312 ? 25.882 4.066 -69.517 1.00 94.75 312 LYS A N 1
ATOM 2525 C CA . LYS A 1 312 ? 25.878 5.048 -70.614 1.00 94.75 312 LYS A CA 1
ATOM 2526 C C . LYS A 1 312 ? 27.293 5.289 -71.133 1.00 94.75 312 LYS A C 1
ATOM 2528 O O . LYS A 1 312 ? 27.503 5.199 -72.338 1.00 94.75 312 LYS A O 1
ATOM 2533 N N . GLU A 1 313 ? 28.253 5.521 -70.242 1.00 93.62 313 GLU A N 1
ATOM 2534 C CA . GLU A 1 313 ? 29.667 5.693 -70.600 1.00 93.62 313 GLU A CA 1
ATOM 2535 C C . GLU A 1 313 ? 30.222 4.457 -71.317 1.00 93.62 313 GLU A C 1
ATOM 2537 O O . GLU A 1 313 ? 30.842 4.573 -72.373 1.00 93.62 313 GLU A O 1
ATOM 2542 N N . TYR A 1 314 ? 29.935 3.259 -70.803 1.00 92.19 314 TYR A N 1
ATOM 2543 C CA . TYR A 1 314 ? 30.338 2.002 -71.428 1.00 92.19 314 TYR A CA 1
ATOM 2544 C C . TYR A 1 314 ? 29.761 1.845 -72.839 1.00 92.19 314 TYR A C 1
ATOM 2546 O O . TYR A 1 314 ? 30.478 1.436 -73.755 1.00 92.19 314 TYR A O 1
ATOM 2554 N N . ASN A 1 315 ? 28.487 2.193 -73.039 1.00 93.50 315 ASN A N 1
ATOM 2555 C CA . ASN A 1 315 ? 27.859 2.152 -74.358 1.00 93.50 315 ASN A CA 1
ATOM 2556 C C . ASN A 1 315 ? 28.531 3.131 -75.330 1.00 93.50 315 ASN A C 1
ATOM 2558 O O . ASN A 1 315 ? 28.820 2.738 -76.457 1.00 93.50 315 ASN A O 1
ATOM 2562 N N . ILE A 1 316 ? 28.836 4.359 -74.893 1.00 93.50 316 ILE A N 1
ATOM 2563 C CA . ILE A 1 316 ? 29.560 5.350 -75.707 1.00 93.50 316 ILE A CA 1
ATOM 2564 C C . ILE A 1 316 ? 30.929 4.797 -76.115 1.00 93.50 316 ILE A C 1
ATOM 2566 O O . ILE A 1 316 ? 31.233 4.735 -77.302 1.00 93.50 316 ILE A O 1
ATOM 2570 N N . ILE A 1 317 ? 31.717 4.300 -75.156 1.00 91.62 317 ILE A N 1
ATOM 2571 C CA . ILE A 1 317 ? 33.041 3.716 -75.425 1.00 91.62 317 ILE A CA 1
ATOM 2572 C C . ILE A 1 317 ? 32.939 2.519 -76.379 1.00 91.62 317 ILE A C 1
ATOM 2574 O O . ILE A 1 317 ? 33.804 2.328 -77.233 1.00 91.62 317 ILE A O 1
ATOM 2578 N N . THR A 1 318 ? 31.894 1.700 -76.250 1.00 92.50 318 THR A N 1
ATOM 2579 C CA . THR A 1 318 ? 31.674 0.537 -77.120 1.00 92.50 318 THR A CA 1
ATOM 2580 C C . THR A 1 318 ? 31.367 0.965 -78.555 1.00 92.50 318 THR A C 1
ATOM 2582 O O . THR A 1 318 ? 31.947 0.400 -79.484 1.00 92.50 318 THR A O 1
ATOM 2585 N N . VAL A 1 319 ? 30.520 1.985 -78.741 1.00 93.69 319 VAL A N 1
ATOM 2586 C CA . VAL A 1 319 ? 30.229 2.575 -80.058 1.00 93.69 319 VAL A CA 1
ATOM 2587 C C . VAL A 1 319 ? 31.490 3.195 -80.656 1.00 93.69 319 VAL A C 1
ATOM 2589 O O . VAL A 1 319 ? 31.870 2.826 -81.763 1.00 93.69 319 VAL A O 1
ATOM 2592 N N . GLU A 1 320 ? 32.214 4.027 -79.903 1.00 92.38 320 GLU A N 1
ATOM 2593 C CA . GLU A 1 320 ? 33.480 4.617 -80.358 1.00 92.38 320 GLU A CA 1
ATOM 2594 C C . GLU A 1 320 ? 34.511 3.546 -80.738 1.00 92.38 320 GLU A C 1
ATOM 2596 O O . GLU A 1 320 ? 35.258 3.693 -81.704 1.00 92.38 320 GLU A O 1
ATOM 2601 N N . ARG A 1 321 ? 34.583 2.444 -79.981 1.00 90.00 321 ARG A N 1
ATOM 2602 C CA . ARG A 1 321 ? 35.489 1.332 -80.286 1.00 90.00 321 ARG A CA 1
ATOM 2603 C C . ARG A 1 321 ? 35.086 0.619 -81.575 1.00 90.00 321 ARG A C 1
ATOM 2605 O O . ARG A 1 321 ? 35.980 0.248 -82.334 1.00 90.00 321 ARG A O 1
ATOM 2612 N N . ALA A 1 322 ? 33.791 0.433 -81.825 1.00 91.81 322 ALA A N 1
ATOM 2613 C CA . ALA A 1 322 ? 33.286 -0.142 -83.070 1.00 91.81 322 ALA A CA 1
ATOM 2614 C C . ALA A 1 322 ? 33.564 0.780 -84.270 1.00 91.81 322 ALA A C 1
ATOM 2616 O O . ALA A 1 322 ? 34.065 0.315 -85.292 1.00 91.81 322 ALA A O 1
ATOM 2617 N N . GLU A 1 323 ? 33.339 2.088 -84.127 1.00 91.88 323 GLU A N 1
ATOM 2618 C CA . GLU A 1 323 ? 33.663 3.088 -85.151 1.00 91.88 323 GLU A CA 1
ATOM 2619 C C . GLU A 1 323 ? 35.164 3.116 -85.457 1.00 91.88 323 GLU A C 1
ATOM 2621 O O . GLU A 1 323 ? 35.560 2.984 -86.616 1.00 91.88 323 GLU A O 1
ATOM 2626 N N . ARG A 1 324 ? 36.019 3.177 -84.426 1.00 90.12 324 ARG A N 1
ATOM 2627 C CA . ARG A 1 324 ? 37.479 3.098 -84.599 1.00 90.12 324 ARG A CA 1
ATOM 2628 C C . ARG A 1 324 ? 37.910 1.785 -85.247 1.00 90.12 324 ARG A C 1
ATOM 2630 O O . ARG A 1 324 ? 38.824 1.800 -86.067 1.00 90.12 324 ARG A O 1
ATOM 2637 N N . ALA A 1 325 ? 37.289 0.656 -84.901 1.00 90.00 325 ALA A N 1
ATOM 2638 C CA . ALA A 1 325 ? 37.580 -0.627 -85.539 1.00 90.00 325 ALA A CA 1
ATOM 2639 C C . ALA A 1 325 ? 37.228 -0.594 -87.035 1.00 90.00 325 ALA A C 1
ATOM 2641 O O . ALA A 1 325 ? 38.073 -0.937 -87.858 1.00 90.00 325 ALA A O 1
ATOM 2642 N N . HIS A 1 326 ? 36.050 -0.075 -87.397 1.00 91.06 326 HIS A N 1
ATOM 2643 C CA . HIS A 1 326 ? 35.664 0.123 -88.795 1.00 91.06 326 HIS A CA 1
ATOM 2644 C C . HIS A 1 326 ? 36.613 1.065 -89.546 1.00 91.06 326 HIS A C 1
ATOM 2646 O O . HIS A 1 326 ? 36.969 0.795 -90.694 1.00 91.06 326 HIS A O 1
ATOM 2652 N N . GLU A 1 327 ? 37.057 2.160 -88.926 1.00 91.19 327 GLU A N 1
ATOM 2653 C CA . GLU A 1 327 ? 38.065 3.046 -89.515 1.00 91.19 327 GLU A CA 1
ATOM 2654 C C . GLU A 1 327 ? 39.415 2.350 -89.705 1.00 91.19 327 GLU A C 1
ATOM 2656 O O . GLU A 1 327 ? 40.060 2.530 -90.741 1.00 91.19 327 GLU A O 1
ATOM 2661 N N . MET A 1 328 ? 39.853 1.547 -88.730 1.00 87.38 328 MET A N 1
ATOM 2662 C CA . MET A 1 328 ? 41.078 0.760 -88.851 1.00 87.38 328 MET A CA 1
ATOM 2663 C C . MET A 1 328 ? 40.977 -0.275 -89.968 1.00 87.38 328 MET A C 1
ATOM 2665 O O . MET A 1 328 ? 41.926 -0.405 -90.737 1.00 87.38 328 MET A O 1
ATOM 2669 N N . ASP A 1 329 ? 39.846 -0.965 -90.106 1.00 89.69 329 ASP A N 1
ATOM 2670 C CA . ASP A 1 329 ? 39.626 -1.934 -91.181 1.00 89.69 329 ASP A CA 1
ATOM 2671 C C . ASP A 1 329 ? 39.626 -1.254 -92.556 1.00 89.69 329 ASP A C 1
ATOM 2673 O O . ASP A 1 329 ? 40.255 -1.752 -93.489 1.00 89.69 329 ASP A O 1
ATOM 2677 N N . ARG A 1 330 ? 39.027 -0.059 -92.680 1.00 91.06 330 ARG A N 1
ATOM 2678 C CA . ARG A 1 330 ? 39.120 0.760 -93.903 1.00 91.06 330 ARG A CA 1
ATOM 2679 C C . ARG A 1 330 ? 40.562 1.148 -94.223 1.00 91.06 330 ARG A C 1
ATOM 2681 O O . ARG A 1 330 ? 40.989 1.014 -95.368 1.00 91.06 330 ARG A O 1
ATOM 2688 N N . LYS A 1 331 ? 41.323 1.613 -93.225 1.00 89.56 331 LYS A N 1
ATOM 2689 C CA . LYS A 1 331 ? 42.746 1.951 -93.395 1.00 89.56 331 LYS A CA 1
ATOM 2690 C C . LYS A 1 331 ? 43.566 0.721 -93.783 1.00 89.56 331 LYS A C 1
ATOM 2692 O O . LYS A 1 331 ? 44.390 0.827 -94.682 1.00 89.56 331 LYS A O 1
ATOM 2697 N N . ARG A 1 332 ? 43.311 -0.446 -93.180 1.00 90.25 332 ARG A N 1
ATOM 2698 C CA . ARG A 1 332 ? 43.952 -1.721 -93.547 1.00 90.25 332 ARG A CA 1
ATOM 2699 C C . ARG A 1 332 ? 43.640 -2.125 -94.983 1.00 90.25 332 ARG A C 1
ATOM 2701 O O . ARG A 1 332 ? 44.568 -2.426 -95.718 1.00 90.25 332 ARG A O 1
ATOM 2708 N N . ALA A 1 333 ? 42.378 -2.060 -95.403 1.00 90.69 333 ALA A N 1
ATOM 2709 C CA . ALA A 1 333 ? 41.989 -2.357 -96.781 1.00 90.69 333 ALA A CA 1
ATOM 2710 C C . ALA A 1 333 ? 42.644 -1.392 -97.787 1.00 90.69 333 ALA A C 1
ATOM 2712 O O . ALA A 1 333 ? 43.065 -1.801 -98.869 1.00 90.69 333 ALA A O 1
ATOM 2713 N N . MET A 1 334 ? 42.774 -0.110 -97.424 1.00 89.06 334 MET A N 1
ATOM 2714 C CA . MET A 1 334 ? 43.484 0.878 -98.239 1.00 89.06 334 MET A CA 1
ATOM 2715 C C . MET A 1 334 ? 44.982 0.568 -98.327 1.00 89.06 334 MET A C 1
ATOM 2717 O O . MET A 1 334 ? 45.524 0.598 -99.430 1.00 89.06 334 MET A O 1
ATOM 2721 N N . ILE A 1 335 ? 45.623 0.220 -97.203 1.00 87.12 335 ILE A N 1
ATOM 2722 C CA . ILE A 1 335 ? 47.023 -0.226 -97.161 1.00 87.12 335 ILE A CA 1
ATOM 2723 C C . ILE A 1 335 ? 47.204 -1.451 -98.062 1.00 87.12 335 ILE A C 1
ATOM 2725 O O . ILE A 1 335 ? 48.034 -1.405 -98.964 1.00 87.12 335 ILE A O 1
ATOM 2729 N N . GLU A 1 336 ? 46.371 -2.484 -97.918 1.00 90.62 336 GLU A N 1
ATOM 2730 C CA . GLU A 1 336 ? 46.445 -3.707 -98.726 1.00 90.62 336 GLU A CA 1
ATOM 2731 C C . GLU A 1 336 ? 46.253 -3.416 -100.227 1.00 90.62 336 GLU A C 1
ATOM 2733 O O . GLU A 1 336 ? 46.965 -3.955 -101.073 1.00 90.62 336 GLU A O 1
ATOM 2738 N N . SER A 1 337 ? 45.328 -2.518 -100.588 1.00 91.31 337 SER A N 1
ATOM 2739 C CA . SER A 1 337 ? 45.151 -2.078 -101.979 1.00 91.31 337 SER A CA 1
ATOM 2740 C C . SER A 1 337 ? 46.384 -1.345 -102.514 1.00 91.31 337 SER A C 1
ATOM 2742 O O . SER A 1 337 ? 46.801 -1.588 -103.648 1.00 91.31 337 SER A O 1
ATOM 2744 N N . THR A 1 338 ? 46.989 -0.459 -101.717 1.00 87.69 338 THR A N 1
ATOM 2745 C CA . THR A 1 338 ? 48.225 0.230 -102.110 1.00 87.69 338 THR A CA 1
ATOM 2746 C C . THR A 1 338 ? 49.416 -0.718 -102.195 1.00 87.69 338 THR A C 1
ATOM 2748 O O . THR A 1 338 ? 50.194 -0.606 -103.137 1.00 87.69 338 THR A O 1
ATOM 2751 N N . GLU A 1 339 ? 49.534 -1.690 -101.292 1.00 87.12 339 GLU A N 1
ATOM 2752 C CA . GLU A 1 339 ? 50.563 -2.731 -101.335 1.00 87.12 339 GLU A CA 1
ATOM 2753 C C . GLU A 1 339 ? 50.411 -3.610 -102.580 1.00 87.12 339 GLU A C 1
ATOM 2755 O O . GLU A 1 339 ? 51.404 -3.861 -103.263 1.00 87.12 339 GLU A O 1
ATOM 2760 N N . LYS A 1 340 ? 49.178 -3.993 -102.949 1.00 90.50 340 LYS A N 1
ATOM 2761 C CA . LYS A 1 340 ? 48.894 -4.689 -104.216 1.00 90.50 340 LYS A CA 1
ATOM 2762 C C . LYS A 1 340 ? 49.323 -3.861 -105.423 1.00 90.50 340 LYS A C 1
ATOM 2764 O O . LYS A 1 340 ? 50.066 -4.370 -106.253 1.00 90.50 340 LYS A O 1
ATOM 2769 N N . LYS A 1 341 ? 48.964 -2.572 -105.481 1.00 89.88 341 LYS A N 1
ATOM 2770 C CA . LYS A 1 341 ? 49.415 -1.667 -106.557 1.00 89.88 341 LYS A CA 1
ATOM 2771 C C . LYS A 1 341 ? 50.937 -1.545 -106.618 1.00 89.88 341 LYS A C 1
ATOM 2773 O O . LYS A 1 341 ? 51.501 -1.547 -107.705 1.00 89.88 341 LYS A O 1
ATOM 2778 N N . ILE A 1 342 ? 51.617 -1.451 -105.473 1.00 87.19 342 ILE A N 1
ATOM 2779 C CA . ILE A 1 342 ? 53.087 -1.431 -105.419 1.00 87.19 342 ILE A CA 1
ATOM 2780 C C . ILE A 1 342 ? 53.653 -2.752 -105.947 1.00 87.19 342 ILE A C 1
ATOM 2782 O O . ILE A 1 342 ? 54.612 -2.727 -106.712 1.00 87.19 342 ILE A O 1
ATOM 2786 N N . SER A 1 343 ? 53.074 -3.893 -105.570 1.00 88.88 343 SER A N 1
ATOM 2787 C CA . SER A 1 343 ? 53.488 -5.212 -106.059 1.00 88.88 343 SER A CA 1
ATOM 2788 C C . SER A 1 343 ? 53.277 -5.359 -107.568 1.00 88.88 343 SER A C 1
ATOM 2790 O O . SER A 1 343 ? 54.165 -5.851 -108.257 1.00 88.88 343 SER A O 1
ATOM 2792 N N . GLU A 1 344 ? 52.138 -4.907 -108.093 1.00 88.81 344 GLU A N 1
ATOM 2793 C CA . GLU A 1 344 ? 51.835 -4.895 -109.528 1.00 88.81 344 GLU A CA 1
ATOM 2794 C C . GLU A 1 344 ? 52.816 -4.003 -110.291 1.00 88.81 344 GLU A C 1
ATOM 2796 O O . GLU A 1 344 ? 53.407 -4.448 -111.270 1.00 88.81 344 GLU A O 1
ATOM 2801 N N . LEU A 1 345 ? 53.063 -2.779 -109.811 1.00 86.19 345 LEU A N 1
ATOM 2802 C CA . LEU A 1 345 ? 54.047 -1.869 -110.405 1.00 86.19 345 LEU A CA 1
ATOM 2803 C C . LEU A 1 345 ? 55.465 -2.444 -110.343 1.00 86.19 345 LEU A C 1
ATOM 2805 O O . LEU A 1 345 ? 56.200 -2.344 -111.320 1.00 86.19 345 LEU A O 1
ATOM 2809 N N . ARG A 1 346 ? 55.853 -3.077 -109.228 1.00 86.12 346 ARG A N 1
ATOM 2810 C CA . ARG A 1 346 ? 57.146 -3.767 -109.104 1.00 86.12 346 ARG A CA 1
ATOM 2811 C C . ARG A 1 346 ? 57.269 -4.903 -110.114 1.00 86.12 346 ARG A C 1
ATOM 2813 O O . ARG A 1 346 ? 58.277 -4.965 -110.803 1.00 86.12 346 ARG A O 1
ATOM 2820 N N . SER A 1 347 ? 56.245 -5.745 -110.241 1.00 86.94 347 SER A N 1
ATOM 2821 C CA . SER A 1 347 ? 56.215 -6.834 -111.224 1.00 86.94 347 SER A CA 1
ATOM 2822 C C . SER A 1 347 ? 56.231 -6.310 -112.664 1.00 86.94 347 SER A C 1
ATOM 2824 O O . SER A 1 347 ? 56.908 -6.877 -113.519 1.00 86.94 347 SER A O 1
ATOM 2826 N N . HIS A 1 348 ? 55.544 -5.197 -112.932 1.00 89.00 348 HIS A N 1
ATOM 2827 C CA . HIS A 1 348 ? 55.552 -4.542 -114.235 1.00 89.00 348 HIS A CA 1
ATOM 2828 C C . HIS A 1 348 ? 56.942 -4.002 -114.586 1.00 89.00 348 HIS A C 1
ATOM 2830 O O . HIS A 1 348 ? 57.464 -4.336 -115.645 1.00 89.00 348 HIS A O 1
ATOM 2836 N N . ILE A 1 349 ? 57.583 -3.268 -113.669 1.00 84.44 349 ILE A N 1
ATOM 2837 C CA . ILE A 1 349 ? 58.960 -2.782 -113.834 1.00 84.44 349 ILE A CA 1
ATOM 2838 C C . ILE A 1 349 ? 59.923 -3.959 -114.018 1.00 84.44 349 ILE A C 1
ATOM 2840 O O . ILE A 1 349 ? 60.772 -3.921 -114.898 1.00 84.44 349 ILE A O 1
ATOM 2844 N N . GLU A 1 350 ? 59.792 -5.030 -113.235 1.00 84.94 350 GLU A N 1
ATOM 2845 C CA . GLU A 1 350 ? 60.635 -6.222 -113.369 1.00 84.94 350 GLU A CA 1
ATOM 2846 C C . GLU A 1 350 ? 60.428 -6.921 -114.724 1.00 84.94 350 GLU A C 1
ATOM 2848 O O . GLU A 1 350 ? 61.388 -7.366 -115.352 1.00 84.94 350 GLU A O 1
ATOM 2853 N N . SER A 1 351 ? 59.193 -6.962 -115.232 1.00 85.38 351 SER A N 1
ATOM 2854 C CA . SER A 1 351 ? 58.888 -7.442 -116.582 1.00 85.38 351 SER A CA 1
ATOM 2855 C C . SER A 1 351 ? 59.497 -6.550 -117.667 1.00 85.38 351 SER A C 1
ATOM 2857 O O . SER A 1 351 ? 60.043 -7.077 -118.637 1.00 85.38 351 SER A O 1
ATOM 2859 N N . GLU A 1 352 ? 59.430 -5.225 -117.524 1.00 84.75 352 GLU A N 1
ATOM 2860 C CA . GLU A 1 352 ? 60.056 -4.276 -118.452 1.00 84.75 352 GLU A CA 1
ATOM 2861 C C . GLU A 1 352 ? 61.582 -4.391 -118.430 1.00 84.75 352 GLU A C 1
ATOM 2863 O O . GLU A 1 352 ? 62.194 -4.497 -119.489 1.00 84.75 352 GLU A O 1
ATOM 2868 N N . VAL A 1 353 ? 62.200 -4.476 -117.248 1.00 83.38 353 VAL A N 1
ATOM 2869 C CA . VAL A 1 353 ? 63.639 -4.731 -117.094 1.00 83.38 353 VAL A CA 1
ATOM 2870 C C . VAL A 1 353 ? 64.009 -6.050 -117.766 1.00 83.38 353 VAL A C 1
ATOM 2872 O O . VAL A 1 353 ? 64.927 -6.077 -118.579 1.00 83.38 353 VAL A O 1
ATOM 2875 N N . ASN A 1 354 ? 63.259 -7.129 -117.530 1.00 81.50 354 ASN A N 1
ATOM 2876 C CA . ASN A 1 354 ? 63.485 -8.417 -118.190 1.00 81.50 354 ASN A CA 1
ATOM 2877 C C . ASN A 1 354 ? 63.256 -8.366 -119.711 1.00 81.50 354 ASN A C 1
ATOM 2879 O O . ASN A 1 354 ? 63.875 -9.129 -120.453 1.00 81.50 354 ASN A O 1
ATOM 2883 N N . ALA A 1 355 ? 62.355 -7.517 -120.208 1.00 83.31 355 ALA A N 1
ATOM 2884 C CA . ALA A 1 355 ? 62.149 -7.306 -121.639 1.00 83.31 355 ALA A CA 1
ATOM 2885 C C . ALA A 1 355 ? 63.327 -6.542 -122.257 1.00 83.31 355 ALA A C 1
ATOM 2887 O O . ALA A 1 355 ? 63.897 -7.010 -123.238 1.00 83.31 355 ALA A O 1
ATOM 2888 N N . VAL A 1 356 ? 63.759 -5.442 -121.636 1.00 81.38 356 VAL A N 1
ATOM 2889 C CA . VAL A 1 356 ? 64.948 -4.677 -122.040 1.00 81.38 356 VAL A CA 1
ATOM 2890 C C . VAL A 1 356 ? 66.198 -5.551 -121.984 1.00 81.38 356 VAL A C 1
ATOM 2892 O O . VAL A 1 356 ? 67.004 -5.521 -122.906 1.00 81.38 356 VAL A O 1
ATOM 2895 N N . GLN A 1 357 ? 66.344 -6.390 -120.958 1.00 78.44 357 GLN A N 1
ATOM 2896 C CA . GLN A 1 357 ? 67.470 -7.309 -120.825 1.00 78.44 357 GLN A CA 1
ATOM 2897 C C . GLN A 1 357 ? 67.438 -8.408 -121.892 1.00 78.44 357 GLN A C 1
ATOM 2899 O O . GLN A 1 357 ? 68.483 -8.742 -122.442 1.00 78.44 357 GLN A O 1
ATOM 2904 N N . ARG A 1 358 ? 66.253 -8.922 -122.259 1.00 79.69 358 ARG A N 1
ATOM 2905 C CA . ARG A 1 358 ? 66.087 -9.845 -123.396 1.00 79.69 358 ARG A CA 1
ATOM 2906 C C . ARG A 1 358 ? 66.424 -9.184 -124.729 1.00 79.69 358 ARG A C 1
ATOM 2908 O O . ARG A 1 358 ? 67.116 -9.803 -125.529 1.00 79.69 358 ARG A O 1
ATOM 2915 N N . GLU A 1 359 ? 65.973 -7.957 -124.969 1.00 78.75 359 GLU A N 1
ATOM 2916 C CA . GLU A 1 359 ? 66.324 -7.201 -126.177 1.00 78.75 359 GLU A CA 1
ATOM 2917 C C . GLU A 1 359 ? 67.823 -6.866 -126.216 1.00 78.75 359 GLU A C 1
ATOM 2919 O O . GLU A 1 359 ? 68.463 -7.031 -127.252 1.00 78.75 359 GLU A O 1
ATOM 2924 N N . TYR A 1 360 ? 68.431 -6.523 -125.078 1.00 75.62 360 TYR A N 1
ATOM 2925 C CA . TYR A 1 360 ? 69.878 -6.343 -124.953 1.00 75.62 360 TYR A CA 1
ATOM 2926 C C . TYR A 1 360 ? 70.644 -7.646 -125.227 1.00 75.62 360 TYR A C 1
ATOM 2928 O O . TYR A 1 360 ? 71.624 -7.637 -125.968 1.00 75.62 360 TYR A O 1
ATOM 2936 N N . SER A 1 361 ? 70.188 -8.788 -124.699 1.00 75.12 361 SER A N 1
ATOM 2937 C CA . SER A 1 361 ? 70.771 -10.104 -124.990 1.00 75.12 361 SER A CA 1
ATOM 2938 C C . SER A 1 361 ? 70.601 -10.511 -126.452 1.00 75.12 361 SER A C 1
ATOM 2940 O O . SER A 1 361 ? 71.539 -11.053 -127.028 1.00 75.12 361 SER A O 1
ATOM 2942 N N . LYS A 1 362 ? 69.452 -10.225 -127.080 1.00 76.88 362 LYS A N 1
ATOM 2943 C CA . LYS A 1 362 ? 69.249 -10.445 -128.519 1.00 76.88 362 LYS A CA 1
ATOM 2944 C C . LYS A 1 362 ? 70.204 -9.590 -129.339 1.00 76.88 362 LYS A C 1
ATOM 2946 O O . LYS A 1 362 ? 70.873 -10.135 -130.207 1.00 76.88 362 LYS A O 1
ATOM 2951 N N . LEU A 1 363 ? 70.323 -8.297 -129.034 1.00 73.88 363 LEU A N 1
ATOM 2952 C CA . LEU A 1 363 ? 71.256 -7.394 -129.706 1.00 73.88 363 LEU A CA 1
ATOM 2953 C C . LEU A 1 363 ? 72.704 -7.864 -129.528 1.00 73.88 363 LEU A C 1
ATOM 2955 O O . LEU A 1 363 ? 73.452 -7.921 -130.498 1.00 73.88 363 LEU A O 1
ATOM 2959 N N . LYS A 1 364 ? 73.079 -8.285 -128.315 1.00 73.12 364 LYS A N 1
ATOM 2960 C CA . LYS A 1 364 ? 74.389 -8.877 -128.032 1.00 73.12 364 LYS A CA 1
ATOM 2961 C C . LYS A 1 364 ? 74.623 -10.151 -128.850 1.00 73.12 364 LYS A C 1
ATOM 2963 O O . LYS A 1 364 ? 75.669 -10.262 -129.472 1.00 73.12 364 LYS A O 1
ATOM 2968 N N . SER A 1 365 ? 73.643 -11.055 -128.928 1.00 68.75 365 SER A N 1
ATOM 2969 C CA . SER A 1 365 ? 73.737 -12.266 -129.756 1.00 68.75 365 SER A CA 1
ATOM 2970 C C . SER A 1 365 ? 73.785 -11.959 -131.256 1.00 68.75 365 SER A C 1
ATOM 2972 O O . SER A 1 365 ? 74.453 -12.668 -131.993 1.00 68.75 365 SER A O 1
ATOM 2974 N N . HIS A 1 366 ? 73.128 -10.885 -131.711 1.00 67.94 366 HIS A N 1
ATOM 2975 C CA . HIS A 1 366 ? 73.194 -10.414 -133.097 1.00 67.94 366 HIS A CA 1
ATOM 2976 C C . HIS A 1 366 ? 74.579 -9.850 -133.422 1.00 67.94 366 HIS A C 1
ATOM 2978 O O . HIS A 1 366 ? 75.099 -10.096 -134.501 1.00 67.94 366 HIS A O 1
ATOM 2984 N N . ILE A 1 367 ? 75.198 -9.136 -132.477 1.00 67.31 367 ILE A N 1
ATOM 2985 C CA . ILE A 1 367 ? 76.579 -8.655 -132.599 1.00 67.31 367 ILE A CA 1
ATOM 2986 C C . ILE A 1 367 ? 77.563 -9.834 -132.569 1.00 67.31 367 ILE A C 1
ATOM 2988 O O . ILE A 1 367 ? 78.498 -9.853 -133.361 1.00 67.31 367 ILE A O 1
ATOM 2992 N N . GLU A 1 368 ? 77.348 -10.830 -131.705 1.00 64.06 368 GLU A N 1
ATOM 2993 C CA . GLU A 1 368 ? 78.175 -12.043 -131.650 1.00 64.06 368 GLU A CA 1
ATOM 2994 C C . GLU A 1 368 ? 78.046 -12.875 -132.938 1.00 64.06 368 GLU A C 1
ATOM 2996 O O . GLU A 1 368 ? 79.069 -13.248 -133.500 1.00 64.06 368 GLU A O 1
ATOM 3001 N N . LEU A 1 369 ? 76.834 -13.065 -133.479 1.00 61.62 369 LEU A N 1
ATOM 3002 C CA . LEU A 1 369 ? 76.597 -13.722 -134.776 1.00 61.62 369 LEU A CA 1
ATOM 3003 C C . LEU A 1 369 ? 77.203 -12.946 -135.954 1.00 61.62 369 LEU A C 1
ATOM 3005 O O . LEU A 1 369 ? 77.778 -13.559 -136.844 1.00 61.62 369 LEU A O 1
ATOM 3009 N N . TYR A 1 370 ? 77.141 -11.612 -135.946 1.00 60.50 370 TYR A N 1
ATOM 3010 C CA . TYR A 1 370 ? 77.774 -10.788 -136.982 1.00 60.50 370 TYR A CA 1
ATOM 3011 C C . TYR A 1 370 ? 79.311 -10.844 -136.909 1.00 60.50 370 TYR A C 1
ATOM 3013 O O . TYR A 1 370 ? 79.987 -10.765 -137.934 1.00 60.50 370 TYR A O 1
ATOM 3021 N N . MET A 1 371 ? 79.886 -11.006 -135.710 1.00 59.94 371 MET A N 1
ATOM 3022 C CA . MET A 1 371 ? 81.327 -11.240 -135.552 1.00 59.94 371 MET A CA 1
ATOM 3023 C C . MET A 1 371 ? 81.743 -12.666 -135.955 1.00 59.94 371 MET A C 1
ATOM 3025 O O . MET A 1 371 ? 82.834 -12.835 -136.503 1.00 59.94 371 MET A O 1
ATOM 3029 N N . ASP A 1 372 ? 80.876 -13.665 -135.763 1.00 58.62 372 ASP A N 1
ATOM 3030 C CA . ASP A 1 372 ? 81.117 -15.063 -136.164 1.00 58.62 372 ASP A CA 1
ATOM 3031 C C . ASP A 1 372 ? 80.945 -15.274 -137.689 1.00 58.62 372 ASP A C 1
ATOM 3033 O O . ASP A 1 372 ? 81.692 -16.029 -138.309 1.00 58.62 372 ASP A O 1
ATOM 3037 N N . GLU A 1 373 ? 80.032 -14.544 -138.347 1.00 58.84 373 GLU A N 1
ATOM 3038 C CA . GLU A 1 373 ? 79.867 -14.568 -139.815 1.00 58.84 373 GLU A CA 1
ATOM 3039 C C . GLU A 1 373 ? 80.984 -13.824 -140.570 1.00 58.84 373 GLU A C 1
ATOM 3041 O O . GLU A 1 373 ? 81.288 -14.167 -141.710 1.00 58.84 373 GLU A O 1
ATOM 3046 N N . MET A 1 374 ? 81.650 -12.850 -139.939 1.00 55.44 374 MET A N 1
ATOM 3047 C CA . MET A 1 374 ? 82.808 -12.135 -140.506 1.00 55.44 374 MET A CA 1
ATOM 3048 C C . MET A 1 374 ? 84.143 -12.889 -140.355 1.00 55.44 374 MET A C 1
ATOM 3050 O O . MET A 1 374 ? 85.177 -12.396 -140.806 1.00 55.44 374 MET A O 1
ATOM 3054 N N . SER A 1 375 ? 84.146 -14.064 -139.714 1.00 50.91 375 SER A N 1
ATOM 3055 C CA . SER A 1 375 ? 85.345 -14.881 -139.469 1.00 50.91 375 SER A CA 1
ATOM 3056 C C . SER A 1 375 ? 85.371 -16.216 -140.239 1.00 50.91 375 SER A C 1
ATOM 3058 O O . SER A 1 375 ? 86.149 -17.111 -139.897 1.00 50.91 375 SER A O 1
ATOM 3060 N N . ARG A 1 376 ? 84.598 -16.325 -141.333 1.00 42.75 376 ARG A N 1
ATOM 3061 C CA . ARG A 1 376 ? 84.663 -17.427 -142.313 1.00 42.75 376 ARG A CA 1
ATOM 3062 C C . ARG A 1 376 ? 85.052 -16.987 -143.717 1.00 42.75 376 ARG A C 1
ATOM 3064 O O . ARG A 1 376 ? 84.468 -16.002 -144.213 1.00 42.75 376 ARG A O 1
#

pLDDT: mean 86.85, std 12.29, range [42.75, 97.88]

Sequence (376 aa):
MKLVYEAFSDILMGITWENYDNAVRACHDEVRLMTEVGIDDFSIRDLVKPESARVKKILSAVINFAKFREERMPVFETHAQKADSYISRHQDLVFQNQDLSEQLKKLKIKQEDEVSLIKKSKEINVALTNDLRELKKIQTSLTNEIDVLKREKAEIAERLTNNQFITVNTKQECMKLRSRIVHSPEKLKQLISDMGTSLASEKNSIASLERKSRELQNKIDAIGIVEQDILNCIKLMEECEVEIARVEEASRKVAKHQEMVDQKELEVHEVEIKDQQLNRQLANAEDKLARIQRSAEAKREAAQKKMEEIRKEYNIITVERAERAHEMDRKRAMIESTEKKISELRSHIESEVNAVQREYSKLKSHIELYMDEMSR

Foldseek 3Di:
DLVVLVVLLCVPVVDDPVVPPDVVVVVVSSCVVLVVLPHNPDDVCCVPPNDPVVVVVSVVSSVVVVVVCVVCVVVVVVVVVVVVVVVVVVVVVVVVVVVVVVVVVVVVVVVVVVVVVVVVVVVVVVVVVVVVVVVVVVVVVVVVVVVVVVVVVVVVVVVVVVVVVVVVVVVVVVVVVVVVPDDDPVVVVVVVVVVVVVVVVVVVVVVVVVVVVVVVVVVVVVVVVVVVVVVVVVVVVVVVVVVVVVVVVVVVVVVVVVVVVVVVVVVVVVVVVVVVVVVVVVVVVVVVVVVVVVVVVVVVVVVVVVVVVVVVVVVVVVVVVVVVVVVVVVVVVVVVVVVVVVVVVVVVVVVVVVVVVVVVVVVVVVVVVVVVVVPD

Radius of gyration: 75.53 Å; chains: 1; bounding box: 160×69×235 Å